Protein AF-A0A9X6TJQ6-F1 (afdb_monomer)

Mean predicted aligned error: 17.73 Å

Nearest PDB structures (foldseek):
  1y88-assembly1_A  TM=3.649E-01  e=2.919E-03  Archaeoglobus fulgidus
  1zp7-assembly1_A  TM=5.376E-01  e=3.892E-01  Bacillus subtilis
  7vsr-assembly1_N  TM=4.814E-01  e=2.082E-01  Escherichia coli K-12
  2aud-assembly1_A-2  TM=4.814E-01  e=6.494E-01  Haemophilus influenzae
  7oro-assembly1_A  TM=3.107E-01  e=1.147E+00  Orthobunyavirus lacrosseense

InterPro domains:
  IPR007569 Domain of unknown function DUF559 [PF04480] (69-144)

Sequence (438 aa):
MQHSNKKHIISFIHNNNNIIKLKNKEYYPMNKKIKNVNSPLEEIMEQALKKAGIKYKSQYTVFDSNKSKWNAKYTLDFLIYGEYCRIAVECDGNTYHSSKEAKQHDTYRDMWINYQGFDDTLRFNTEKIKYNIAGVIKEIEAAITVYDKKREARQKRENFNIQDIPLFVQKTDAENILKELSTEFQSTCQYMHTQIKVLHRKKAFILKSIQKVIFKNGYADISYLSSTFRYNYINLLKKHIPLFFGAYNIPCVLFVVDTLKSIDIPSKLAQDQSVLKFILVYDSLKGHFTSHNIKSYIILNGTNKAAEFIKDSDLIAFSTVDYEQEKLKDLLNKANTLEQNLKKVYKQIYTSKNFKKSLLASPFSLLDDFNRQKICHSINQFLLSKKEYMNKDIEAFDISTEWLIKEGIYFRGLNYSLHDVVLTIQYYRNKHYYNLSR

Radius of gyration: 31.75 Å; Cα contacts (8 Å, |Δi|>4): 493; chains: 1; bounding box: 65×95×78 Å

pLDDT: mean 78.38, std 18.03, range [25.12, 97.69]

Secondary structure (DSSP, 8-state):
-------------------------------------S-HHHHHHHHHHHHHT-EEEEEEEEEPS-TT---EEEEEEEEEE-SS-EEEEEEE-TTS--SHHHHHHHHHHHHHHHHTT-SEEEEEEHHHHHH-HHHHHHHHHHHHHHHHHHHHHHHHHH---GGG--SS--HHHHHHHHHHHHHHHHHHHHHHHHH---HHHHHHHHHHHHHHHHHHTT-B--TTGGGSTTTHHHHHHTTT-SEEEEETTEEEEEEEEEEGGG----HHHHH-TTSEEEEEEEEE--S---GGG--SEEEEE-SS-TT-SEEEESSS------HHHHHHHHHHHHHHHHHHHHHHHHHHHHHSTTTTTS-SS-TTTTS-HHHHHHHHHHHHHHHHH-GGGG-TTS-HHHHHHHHHHHTGGGGTTS---HHHHHHHHHHHHHHHHHHH--

Solvent-accessible surface area (backbone atoms only — not comparable to full-atom values): 25551 Å² total; per-residue (Å²): 143,88,82,84,89,80,88,78,89,91,87,87,92,88,86,86,86,88,85,82,88,78,80,90,72,90,75,78,88,76,86,68,80,81,73,79,87,64,52,79,63,48,51,54,48,51,54,50,35,58,74,70,68,56,50,68,41,70,62,37,69,43,60,49,84,54,91,90,48,92,43,76,72,48,68,35,54,26,36,36,49,46,96,62,30,39,34,40,36,38,72,43,53,86,88,63,62,87,52,72,67,45,48,51,52,49,50,54,49,48,56,50,46,39,71,75,70,35,78,45,74,50,76,42,44,48,64,47,56,75,77,33,44,71,58,52,52,51,53,51,54,52,48,37,57,55,41,20,55,53,36,46,56,29,46,46,21,40,55,63,48,82,88,66,42,50,81,52,64,50,44,70,58,52,51,51,55,46,64,73,44,46,62,61,50,45,50,49,31,45,52,43,65,75,73,49,88,52,71,86,55,46,56,61,52,49,52,55,51,50,52,53,50,46,52,72,64,28,36,18,83,43,73,71,56,24,80,35,88,93,35,44,66,52,50,75,41,48,92,72,50,78,40,58,34,23,48,66,28,32,45,33,38,39,43,78,33,54,27,50,62,75,69,75,69,59,68,73,64,22,60,32,32,34,35,40,35,40,38,36,29,49,65,40,88,66,58,80,66,76,63,90,68,49,36,37,37,39,33,32,44,26,35,90,67,66,91,50,45,69,74,51,45,86,51,56,81,95,64,94,69,52,63,66,55,57,50,47,51,53,51,50,52,52,51,53,53,51,51,54,50,49,52,53,51,50,53,57,47,71,69,38,97,52,43,87,77,70,50,94,63,63,70,44,72,77,42,57,73,68,61,39,50,52,52,55,49,52,52,51,52,58,50,67,72,39,77,66,67,66,40,84,89,53,54,45,59,59,56,34,53,53,40,43,70,76,58,37,64,85,47,70,92,54,73,71,52,72,66,32,45,24,55,50,49,44,51,52,49,53,52,52,52,56,67,72,76,108

Foldseek 3Di:
DDDDDDDDDDDDDDDDDDDDDDDDDDDDDPPDDPDPPDDPLLVLLVVLCVVVVWDKDAQQFDADPPPVDRDGDDTARMWTDAPQAIEGEHEDEPPDQPDPVSVVVVVVVQVVVVVVPHPGYHYDYPCCSPPPVVVVVVVVVVSSVVVVVLRVQLCLQQDADLVPQDQADALVQLVVVCLVLVVQLQVLLQVLVVPPPDDVVSQVSSLVSSQVVCVVSNHYQCVVVCPDPVNVVVVVCVVVFSDWTGGSNQIETEAEACELAPDDDPLVQQPRRSHAYEYEHRHDPDDDDDSVSGHNYWYAYSYNPVQDGTDDGPSDDDDPPPSVVVVVVVVVVVVVVVLVVVLVVLVVLLVDPCNVVPDPDQQQNVDDPVLVVVVLVLLVVLCVVDPCSLDPVDQLLVSLVVCCVPPVVVVVVGPGDSVSSSSSSSVVSVVVVVVVVD

Organism: Bacillus thuringiensis (NCBI:txid1428)

Structure (mmCIF, N/CA/C/O backbone):
data_AF-A0A9X6TJQ6-F1
#
_entry.id   AF-A0A9X6TJQ6-F1
#
loop_
_atom_site.group_PDB
_atom_site.id
_atom_site.type_symbol
_atom_site.label_atom_id
_atom_site.label_alt_id
_atom_site.label_comp_id
_atom_site.label_asym_id
_atom_site.label_entity_id
_atom_site.label_seq_id
_atom_site.pdbx_PDB_ins_code
_atom_site.Cartn_x
_atom_site.Cartn_y
_atom_site.Cartn_z
_atom_site.occupancy
_atom_site.B_iso_or_equiv
_atom_site.auth_seq_id
_atom_site.auth_comp_id
_atom_site.auth_asym_id
_atom_site.auth_atom_id
_atom_site.pdbx_PDB_model_num
ATOM 1 N N . MET A 1 1 ? -21.473 -54.162 16.575 1.00 37.62 1 MET A N 1
ATOM 2 C CA . MET A 1 1 ? -20.231 -54.714 17.159 1.00 37.62 1 MET A CA 1
ATOM 3 C C . MET A 1 1 ? -19.166 -54.749 16.074 1.00 37.62 1 MET A C 1
ATOM 5 O O . MET A 1 1 ? -19.169 -55.651 15.253 1.00 37.62 1 MET A O 1
ATOM 9 N N . GLN A 1 2 ? -18.329 -53.716 15.999 1.00 28.66 2 GLN A N 1
ATOM 10 C CA . GLN A 1 2 ? -17.199 -53.638 15.070 1.00 28.66 2 GLN A CA 1
ATOM 11 C C . GLN A 1 2 ? -15.926 -53.555 15.912 1.00 28.66 2 GLN A C 1
ATOM 13 O O . GLN A 1 2 ? -15.766 -52.632 16.711 1.00 28.66 2 GLN A O 1
ATOM 18 N N . HIS A 1 3 ? -15.045 -54.541 15.763 1.00 28.69 3 HIS A N 1
ATOM 19 C CA . HIS A 1 3 ? -13.708 -54.520 16.341 1.00 28.69 3 HIS A CA 1
ATOM 20 C C . HIS A 1 3 ? -12.669 -54.494 15.230 1.00 28.69 3 HIS A C 1
ATOM 22 O O . HIS A 1 3 ? -12.744 -55.228 14.248 1.00 28.69 3 HIS A O 1
ATOM 28 N N . SER A 1 4 ? -11.749 -53.547 15.391 1.00 27.72 4 SER A N 1
ATOM 29 C CA . SER A 1 4 ? -10.770 -53.123 14.410 1.00 27.72 4 SER A CA 1
ATOM 30 C C . SER A 1 4 ? -9.591 -54.087 14.371 1.00 27.72 4 SER A C 1
ATOM 32 O O . SER A 1 4 ? -9.012 -54.400 15.412 1.00 27.72 4 SER A O 1
ATOM 34 N N . ASN A 1 5 ? -9.177 -54.467 13.167 1.00 30.09 5 ASN A N 1
ATOM 35 C CA . ASN A 1 5 ? -7.939 -55.192 12.919 1.00 30.09 5 ASN A CA 1
ATOM 36 C C . ASN A 1 5 ? -6.726 -54.255 13.065 1.00 30.09 5 ASN A C 1
ATOM 38 O O . ASN A 1 5 ? -6.536 -53.354 12.250 1.00 30.09 5 ASN A O 1
ATOM 42 N N . LYS A 1 6 ? -5.867 -54.510 14.059 1.00 30.75 6 LYS A N 1
ATOM 43 C CA . LYS A 1 6 ? -4.465 -54.062 14.079 1.00 30.75 6 LYS A CA 1
ATOM 44 C C . LYS A 1 6 ? -3.577 -55.282 13.838 1.00 30.75 6 LYS A C 1
ATOM 46 O O . LYS A 1 6 ? -3.525 -56.174 14.678 1.00 30.75 6 LYS A O 1
ATOM 51 N N . LYS A 1 7 ? -2.871 -55.314 12.705 1.00 32.78 7 LYS A N 1
ATOM 52 C CA . LYS A 1 7 ? -1.750 -56.238 12.481 1.00 32.78 7 LYS A CA 1
ATOM 53 C C . LYS A 1 7 ? -0.450 -55.598 12.972 1.00 32.78 7 LYS A C 1
ATOM 55 O O . LYS A 1 7 ? -0.168 -54.440 12.677 1.00 32.78 7 LYS A O 1
ATOM 60 N N . HIS A 1 8 ? 0.305 -56.386 13.729 1.00 28.09 8 HIS A N 1
ATOM 61 C CA . HIS A 1 8 ? 1.623 -56.101 14.285 1.00 28.09 8 HIS A CA 1
ATOM 62 C C . HIS A 1 8 ? 2.751 -56.606 13.356 1.00 28.09 8 HIS A C 1
ATOM 64 O O . HIS A 1 8 ? 2.612 -57.698 12.822 1.00 28.09 8 HIS A O 1
ATOM 70 N N . ILE A 1 9 ? 3.832 -55.804 13.258 1.00 27.02 9 ILE A N 1
ATOM 71 C CA . ILE A 1 9 ? 5.286 -56.112 13.425 1.00 27.02 9 ILE A CA 1
ATOM 72 C C . ILE A 1 9 ? 5.883 -57.182 12.456 1.00 27.02 9 ILE A C 1
ATOM 74 O O . ILE A 1 9 ? 5.280 -58.216 12.225 1.00 27.02 9 ILE A O 1
ATOM 78 N N . ILE A 1 10 ? 7.039 -56.987 11.793 1.00 26.17 10 ILE A N 1
ATOM 79 C CA . ILE A 1 10 ? 8.408 -57.224 12.317 1.00 26.17 10 ILE A CA 1
ATOM 80 C C . ILE A 1 10 ? 9.500 -56.501 11.486 1.00 26.17 10 ILE A C 1
ATOM 82 O O . ILE A 1 10 ? 9.420 -56.351 10.273 1.00 26.17 10 ILE A O 1
ATOM 86 N N . SER A 1 11 ? 10.511 -56.073 12.245 1.00 26.81 11 SER A N 1
ATOM 87 C CA . SER A 1 11 ? 11.755 -55.313 12.044 1.00 26.81 11 SER A CA 1
ATOM 88 C C . SER A 1 11 ? 12.994 -56.099 11.573 1.00 26.81 11 SER A C 1
ATOM 90 O O . SER A 1 11 ? 13.054 -57.289 11.844 1.00 26.81 11 SER A O 1
ATOM 92 N N . PHE A 1 12 ? 14.048 -55.392 11.122 1.00 25.12 12 PHE A N 1
ATOM 93 C CA . PHE A 1 12 ? 15.495 -55.654 11.381 1.00 25.12 12 PHE A CA 1
ATOM 94 C C . PHE A 1 12 ? 16.272 -54.314 11.224 1.00 25.12 12 PHE A C 1
ATOM 96 O O . PHE A 1 12 ? 16.211 -53.727 10.152 1.00 25.12 12 PHE A O 1
ATOM 103 N N . ILE A 1 13 ? 16.692 -53.581 12.273 1.00 27.84 13 ILE A N 1
ATOM 104 C CA . ILE A 1 13 ? 17.882 -53.624 13.178 1.00 27.84 13 ILE A CA 1
ATOM 105 C C . ILE A 1 13 ? 19.257 -53.430 12.495 1.00 27.84 13 ILE A C 1
ATOM 107 O O . ILE A 1 13 ? 19.746 -54.364 11.871 1.00 27.84 13 ILE A O 1
ATOM 111 N N . HIS A 1 14 ? 19.916 -52.283 12.757 1.00 27.80 14 HIS A N 1
ATOM 112 C CA . HIS A 1 14 ? 21.269 -52.108 13.365 1.00 27.80 14 HIS A CA 1
ATOM 113 C C . HIS A 1 14 ? 21.691 -50.617 13.301 1.00 27.80 14 HIS A C 1
ATOM 115 O O . HIS A 1 14 ? 21.404 -49.962 12.310 1.00 27.80 14 HIS A O 1
ATOM 121 N N . ASN A 1 15 ? 22.440 -49.991 14.216 1.00 28.88 15 ASN A N 1
ATOM 122 C CA . ASN A 1 15 ? 22.716 -50.129 15.652 1.00 28.88 15 ASN A CA 1
ATOM 123 C C . ASN A 1 15 ? 23.536 -48.867 16.045 1.00 28.88 15 ASN A C 1
ATOM 125 O O . ASN A 1 15 ? 24.339 -48.431 15.222 1.00 28.88 15 ASN A O 1
ATOM 129 N N . ASN A 1 16 ? 23.330 -48.295 17.244 1.00 28.27 16 ASN A N 1
ATOM 130 C CA . ASN A 1 16 ? 24.346 -47.664 18.129 1.00 28.27 16 ASN A CA 1
ATOM 131 C C . ASN A 1 16 ? 23.751 -46.664 19.145 1.00 28.27 16 ASN A C 1
ATOM 133 O O . ASN A 1 16 ? 23.759 -45.450 18.970 1.00 28.27 16 ASN A O 1
ATOM 137 N N . ASN A 1 17 ? 23.236 -47.246 20.231 1.00 30.48 17 ASN A N 1
ATOM 138 C CA . ASN A 1 17 ? 23.533 -46.972 21.645 1.00 30.48 17 ASN A CA 1
ATOM 139 C C . ASN A 1 17 ? 23.996 -45.567 22.084 1.00 30.48 17 ASN A C 1
ATOM 141 O O . ASN A 1 17 ? 25.151 -45.198 21.901 1.00 30.48 17 ASN A O 1
ATOM 145 N N . ASN A 1 18 ? 23.142 -44.902 22.874 1.00 27.66 18 ASN A N 1
ATOM 146 C CA . ASN A 1 18 ? 23.478 -44.452 24.235 1.00 27.66 18 ASN A CA 1
ATOM 147 C C . ASN A 1 18 ? 22.191 -44.098 25.007 1.00 27.66 18 ASN A C 1
ATOM 149 O O . ASN A 1 18 ? 21.686 -42.980 24.935 1.00 27.66 18 AS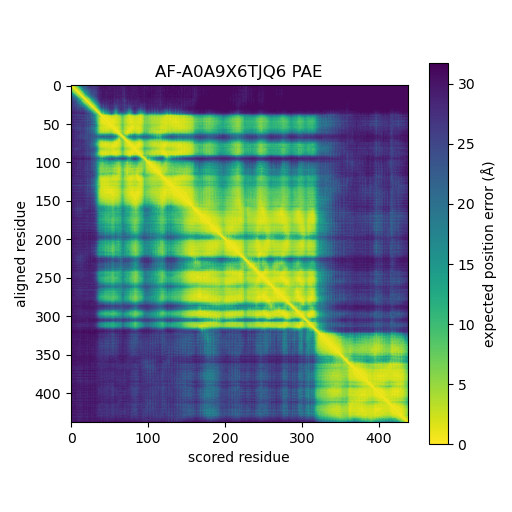N A O 1
ATOM 153 N N . ILE A 1 19 ? 21.649 -45.070 25.749 1.00 29.06 19 ILE A N 1
ATOM 154 C CA . ILE A 1 19 ? 20.553 -44.864 26.706 1.00 29.06 19 ILE A CA 1
ATOM 155 C C . ILE A 1 19 ? 21.167 -44.793 28.104 1.00 29.06 19 ILE A C 1
ATOM 157 O O . ILE A 1 19 ? 21.537 -45.814 28.684 1.00 29.06 19 ILE A O 1
ATOM 161 N N . ILE A 1 20 ? 21.245 -43.587 28.664 1.00 30.86 20 ILE A N 1
ATOM 162 C CA . ILE A 1 20 ? 21.471 -43.401 30.097 1.00 30.86 20 ILE A CA 1
ATOM 163 C C . ILE A 1 20 ? 20.109 -43.496 30.792 1.00 30.86 20 ILE A C 1
ATOM 165 O O . ILE A 1 20 ? 19.230 -42.658 30.602 1.00 30.86 20 ILE A O 1
ATOM 169 N N . LYS A 1 21 ? 19.944 -44.548 31.603 1.00 31.83 21 LYS A N 1
ATOM 170 C CA . LYS A 1 21 ? 18.848 -44.713 32.566 1.00 31.83 21 LYS A CA 1
ATOM 171 C C . LYS A 1 21 ? 18.860 -43.551 33.563 1.00 31.83 21 LYS A C 1
ATOM 173 O O . LYS A 1 21 ? 19.815 -43.421 34.325 1.00 31.83 21 LYS A O 1
ATOM 178 N N . LEU A 1 22 ? 17.767 -42.796 33.651 1.00 28.72 22 LEU A N 1
ATOM 179 C CA . LEU A 1 22 ? 17.468 -41.979 34.827 1.00 28.72 22 LEU A CA 1
ATOM 180 C C . LEU A 1 22 ? 16.199 -42.500 35.501 1.00 28.72 22 LEU A C 1
ATOM 182 O O . LEU A 1 22 ? 15.144 -42.641 34.891 1.00 28.72 22 LEU A O 1
ATOM 186 N N . LYS A 1 23 ? 16.392 -42.868 36.769 1.00 29.95 23 LYS A N 1
ATOM 187 C CA . LYS A 1 23 ? 15.449 -43.499 37.690 1.00 29.95 23 LYS A CA 1
ATOM 188 C C . LYS A 1 23 ? 14.209 -42.629 37.914 1.00 29.95 23 LYS A C 1
ATOM 190 O O . LYS A 1 23 ? 14.329 -41.425 38.131 1.00 29.95 23 LYS A O 1
ATOM 195 N N . ASN A 1 24 ? 13.052 -43.287 37.974 1.00 29.02 24 ASN A N 1
ATOM 196 C CA . ASN A 1 24 ? 11.815 -42.748 38.528 1.00 29.02 24 ASN A CA 1
ATOM 197 C C . ASN A 1 24 ? 12.075 -42.192 39.936 1.00 29.02 24 ASN A C 1
ATOM 199 O O . ASN A 1 24 ? 12.414 -42.946 40.848 1.00 29.02 24 ASN A O 1
ATOM 203 N N . LYS A 1 25 ? 11.912 -40.878 40.106 1.00 30.38 25 LYS A N 1
ATOM 204 C CA . LYS A 1 25 ? 11.648 -40.267 41.408 1.00 30.38 25 LYS A CA 1
ATOM 205 C C . LYS A 1 25 ? 10.146 -40.044 41.498 1.00 30.38 25 LYS A C 1
ATOM 207 O O . LYS A 1 25 ? 9.584 -39.311 40.687 1.00 30.38 25 LYS A O 1
ATOM 212 N N . GLU A 1 26 ? 9.531 -40.707 42.469 1.00 34.62 26 GLU A N 1
ATOM 213 C CA . GLU A 1 26 ? 8.179 -40.438 42.945 1.00 34.62 26 GLU A CA 1
ATOM 214 C C . GLU A 1 26 ? 7.982 -38.930 43.131 1.00 34.62 26 GLU A C 1
ATOM 216 O O . GLU A 1 26 ? 8.785 -38.267 43.794 1.00 34.62 26 GLU A O 1
ATOM 221 N N . TYR A 1 27 ? 6.920 -38.383 42.539 1.00 26.20 27 TYR A N 1
ATOM 222 C CA . TYR A 1 27 ? 6.498 -37.014 42.798 1.00 26.20 27 TYR A CA 1
ATOM 223 C C . TYR A 1 27 ? 5.128 -37.043 43.468 1.00 26.20 27 TYR A C 1
ATOM 225 O O . TYR A 1 27 ? 4.131 -37.458 42.880 1.00 26.20 27 TYR A O 1
ATOM 233 N N . TYR A 1 28 ? 5.133 -36.618 44.729 1.00 29.64 28 TYR A N 1
ATOM 234 C CA . TYR A 1 28 ? 3.973 -36.380 45.577 1.00 29.64 28 TYR A CA 1
ATOM 235 C C . TYR A 1 28 ? 2.913 -35.525 44.857 1.00 29.64 28 TYR A C 1
ATOM 237 O O . TYR A 1 28 ? 3.278 -34.598 44.122 1.00 29.64 28 TYR A O 1
ATOM 245 N N . PRO A 1 29 ? 1.608 -35.757 45.094 1.00 32.62 29 PRO A N 1
ATOM 246 C CA . PRO A 1 29 ? 0.559 -34.942 44.504 1.00 32.62 29 PRO A CA 1
ATOM 247 C C . PRO A 1 29 ? 0.588 -33.552 45.150 1.00 32.62 29 PRO A C 1
ATOM 249 O O . PRO A 1 29 ? 0.083 -33.335 46.251 1.00 32.62 29 PRO A O 1
ATOM 252 N N . MET A 1 30 ? 1.205 -32.583 44.469 1.00 29.67 30 MET A N 1
ATOM 253 C CA . MET A 1 30 ? 1.074 -31.181 44.845 1.00 29.67 30 MET A CA 1
ATOM 254 C C . MET A 1 30 ? -0.343 -30.716 44.521 1.00 29.67 30 MET A C 1
ATOM 256 O O . MET A 1 30 ? -0.699 -30.489 43.366 1.00 29.67 30 MET A O 1
ATOM 260 N N . ASN A 1 31 ? -1.116 -30.515 45.581 1.00 40.97 31 ASN A N 1
ATOM 261 C CA . ASN A 1 31 ? -2.361 -29.768 45.592 1.00 40.97 31 ASN A CA 1
ATOM 262 C C . ASN A 1 31 ? -2.060 -28.293 45.235 1.00 40.97 31 ASN A C 1
ATOM 264 O O . ASN A 1 31 ? -1.902 -27.436 46.105 1.00 40.97 31 ASN A O 1
ATOM 268 N N . LYS A 1 32 ? -1.883 -27.987 43.944 1.00 36.91 32 LYS A N 1
ATOM 269 C CA . LYS A 1 32 ? -1.745 -26.611 43.455 1.00 36.91 32 LYS A CA 1
ATOM 270 C C . LYS A 1 32 ? -3.138 -26.059 43.186 1.00 36.91 32 LYS A C 1
ATOM 272 O O . LYS A 1 32 ? -3.759 -26.393 42.182 1.00 36.91 32 LYS A O 1
ATOM 277 N N . LYS A 1 33 ? -3.600 -25.165 44.067 1.00 33.88 33 LYS A N 1
ATOM 278 C CA . LYS A 1 33 ? -4.642 -24.185 43.733 1.00 33.88 33 LYS A CA 1
ATOM 279 C C . LYS A 1 33 ? -4.291 -23.582 42.368 1.00 33.88 33 LYS A C 1
ATOM 281 O O . LYS A 1 33 ? -3.215 -23.001 42.222 1.00 33.88 33 LYS A O 1
ATOM 286 N N . ILE A 1 34 ? -5.165 -23.756 41.381 1.00 37.91 34 ILE A N 1
ATOM 287 C CA . ILE A 1 34 ? -5.041 -23.130 40.063 1.00 37.91 34 ILE A CA 1
ATOM 288 C C . ILE A 1 34 ? -5.070 -21.616 40.302 1.00 37.91 34 ILE A C 1
ATOM 290 O O . ILE A 1 34 ? -6.112 -21.052 40.623 1.00 37.91 34 ILE A O 1
ATOM 294 N N . LYS A 1 35 ? -3.907 -20.958 40.238 1.00 35.91 35 LYS A N 1
ATOM 295 C CA . LYS A 1 35 ? -3.841 -19.498 40.136 1.00 35.91 35 LYS A CA 1
ATOM 296 C C . LYS A 1 35 ? -4.344 -19.156 38.741 1.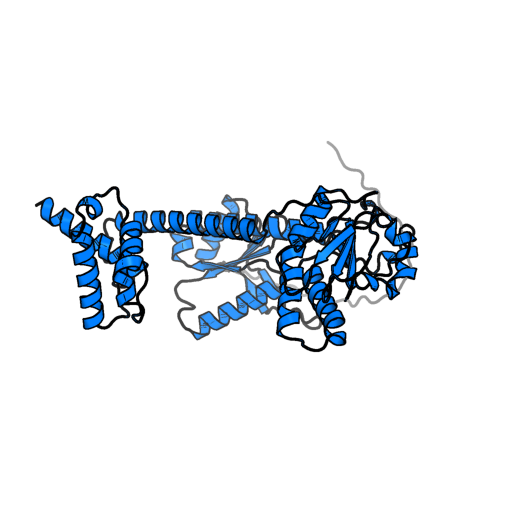00 35.91 35 LYS A C 1
ATOM 298 O O . LYS A 1 35 ? -3.702 -19.552 37.771 1.00 35.91 35 LYS A O 1
ATOM 303 N N . ASN A 1 36 ? -5.470 -18.455 38.646 1.00 42.56 36 ASN A N 1
ATOM 304 C CA . ASN A 1 36 ? -5.852 -17.823 37.392 1.00 42.56 36 ASN A CA 1
ATOM 305 C C . ASN A 1 36 ? -4.757 -16.798 37.063 1.00 42.56 36 ASN A C 1
ATOM 307 O O . ASN A 1 36 ? -4.488 -15.913 37.875 1.00 42.56 36 ASN A O 1
ATOM 311 N N . VAL A 1 37 ? -4.025 -17.014 35.970 1.00 55.09 37 VAL A N 1
ATOM 312 C CA . VAL A 1 37 ? -2.864 -16.186 35.589 1.00 55.09 37 VAL A CA 1
ATOM 313 C C . VAL A 1 37 ? -3.316 -14.922 34.849 1.00 55.09 37 VAL A C 1
ATOM 315 O O . VAL A 1 37 ? -2.563 -13.958 34.787 1.00 55.09 37 VAL A O 1
ATOM 318 N N . ASN A 1 38 ? -4.556 -14.912 34.360 1.00 60.72 38 ASN A N 1
ATOM 319 C CA . ASN A 1 38 ? -5.120 -13.820 33.581 1.00 60.72 38 ASN A CA 1
ATOM 320 C C . ASN A 1 38 ? -5.704 -12.746 34.507 1.00 60.72 38 ASN A C 1
ATOM 322 O O . ASN A 1 38 ? -6.368 -13.058 35.501 1.00 60.72 38 ASN A O 1
ATOM 326 N N . SER A 1 39 ? -5.483 -11.472 34.183 1.00 80.12 39 SER A N 1
ATOM 327 C CA . SER A 1 39 ? -6.185 -10.381 34.859 1.00 80.12 39 SER A CA 1
ATOM 328 C C . SER A 1 39 ? -7.695 -10.413 34.546 1.00 80.12 39 SER A C 1
ATOM 330 O O . SER A 1 39 ? -8.103 -10.919 33.499 1.00 80.12 39 SER A O 1
ATOM 332 N N . PRO A 1 40 ? -8.565 -9.808 35.383 1.00 85.62 40 PRO A N 1
ATOM 333 C CA . PRO A 1 40 ? -9.998 -9.713 35.081 1.00 85.62 40 PRO A CA 1
ATOM 334 C C . PRO A 1 40 ? -10.314 -9.043 33.732 1.00 85.62 40 PRO A C 1
ATOM 336 O O . PRO A 1 40 ? -11.379 -9.263 33.165 1.00 85.62 40 PRO A O 1
ATOM 339 N N . LEU A 1 41 ? -9.409 -8.200 33.218 1.00 88.06 41 LEU A N 1
ATOM 340 C CA . LEU A 1 41 ? -9.546 -7.583 31.897 1.00 88.06 41 LEU A CA 1
ATOM 341 C C . LEU A 1 41 ? -9.268 -8.584 30.778 1.00 88.06 41 LEU A C 1
ATOM 343 O O . LEU A 1 41 ? -10.036 -8.647 29.820 1.00 88.06 41 LEU A O 1
ATOM 347 N N . GLU A 1 42 ? -8.214 -9.383 30.925 1.00 90.12 42 GLU A N 1
ATOM 348 C CA . GLU A 1 42 ? -7.903 -10.464 29.993 1.00 90.12 42 GLU A CA 1
ATOM 349 C C . GLU A 1 42 ? -9.024 -11.503 29.962 1.00 90.12 42 GLU A C 1
ATOM 351 O O . GLU A 1 42 ? -9.383 -11.956 28.886 1.00 90.12 42 GLU A O 1
ATOM 356 N N . GLU A 1 43 ? -9.653 -11.831 31.095 1.00 92.44 43 GLU A N 1
ATOM 357 C CA . GLU A 1 43 ? -10.812 -12.738 31.109 1.00 92.44 43 GLU A CA 1
ATOM 358 C C . GLU A 1 43 ? -11.992 -12.192 30.283 1.00 92.44 43 GLU A C 1
ATOM 360 O O . GLU A 1 43 ? -12.589 -12.927 29.491 1.00 92.44 43 GLU A O 1
ATOM 365 N N . ILE A 1 44 ? -12.313 -10.898 30.426 1.00 93.06 44 ILE A N 1
ATOM 366 C CA . ILE A 1 44 ? -13.370 -10.234 29.641 1.00 93.06 44 ILE A CA 1
ATOM 367 C C . ILE A 1 44 ? -13.014 -10.248 28.150 1.00 93.06 44 ILE A C 1
ATOM 369 O O . ILE A 1 44 ? -13.857 -10.587 27.315 1.00 93.06 44 ILE A O 1
ATOM 373 N N . MET A 1 45 ? -11.769 -9.899 27.816 1.00 95.06 45 MET A N 1
ATOM 374 C CA . MET A 1 45 ? -11.270 -9.923 26.442 1.00 95.06 45 MET A CA 1
ATOM 375 C C . MET A 1 45 ? -11.345 -11.334 25.854 1.00 95.06 45 MET A C 1
ATOM 377 O O . MET A 1 45 ? -11.873 -11.523 24.762 1.00 95.06 45 MET A O 1
ATOM 381 N N . GLU A 1 46 ? -10.876 -12.340 26.590 1.00 95.81 46 GLU A N 1
ATOM 382 C CA . GLU A 1 46 ? -10.848 -13.731 26.154 1.00 95.81 46 GLU A CA 1
ATOM 383 C C . GLU A 1 46 ? -12.262 -14.249 25.854 1.00 95.81 46 GLU A C 1
ATOM 385 O O . GLU A 1 46 ? -12.498 -14.868 24.814 1.00 95.81 46 GLU A O 1
ATOM 390 N N . GLN A 1 47 ? -13.231 -13.962 26.728 1.00 95.81 47 GLN A N 1
ATOM 391 C CA . GLN A 1 47 ? -14.631 -14.318 26.494 1.00 95.81 47 GLN A CA 1
ATOM 392 C C . GLN A 1 47 ? -15.203 -13.623 25.255 1.00 95.81 47 GLN A C 1
ATOM 394 O O . GLN A 1 47 ? -15.928 -14.249 24.477 1.00 95.81 47 GLN A O 1
ATOM 399 N N . ALA A 1 48 ? -14.869 -12.349 25.046 1.00 96.31 48 ALA A N 1
ATOM 400 C CA . ALA A 1 48 ? -15.321 -11.600 23.882 1.00 96.31 48 ALA A CA 1
ATOM 401 C C . ALA A 1 48 ? -14.720 -12.140 22.574 1.00 96.31 48 ALA A C 1
ATOM 403 O O . ALA A 1 48 ? -15.460 -12.339 21.611 1.00 96.31 48 ALA A O 1
ATOM 404 N N . LEU A 1 49 ? -13.422 -12.463 22.560 1.00 97.06 49 LEU A N 1
ATOM 405 C CA . LEU A 1 49 ? -12.741 -13.090 21.422 1.00 97.06 49 LEU A CA 1
ATOM 406 C C . LEU A 1 49 ? -13.353 -14.457 21.088 1.00 97.06 49 LEU A C 1
ATOM 408 O O . LEU A 1 49 ? -13.670 -14.715 19.925 1.00 97.06 49 LEU A O 1
ATOM 412 N N . LYS A 1 50 ? -13.599 -15.304 22.103 1.00 96.81 50 LYS A N 1
ATOM 413 C CA . LYS A 1 50 ? -14.293 -16.596 21.934 1.00 96.81 50 LYS A CA 1
ATOM 414 C C . LYS A 1 50 ? -15.676 -16.412 21.319 1.00 96.81 50 LYS A C 1
ATOM 416 O O . LYS A 1 50 ? -16.017 -17.108 20.368 1.00 96.81 50 LYS A O 1
ATOM 421 N N . LYS A 1 51 ? -16.465 -15.469 21.842 1.00 96.88 51 LYS A N 1
ATOM 422 C CA . LYS A 1 51 ? -17.822 -15.188 21.352 1.00 96.88 51 LYS A CA 1
ATOM 423 C C . LYS A 1 51 ? -17.826 -14.680 19.907 1.00 96.88 51 LYS A C 1
ATOM 425 O O . LYS A 1 51 ? -18.749 -14.999 19.167 1.00 96.88 51 LYS A O 1
ATOM 430 N N . ALA A 1 52 ? -16.811 -13.913 19.518 1.00 95.44 52 ALA A N 1
ATOM 431 C CA . ALA A 1 52 ? -16.637 -13.412 18.158 1.00 95.44 52 ALA A CA 1
ATOM 432 C C . ALA A 1 52 ? -16.063 -14.460 17.183 1.00 95.44 52 ALA A C 1
ATOM 434 O O . ALA A 1 52 ? -16.016 -14.216 15.983 1.00 95.44 52 ALA A O 1
ATOM 435 N N . GLY A 1 53 ? -15.615 -15.625 17.670 1.00 96.25 53 GLY A N 1
ATOM 436 C CA . GLY A 1 53 ? -14.977 -16.644 16.832 1.00 96.25 53 GLY A CA 1
ATOM 437 C C . GLY A 1 53 ? -13.589 -16.243 16.318 1.00 96.25 53 GLY A C 1
ATOM 438 O O . GLY A 1 53 ? -13.106 -16.816 15.341 1.00 96.25 53 GLY A O 1
ATOM 439 N N . ILE A 1 54 ? -12.935 -15.272 16.962 1.00 96.69 54 ILE A N 1
ATOM 440 C CA . ILE A 1 54 ? -11.598 -14.806 16.582 1.00 96.69 54 ILE A CA 1
ATOM 441 C C . ILE A 1 54 ? -10.561 -15.816 17.078 1.00 96.69 54 ILE A C 1
ATOM 443 O O . ILE A 1 54 ? -10.575 -16.222 18.240 1.00 96.69 54 ILE A O 1
ATOM 447 N N . LYS A 1 55 ? -9.635 -16.224 16.204 1.00 97.00 55 LYS A N 1
ATOM 448 C CA . LYS A 1 55 ? -8.542 -17.138 16.560 1.00 97.00 55 LYS A CA 1
ATOM 449 C C . LYS A 1 55 ? -7.468 -16.383 17.339 1.00 97.00 55 LYS A C 1
ATOM 451 O O . LYS A 1 55 ? -6.961 -15.365 16.871 1.00 97.00 55 LYS A O 1
ATOM 456 N N . TYR A 1 56 ? -7.075 -16.906 18.497 1.00 96.94 56 TYR A N 1
ATOM 457 C CA . TYR A 1 56 ? -6.055 -16.276 19.331 1.00 96.94 56 TYR A CA 1
ATOM 458 C C . TYR A 1 56 ? -5.222 -17.288 20.127 1.00 96.94 56 TYR A C 1
ATOM 460 O O . TYR A 1 56 ? -5.586 -18.458 20.267 1.00 96.94 56 TYR A O 1
ATOM 468 N N . LYS A 1 57 ? -4.108 -16.808 20.683 1.00 94.88 57 LYS A N 1
ATOM 469 C CA . LYS A 1 57 ? -3.323 -17.475 21.724 1.00 94.88 57 LYS A CA 1
ATOM 470 C C . LYS A 1 57 ? -3.039 -16.495 22.860 1.00 94.88 57 LYS A C 1
ATOM 472 O O . LYS A 1 57 ? -2.423 -15.461 22.626 1.00 94.88 57 LYS A O 1
ATOM 477 N N . SER A 1 58 ? -3.479 -16.825 24.070 1.00 93.38 58 SER A N 1
ATOM 478 C CA . SER A 1 58 ? -3.206 -16.021 25.268 1.00 93.38 58 SER A CA 1
ATOM 479 C C . SER A 1 58 ? -1.764 -16.173 25.738 1.00 93.38 58 SER A C 1
ATOM 481 O O . SER A 1 58 ? -1.161 -17.233 25.537 1.00 93.38 58 SER A O 1
ATOM 483 N N . GLN A 1 59 ? -1.249 -15.138 26.402 1.00 89.56 59 GLN A N 1
ATOM 484 C CA . GLN A 1 59 ? 0.049 -15.131 27.077 1.00 89.56 59 GLN A CA 1
ATOM 485 C C . GLN A 1 59 ? 1.171 -15.610 26.136 1.00 89.56 59 GLN A C 1
ATOM 487 O O . GLN A 1 59 ? 1.931 -16.541 26.421 1.00 89.56 59 GLN A O 1
ATOM 492 N N . TYR A 1 60 ? 1.235 -15.006 24.945 1.00 88.81 60 TYR A N 1
ATOM 493 C CA . TYR A 1 60 ? 2.177 -15.394 23.902 1.00 88.81 60 TYR A CA 1
ATOM 494 C C . TYR A 1 60 ? 3.568 -14.825 24.182 1.00 88.81 60 TYR A C 1
ATOM 496 O O . TYR A 1 60 ? 3.807 -13.626 24.053 1.00 88.81 60 TYR A O 1
ATOM 504 N N . THR A 1 61 ? 4.519 -15.696 24.507 1.00 87.44 61 THR A N 1
ATOM 505 C CA . THR A 1 61 ? 5.915 -15.296 24.699 1.00 87.44 61 THR A CA 1
ATOM 506 C C . THR A 1 61 ? 6.639 -15.088 23.367 1.00 87.44 61 THR A C 1
ATOM 508 O O . THR A 1 61 ? 6.745 -16.000 22.544 1.00 87.44 61 THR A O 1
ATOM 511 N N . VAL A 1 62 ? 7.193 -13.890 23.181 1.00 83.88 62 VAL A N 1
ATOM 512 C CA . VAL A 1 62 ? 8.080 -13.519 22.076 1.00 83.88 62 VAL A CA 1
ATOM 513 C C . VAL A 1 62 ? 9.532 -13.687 22.520 1.00 83.88 62 VAL A C 1
ATOM 515 O O . VAL A 1 62 ? 9.959 -13.138 23.540 1.00 83.88 62 VAL A O 1
ATOM 518 N N . PHE A 1 63 ? 10.298 -14.448 21.744 1.00 82.88 63 PHE A N 1
ATOM 519 C CA . PHE A 1 63 ? 11.709 -14.732 22.003 1.00 82.88 63 PHE A CA 1
ATOM 520 C C . PHE A 1 63 ? 12.609 -13.768 21.235 1.00 82.88 63 PHE A C 1
ATOM 522 O O . PHE A 1 63 ? 12.245 -13.297 20.157 1.00 82.88 63 PHE A O 1
ATOM 529 N N . ASP A 1 64 ? 13.791 -13.478 21.776 1.00 77.38 64 ASP A N 1
ATOM 530 C CA . ASP A 1 64 ? 14.790 -12.714 21.035 1.00 77.38 64 ASP A CA 1
ATOM 531 C C . ASP A 1 64 ? 15.302 -13.518 19.823 1.00 77.38 64 ASP A C 1
ATOM 533 O O . ASP A 1 64 ? 15.609 -14.704 19.924 1.00 77.38 64 ASP A O 1
ATOM 537 N N . SER A 1 65 ? 15.412 -12.858 18.670 1.00 62.91 65 SER A N 1
ATOM 538 C CA . SER A 1 65 ? 15.898 -13.420 17.400 1.00 62.91 65 SER A CA 1
ATOM 539 C C . SER A 1 65 ? 17.364 -13.885 17.411 1.00 62.91 65 SER A C 1
ATOM 541 O O . SER A 1 65 ? 17.849 -14.426 16.412 1.00 62.91 65 SER A O 1
ATOM 543 N N . ASN A 1 66 ? 18.100 -13.668 18.505 1.00 63.31 66 ASN A N 1
ATOM 544 C CA . ASN A 1 66 ? 19.487 -14.097 18.615 1.00 63.31 66 ASN A CA 1
ATOM 545 C C . ASN A 1 66 ? 19.575 -15.635 18.689 1.00 63.31 66 ASN A C 1
ATOM 547 O O . ASN A 1 66 ? 19.353 -16.242 19.735 1.00 63.31 66 ASN A O 1
ATOM 551 N N . LYS A 1 67 ? 19.915 -16.260 17.550 1.00 52.09 67 LYS A N 1
ATOM 552 C CA . LYS A 1 67 ? 19.860 -17.714 17.278 1.00 52.09 67 LYS A CA 1
ATOM 553 C C . LYS A 1 67 ? 20.575 -18.617 18.297 1.00 52.09 67 LYS A C 1
ATOM 555 O O . LYS A 1 67 ? 20.362 -19.824 18.275 1.00 52.09 67 LYS A O 1
ATOM 560 N N . SER A 1 68 ? 21.425 -18.067 19.161 1.00 54.19 68 SER A N 1
ATOM 561 C CA . SER A 1 68 ? 22.199 -18.812 20.160 1.00 54.19 68 SER A CA 1
ATOM 562 C C . SER A 1 68 ? 21.549 -18.886 21.546 1.00 54.19 68 SER A C 1
ATOM 564 O O . SER A 1 68 ? 21.993 -19.692 22.362 1.00 54.19 68 SER A O 1
ATOM 566 N N . LYS A 1 69 ? 20.510 -18.087 21.843 1.00 55.56 69 LYS A N 1
ATOM 567 C CA . LYS A 1 69 ? 19.828 -18.096 23.149 1.00 55.56 69 LYS A CA 1
ATOM 568 C C . LYS A 1 69 ? 18.325 -17.863 22.980 1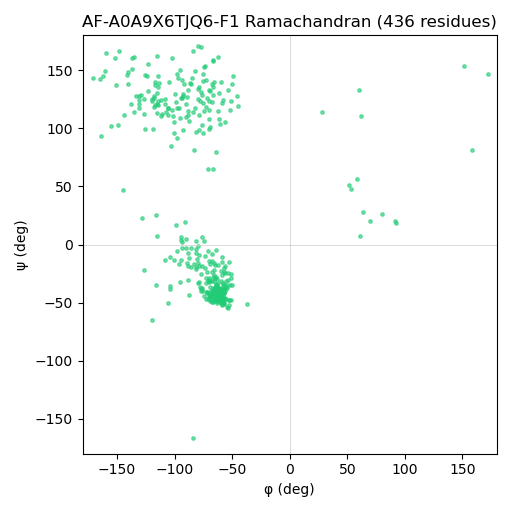.00 55.56 69 LYS A C 1
ATOM 570 O O . LYS A 1 69 ? 17.904 -16.759 22.652 1.00 55.56 69 LYS A O 1
ATOM 575 N N . TRP A 1 70 ? 17.518 -18.889 23.261 1.00 60.53 70 TRP A N 1
ATOM 576 C CA . TRP A 1 70 ? 16.052 -18.809 23.352 1.00 60.53 70 TRP A CA 1
ATOM 577 C C . TRP A 1 70 ? 15.620 -18.039 24.609 1.00 60.53 70 TRP A C 1
ATOM 579 O O . TRP A 1 70 ? 15.031 -18.593 25.535 1.00 60.53 70 TRP A O 1
ATOM 589 N N . ASN A 1 71 ? 15.946 -16.751 24.664 1.00 74.12 71 ASN A N 1
ATOM 590 C CA . ASN A 1 71 ? 15.580 -15.894 25.780 1.00 74.12 71 ASN A CA 1
ATOM 591 C C . ASN A 1 71 ? 14.196 -15.295 25.518 1.00 74.12 71 ASN A C 1
ATOM 593 O O . ASN A 1 71 ? 14.015 -14.524 24.571 1.00 74.12 71 ASN A O 1
ATOM 597 N N . ALA A 1 72 ? 13.224 -15.658 26.357 1.00 74.69 72 ALA A N 1
ATOM 598 C CA . ALA A 1 72 ? 11.926 -14.997 26.412 1.00 74.69 72 ALA A CA 1
ATOM 599 C C . ALA A 1 72 ? 12.136 -13.506 26.710 1.00 74.69 72 ALA A C 1
ATOM 601 O O . ALA A 1 72 ? 12.794 -13.168 27.695 1.00 74.69 72 ALA A O 1
ATOM 602 N N . LYS A 1 73 ? 11.616 -12.625 25.851 1.00 81.38 73 LYS A N 1
ATOM 603 C CA . LYS A 1 73 ? 11.806 -11.175 25.983 1.00 81.38 73 LYS A CA 1
ATOM 604 C C . LYS A 1 73 ? 10.550 -10.478 26.483 1.00 81.38 73 LYS A C 1
ATOM 606 O O . LYS A 1 73 ? 10.617 -9.729 27.450 1.00 81.38 73 LYS A O 1
ATOM 611 N N . TYR A 1 74 ? 9.419 -10.757 25.842 1.00 83.50 74 TYR A N 1
ATOM 612 C CA . TYR A 1 74 ? 8.122 -10.189 26.197 1.00 83.50 74 TYR A CA 1
ATOM 613 C C . TYR A 1 74 ? 7.050 -11.270 26.162 1.00 83.50 74 TYR A C 1
ATOM 615 O O . TYR A 1 74 ? 7.152 -12.212 25.378 1.00 83.50 74 TYR A O 1
ATOM 623 N N . THR A 1 75 ? 6.015 -11.109 26.977 1.00 85.62 75 THR A N 1
ATOM 624 C CA . THR A 1 75 ? 4.783 -11.892 26.884 1.00 85.62 75 THR A CA 1
ATOM 625 C C . THR A 1 75 ? 3.665 -10.935 26.509 1.00 85.62 75 THR A C 1
ATOM 627 O O . THR A 1 75 ? 3.490 -9.917 27.175 1.00 85.62 75 THR A O 1
ATOM 630 N N . LEU A 1 76 ? 2.994 -11.240 25.401 1.00 89.56 76 LEU A N 1
ATOM 631 C CA . LEU A 1 76 ? 1.817 -10.525 24.917 1.00 89.56 76 LEU A CA 1
ATOM 632 C C . LEU A 1 76 ? 0.583 -11.118 25.588 1.00 89.56 76 LEU A C 1
ATOM 634 O O . LEU A 1 76 ? 0.485 -12.349 25.647 1.00 89.56 76 LEU A O 1
ATOM 638 N N . ASP A 1 77 ? -0.374 -10.293 25.998 1.00 92.06 77 ASP A N 1
ATOM 639 C CA . ASP A 1 77 ? -1.614 -10.807 26.593 1.00 92.06 77 ASP A CA 1
ATOM 640 C C . ASP A 1 77 ? -2.370 -11.708 25.611 1.00 92.06 77 ASP A C 1
ATOM 642 O O . ASP A 1 77 ? -2.771 -12.823 25.958 1.00 92.06 77 ASP A O 1
ATOM 646 N N . PHE A 1 78 ? -2.483 -11.278 24.351 1.00 94.38 78 PHE A N 1
ATOM 647 C CA . PHE A 1 78 ? -3.047 -12.079 23.271 1.00 94.38 78 PHE A CA 1
ATOM 648 C C . PHE A 1 78 ? -2.270 -11.900 21.967 1.00 94.38 78 PHE A C 1
ATOM 650 O O . PHE A 1 78 ? -1.935 -10.797 21.543 1.00 94.38 78 PHE A O 1
ATOM 657 N N . LEU A 1 79 ? -2.046 -13.010 21.274 1.00 95.44 79 LEU A N 1
ATOM 658 C CA . LEU A 1 79 ? -1.700 -13.024 19.861 1.00 95.44 79 LEU A CA 1
ATOM 659 C C . LEU A 1 79 ? -2.938 -13.405 19.056 1.00 95.44 79 LEU A C 1
ATOM 661 O O . LEU A 1 79 ? -3.433 -14.524 19.183 1.00 95.44 79 LEU A O 1
ATOM 665 N N . ILE A 1 80 ? -3.418 -12.485 18.229 1.00 96.62 80 ILE A N 1
ATOM 666 C CA . ILE A 1 80 ? -4.552 -12.672 17.329 1.00 96.62 80 ILE A CA 1
ATOM 667 C C . ILE A 1 80 ? -4.061 -13.148 15.963 1.00 96.62 80 ILE A C 1
ATOM 669 O O . ILE A 1 80 ? -3.073 -12.636 15.427 1.00 96.62 80 ILE A O 1
ATOM 673 N N . TYR A 1 81 ? -4.777 -14.113 15.392 1.00 94.81 81 TYR A N 1
ATOM 674 C CA . TYR A 1 81 ? -4.496 -14.668 14.074 1.00 94.81 81 TYR A CA 1
ATOM 675 C C . TYR A 1 81 ? -5.600 -14.295 13.086 1.00 94.81 81 TYR A C 1
ATOM 677 O O . TYR A 1 81 ? -6.770 -14.617 13.307 1.00 94.81 81 TYR A O 1
ATOM 685 N N . GLY A 1 82 ? -5.197 -13.662 11.986 1.00 93.25 82 GLY A N 1
ATOM 686 C CA . GLY A 1 82 ? -5.980 -13.635 10.755 1.00 93.25 82 GLY A CA 1
ATOM 687 C C . GLY A 1 82 ? -5.735 -14.892 9.919 1.00 93.25 82 GLY A C 1
ATOM 688 O O . GLY A 1 82 ? -5.154 -15.874 10.394 1.00 93.25 82 GLY A O 1
ATOM 689 N N . GLU A 1 83 ? -6.160 -14.864 8.661 1.00 92.44 83 GLU A N 1
ATOM 690 C CA . GLU A 1 83 ? -5.792 -15.895 7.684 1.00 92.44 83 GLU A CA 1
ATOM 691 C C . GLU A 1 83 ? -4.299 -15.813 7.321 1.00 92.44 83 GLU A C 1
ATOM 693 O O . GLU A 1 83 ? -3.629 -16.840 7.199 1.00 92.44 83 GLU A O 1
ATOM 698 N N . TYR A 1 84 ? -3.758 -14.594 7.240 1.00 89.12 84 TYR A N 1
ATOM 699 C CA . TYR A 1 84 ? -2.385 -14.303 6.821 1.00 89.12 84 TYR A CA 1
ATOM 700 C C . TYR A 1 84 ? -1.604 -13.437 7.820 1.00 89.12 84 TYR A C 1
ATOM 702 O O . TYR A 1 84 ? -0.368 -13.436 7.788 1.00 89.12 84 TYR A O 1
ATOM 710 N N . CYS A 1 85 ? -2.286 -12.683 8.686 1.00 92.94 85 CYS A N 1
ATOM 711 C CA . CYS A 1 85 ? -1.674 -11.728 9.603 1.00 92.94 85 CYS A CA 1
ATOM 712 C C . CYS A 1 85 ? -1.572 -12.224 11.049 1.00 92.94 85 CYS A C 1
ATOM 714 O O . CYS A 1 85 ? -2.301 -13.113 11.500 1.00 92.94 85 CYS A O 1
ATOM 716 N N . ARG A 1 86 ? -0.676 -11.584 11.806 1.00 93.88 86 ARG A N 1
ATOM 717 C CA . ARG A 1 86 ? -0.484 -11.800 13.247 1.00 93.88 86 ARG A CA 1
ATOM 718 C C . ARG A 1 86 ? -0.467 -10.463 13.973 1.00 93.88 86 ARG A C 1
ATOM 720 O O . ARG A 1 86 ? 0.432 -9.657 13.738 1.00 93.88 86 ARG A O 1
ATOM 727 N N . ILE A 1 87 ? -1.426 -10.254 14.867 1.00 94.62 87 ILE A N 1
ATOM 728 C CA . ILE A 1 87 ? -1.613 -8.985 15.578 1.00 94.62 87 ILE A CA 1
ATOM 729 C C . ILE A 1 87 ? -1.425 -9.222 17.073 1.00 94.62 87 ILE A C 1
ATOM 731 O O . ILE A 1 87 ? -2.048 -10.114 17.647 1.00 94.62 87 ILE A O 1
ATOM 735 N N . ALA A 1 88 ? -0.560 -8.437 17.705 1.00 93.94 88 ALA A N 1
ATOM 736 C CA . ALA A 1 88 ? -0.429 -8.424 19.154 1.00 93.94 88 ALA A CA 1
ATOM 737 C C . ALA A 1 88 ? -1.567 -7.593 19.765 1.00 93.94 88 ALA A C 1
ATOM 739 O O . ALA A 1 88 ? -1.883 -6.515 19.266 1.00 93.94 88 ALA A O 1
ATOM 740 N N . VAL A 1 89 ? -2.188 -8.085 20.834 1.00 93.56 89 VAL A N 1
ATOM 741 C CA . VAL A 1 89 ? -3.203 -7.366 21.609 1.00 93.56 89 VAL A CA 1
ATOM 742 C C . VAL A 1 89 ? -2.791 -7.367 23.077 1.00 93.56 89 VAL A C 1
ATOM 744 O O . VAL A 1 89 ? -2.578 -8.433 23.649 1.00 93.56 89 VAL A O 1
ATOM 747 N N . GLU A 1 90 ? -2.714 -6.180 23.673 1.00 92.00 90 GLU A N 1
ATOM 748 C CA . GLU A 1 90 ? -2.380 -5.971 25.088 1.00 92.00 90 GLU A CA 1
ATOM 749 C C . GLU A 1 90 ? -3.561 -5.309 25.819 1.00 92.00 90 GLU A C 1
ATOM 751 O O . GLU A 1 90 ? -4.234 -4.410 25.293 1.00 92.00 90 GLU A O 1
ATOM 756 N N . CYS A 1 91 ? -3.819 -5.765 27.041 1.00 90.31 91 CYS A N 1
ATOM 757 C CA . CYS A 1 91 ? -4.868 -5.298 27.936 1.00 90.31 91 CYS A CA 1
ATOM 758 C C . CYS A 1 91 ? -4.258 -4.404 29.022 1.00 90.31 91 CYS A C 1
ATOM 760 O O . CYS A 1 91 ? -3.990 -4.831 30.145 1.00 90.31 91 CYS A O 1
ATOM 762 N N . ASP A 1 92 ? -4.082 -3.125 28.705 1.00 83.38 92 ASP A N 1
ATOM 763 C CA . ASP A 1 92 ? -3.444 -2.173 29.607 1.00 83.38 92 ASP A CA 1
ATOM 764 C C . ASP A 1 92 ? -4.376 -1.808 30.785 1.00 83.38 92 ASP A C 1
ATOM 766 O O . ASP A 1 92 ? -5.464 -1.229 30.645 1.00 83.38 92 ASP A O 1
ATOM 770 N N . GLY A 1 93 ? -3.940 -2.122 32.003 1.00 72.38 93 GLY A N 1
ATOM 771 C CA . GLY A 1 93 ? -4.576 -1.626 33.222 1.00 72.38 93 GLY A CA 1
ATOM 772 C C . GLY A 1 93 ? -4.391 -0.109 33.366 1.00 72.38 93 GLY A C 1
ATOM 773 O O . GLY A 1 93 ? -3.293 0.400 33.165 1.00 72.38 93 GLY A O 1
ATOM 774 N N . ASN A 1 94 ? -5.432 0.623 33.785 1.00 61.22 94 ASN A N 1
ATOM 775 C CA . ASN A 1 94 ? -5.393 2.091 33.946 1.00 61.22 94 ASN A CA 1
ATOM 776 C C . ASN A 1 94 ? -4.314 2.610 34.932 1.00 61.22 94 ASN A C 1
ATOM 778 O O . ASN A 1 94 ? -4.090 3.816 35.012 1.00 61.22 94 ASN A O 1
ATOM 782 N N . THR A 1 95 ? -3.678 1.731 35.711 1.00 53.00 95 THR A N 1
ATOM 783 C CA . THR A 1 95 ? -2.739 2.062 36.796 1.00 53.00 95 THR A CA 1
ATOM 784 C C . THR A 1 95 ? -1.258 1.989 36.428 1.00 53.00 95 THR A C 1
ATOM 786 O O . THR A 1 95 ? -0.429 2.388 37.240 1.00 53.00 95 THR A O 1
ATOM 789 N N . TYR A 1 96 ? -0.900 1.539 35.226 1.00 52.12 96 TYR A N 1
ATOM 790 C CA . TYR A 1 96 ? 0.488 1.511 34.763 1.00 52.12 96 TYR A CA 1
ATOM 791 C C . TYR A 1 96 ? 0.589 2.257 33.420 1.00 52.12 96 TYR A C 1
ATOM 793 O O . TYR A 1 96 ? -0.353 2.236 32.640 1.00 52.12 96 TYR A O 1
ATOM 801 N N . HIS A 1 97 ? 1.714 2.940 33.165 1.00 51.53 97 HIS A N 1
ATOM 802 C CA . HIS A 1 97 ? 2.066 3.642 31.904 1.00 51.53 97 HIS A CA 1
ATOM 803 C C . HIS A 1 97 ? 1.713 5.141 31.736 1.00 51.53 97 HIS A C 1
ATOM 805 O O . HIS A 1 97 ? 1.754 5.671 30.623 1.00 51.53 97 HIS A O 1
ATOM 811 N N . SER A 1 98 ? 1.447 5.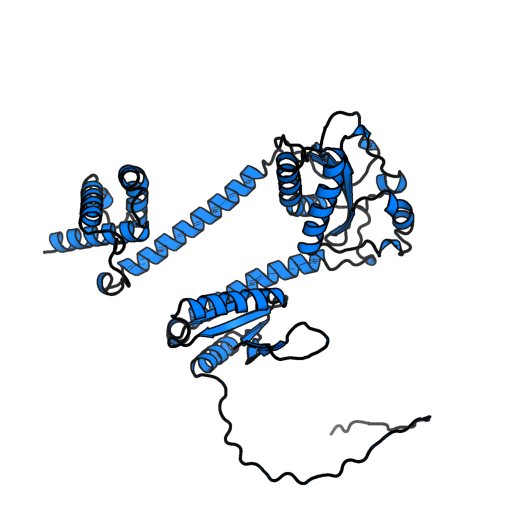894 32.810 1.00 55.28 98 SER A N 1
ATOM 812 C CA . SER A 1 98 ? 1.223 7.351 32.698 1.00 55.28 98 SER A CA 1
ATOM 813 C C . SER A 1 98 ? 2.504 8.201 32.633 1.00 55.28 98 SER A C 1
ATOM 815 O O . SER A 1 98 ? 2.444 9.335 32.148 1.00 55.28 98 SER A O 1
ATOM 817 N N . SER A 1 99 ? 3.663 7.675 33.056 1.00 64.69 99 SER A N 1
ATOM 818 C CA . SER A 1 99 ? 4.943 8.393 32.970 1.00 64.69 99 SER A CA 1
ATOM 819 C C . SER A 1 99 ? 5.478 8.456 31.534 1.00 64.69 99 SER A C 1
ATOM 821 O O . SER A 1 99 ? 5.185 7.608 30.685 1.00 64.69 99 SER A O 1
ATOM 823 N N . LYS A 1 100 ? 6.276 9.488 31.240 1.00 68.62 100 LYS A N 1
ATOM 824 C CA . LYS A 1 100 ? 6.870 9.703 29.911 1.00 68.62 100 LYS A CA 1
ATOM 825 C C . LYS A 1 100 ? 7.824 8.563 29.536 1.00 68.62 100 LYS A C 1
ATOM 827 O O . LYS A 1 100 ? 7.859 8.146 28.380 1.00 68.62 100 LYS A O 1
ATOM 832 N N . GLU A 1 101 ? 8.538 8.033 30.521 1.00 72.00 101 GLU A N 1
ATOM 833 C CA . GLU A 1 101 ? 9.495 6.934 30.399 1.00 72.00 101 GLU A CA 1
ATOM 834 C C . GLU A 1 101 ? 8.788 5.616 30.058 1.00 72.00 101 GLU A C 1
ATOM 836 O O . GLU A 1 101 ? 9.253 4.875 29.194 1.00 72.00 101 GLU A O 1
ATOM 841 N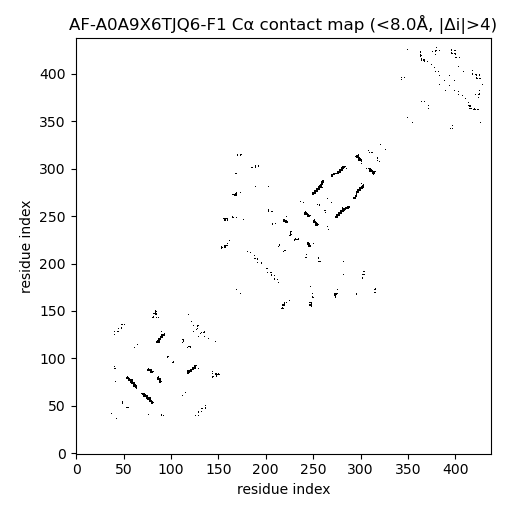 N . ALA A 1 102 ? 7.625 5.351 30.667 1.00 67.56 102 ALA A N 1
ATOM 842 C CA . ALA A 1 102 ? 6.837 4.158 30.371 1.00 67.56 102 ALA A CA 1
ATOM 843 C C . ALA A 1 102 ? 6.303 4.177 28.930 1.00 67.56 102 ALA A C 1
ATOM 845 O O . ALA A 1 102 ? 6.469 3.200 28.206 1.00 67.56 102 ALA A O 1
ATOM 846 N N . LYS A 1 103 ? 5.784 5.323 28.464 1.00 70.00 103 LYS A N 1
ATOM 847 C CA . LYS A 1 103 ? 5.323 5.487 27.071 1.00 70.00 103 LYS A CA 1
ATOM 848 C C . LYS A 1 103 ? 6.442 5.295 26.048 1.00 70.00 103 LYS A C 1
ATOM 850 O O . LYS A 1 103 ? 6.224 4.704 24.990 1.00 70.00 103 LYS A O 1
ATOM 855 N N . GLN A 1 104 ? 7.642 5.796 26.347 1.00 75.38 104 GLN A N 1
ATOM 856 C CA . GLN A 1 104 ? 8.812 5.571 25.496 1.00 75.38 104 GLN A CA 1
ATOM 857 C C . GLN A 1 104 ? 9.177 4.088 25.452 1.00 75.38 104 GLN A C 1
ATOM 859 O O . GLN A 1 104 ? 9.367 3.545 24.366 1.00 75.38 104 GLN A O 1
ATOM 864 N N . HIS A 1 105 ? 9.224 3.423 26.607 1.00 75.62 105 HIS A N 1
ATOM 865 C CA . HIS A 1 105 ? 9.504 1.993 26.686 1.00 75.62 105 HIS A CA 1
ATOM 866 C C . HIS A 1 105 ? 8.471 1.153 25.913 1.00 75.62 105 HIS A C 1
ATOM 868 O O . HIS A 1 105 ? 8.857 0.257 25.165 1.00 75.62 105 HIS A O 1
ATOM 874 N N . ASP A 1 106 ? 7.181 1.479 26.018 1.00 75.19 106 ASP A N 1
ATOM 875 C CA . ASP A 1 106 ? 6.120 0.823 25.247 1.00 75.19 106 ASP A CA 1
ATOM 876 C C . ASP A 1 106 ? 6.265 1.044 23.744 1.00 75.19 106 ASP A C 1
ATOM 878 O O . ASP A 1 106 ? 6.171 0.094 22.977 1.00 75.19 106 ASP A O 1
ATOM 882 N N . THR A 1 107 ? 6.612 2.260 23.317 1.00 76.19 107 THR A N 1
ATOM 883 C CA . THR A 1 107 ? 6.873 2.544 21.897 1.00 76.19 107 THR A CA 1
ATOM 884 C C . THR A 1 107 ? 8.039 1.703 21.368 1.00 76.19 107 THR A C 1
ATOM 886 O O . THR A 1 107 ? 7.951 1.128 20.283 1.00 76.19 107 THR A O 1
ATOM 889 N N . TYR A 1 108 ? 9.130 1.590 22.134 1.00 79.56 108 TYR A N 1
ATOM 890 C CA . TYR A 1 108 ? 10.264 0.739 21.760 1.00 79.56 108 TYR A CA 1
ATOM 891 C C . TYR A 1 108 ? 9.883 -0.742 21.712 1.00 79.56 108 TYR A C 1
ATOM 893 O O . TYR A 1 108 ? 10.310 -1.448 20.796 1.00 79.56 108 TYR A O 1
ATOM 901 N N . ARG A 1 109 ? 9.067 -1.209 22.664 1.00 80.56 109 ARG A N 1
ATOM 902 C CA . ARG A 1 109 ? 8.528 -2.573 22.681 1.00 80.56 109 ARG A CA 1
ATOM 903 C C . ARG A 1 109 ? 7.684 -2.837 21.437 1.00 80.56 109 ARG A C 1
ATOM 905 O O . ARG A 1 109 ? 7.929 -3.831 20.761 1.00 80.56 109 ARG A O 1
ATOM 912 N N . ASP A 1 110 ? 6.764 -1.944 21.098 1.00 79.25 110 ASP A N 1
ATOM 913 C CA . ASP A 1 110 ? 5.854 -2.105 19.961 1.00 79.25 110 ASP A CA 1
ATOM 914 C C . ASP A 1 110 ? 6.630 -2.110 18.636 1.00 79.25 110 ASP A C 1
ATOM 916 O O . ASP A 1 110 ? 6.440 -2.993 17.798 1.00 79.25 110 ASP A O 1
ATOM 920 N N . MET A 1 111 ? 7.600 -1.200 18.476 1.00 76.94 111 MET A N 1
ATOM 921 C CA . MET A 1 111 ? 8.512 -1.211 17.327 1.00 76.94 111 MET A CA 1
ATOM 922 C C . MET A 1 111 ? 9.316 -2.512 17.237 1.00 76.94 111 MET A C 1
ATOM 924 O O . MET A 1 111 ? 9.496 -3.054 16.144 1.00 76.94 111 MET A O 1
ATOM 928 N N . TRP A 1 112 ? 9.799 -3.026 18.371 1.00 82.88 112 TRP A N 1
ATOM 929 C CA . TRP A 1 112 ? 10.553 -4.274 18.408 1.00 82.88 112 TRP A CA 1
ATOM 930 C C . TRP A 1 112 ? 9.677 -5.481 18.058 1.00 82.88 112 TRP A C 1
ATOM 932 O O . TRP A 1 112 ? 10.111 -6.327 17.279 1.00 82.88 112 TRP A O 1
ATOM 942 N N . ILE A 1 113 ? 8.445 -5.547 18.567 1.00 77.25 113 ILE A N 1
ATOM 943 C CA . ILE A 1 113 ? 7.470 -6.595 18.233 1.00 77.25 113 ILE A CA 1
ATOM 944 C C . ILE A 1 113 ? 7.176 -6.567 16.730 1.00 77.25 113 ILE A C 1
ATOM 946 O O . ILE A 1 113 ? 7.326 -7.589 16.064 1.00 77.25 113 ILE A O 1
ATOM 950 N N . ASN A 1 114 ? 6.895 -5.397 16.154 1.00 76.62 114 ASN A N 1
ATOM 951 C CA . ASN A 1 114 ? 6.680 -5.264 14.709 1.00 76.62 114 ASN A CA 1
ATOM 952 C C . ASN A 1 114 ? 7.902 -5.736 13.900 1.00 76.62 114 ASN A C 1
ATOM 954 O O . ASN A 1 114 ? 7.768 -6.416 12.881 1.00 76.62 114 ASN A O 1
ATOM 958 N N . TYR A 1 115 ? 9.117 -5.468 14.390 1.00 74.44 115 TYR A N 1
ATOM 959 C CA . TYR A 1 115 ? 10.349 -5.969 13.776 1.00 74.44 115 TYR A CA 1
ATOM 960 C C . TYR A 1 115 ? 10.484 -7.504 13.828 1.00 74.44 115 TYR A C 1
ATOM 962 O O . TYR A 1 115 ? 11.061 -8.096 12.918 1.00 74.44 115 TYR A O 1
ATOM 970 N N . GLN A 1 116 ? 9.907 -8.174 14.833 1.00 76.25 116 GLN A N 1
ATOM 971 C CA . GLN A 1 116 ? 9.850 -9.644 14.917 1.00 76.25 116 GLN A CA 1
ATOM 972 C C . GLN A 1 116 ? 8.801 -10.279 13.979 1.00 76.25 116 GLN A C 1
ATOM 974 O O . GLN A 1 116 ? 8.584 -11.494 14.003 1.00 76.25 116 GLN A O 1
ATOM 979 N N . GLY A 1 117 ? 8.160 -9.483 13.118 1.00 75.31 117 GLY A N 1
ATOM 980 C CA . GLY A 1 117 ? 7.264 -9.968 12.069 1.00 75.31 117 GLY A CA 1
ATOM 981 C C . GLY A 1 117 ? 5.795 -10.058 12.475 1.00 75.31 117 GLY A C 1
ATOM 982 O O . GLY A 1 117 ? 5.048 -10.808 11.839 1.00 75.31 117 GLY A O 1
ATOM 983 N N . PHE A 1 118 ? 5.395 -9.332 13.516 1.00 86.50 118 PHE A N 1
ATOM 984 C CA . PHE A 1 118 ? 3.996 -9.027 13.814 1.00 86.50 118 PHE A CA 1
ATOM 985 C C . PHE A 1 118 ? 3.554 -7.832 12.962 1.00 86.50 118 PHE A C 1
ATOM 987 O O . PHE A 1 118 ? 4.378 -7.002 12.577 1.00 86.50 118 PHE A O 1
ATOM 994 N N . ASP A 1 119 ? 2.275 -7.791 12.607 1.00 88.94 119 ASP A N 1
ATOM 995 C CA . ASP A 1 119 ? 1.739 -6.800 11.672 1.00 88.94 119 ASP A CA 1
ATOM 996 C C . ASP A 1 119 ? 1.284 -5.517 12.361 1.00 88.94 119 ASP A C 1
ATOM 998 O O . ASP A 1 119 ? 1.374 -4.443 11.766 1.00 88.94 119 ASP A O 1
ATOM 1002 N N . ASP A 1 120 ? 0.827 -5.642 13.608 1.00 90.56 120 ASP A N 1
ATOM 1003 C CA . ASP A 1 120 ? 0.445 -4.523 14.460 1.00 90.56 120 ASP A CA 1
ATOM 1004 C C . ASP A 1 120 ? 0.443 -4.919 15.943 1.00 90.56 120 ASP A C 1
ATOM 1006 O O . ASP A 1 120 ? 0.393 -6.111 16.277 1.00 90.56 120 ASP A O 1
ATOM 1010 N N . THR A 1 121 ? 0.411 -3.905 16.809 1.00 90.56 121 THR A N 1
ATOM 1011 C CA . THR A 1 121 ? 0.198 -4.032 18.254 1.00 90.56 121 THR A CA 1
ATOM 1012 C C . THR A 1 121 ? -0.955 -3.124 18.675 1.00 90.56 121 THR A C 1
ATOM 1014 O O . THR A 1 121 ? -0.840 -1.900 18.646 1.00 90.56 121 THR A O 1
ATOM 1017 N N . LEU A 1 122 ? -2.072 -3.718 19.093 1.00 91.75 122 LEU A N 1
ATOM 1018 C CA . LEU A 1 122 ? -3.243 -3.005 19.596 1.00 91.75 122 LEU A CA 1
ATOM 1019 C C . LEU A 1 122 ? -3.252 -3.025 21.122 1.00 91.75 122 LEU A C 1
ATOM 1021 O O . LEU A 1 122 ? -3.150 -4.080 21.741 1.00 91.75 122 LEU A O 1
ATOM 1025 N N . ARG A 1 123 ? -3.423 -1.856 21.735 1.00 91.19 123 ARG A N 1
ATOM 1026 C CA . ARG A 1 123 ? -3.465 -1.704 23.192 1.00 91.19 123 ARG A CA 1
ATOM 1027 C C . ARG A 1 123 ? -4.823 -1.173 23.623 1.00 91.19 123 ARG A C 1
ATOM 1029 O O . ARG A 1 123 ? -5.274 -0.134 23.131 1.00 91.19 123 ARG A O 1
ATOM 1036 N N . PHE A 1 124 ? -5.479 -1.874 24.543 1.00 91.69 124 PHE A N 1
ATOM 1037 C CA . PHE A 1 124 ? -6.801 -1.503 25.043 1.00 91.69 124 PHE A CA 1
ATOM 1038 C C . PHE A 1 124 ? -6.760 -1.253 26.542 1.00 91.69 124 PHE A C 1
ATOM 1040 O O . PHE A 1 124 ? -6.400 -2.131 27.316 1.00 91.69 124 PHE A O 1
ATOM 1047 N N . ASN A 1 125 ? -7.179 -0.057 26.950 1.00 89.00 125 ASN A N 1
ATOM 1048 C CA . ASN A 1 125 ? -7.245 0.293 28.360 1.00 89.00 125 ASN A CA 1
ATOM 1049 C C . ASN A 1 125 ? -8.466 -0.333 29.062 1.00 89.00 125 ASN A C 1
ATOM 1051 O O . ASN A 1 125 ? -9.403 -0.841 28.433 1.00 89.00 125 ASN A O 1
ATOM 1055 N N . THR A 1 126 ? -8.492 -0.229 30.391 1.00 87.62 126 THR A N 1
ATOM 1056 C CA . THR A 1 126 ? -9.563 -0.785 31.236 1.00 87.62 126 THR A CA 1
ATOM 1057 C C . THR A 1 126 ? -10.948 -0.265 30.838 1.00 87.62 126 THR A C 1
ATOM 1059 O O . THR A 1 126 ? -11.912 -1.030 30.840 1.00 87.62 126 THR A O 1
ATOM 1062 N N . GLU A 1 127 ? -11.072 1.021 30.496 1.00 87.00 127 GLU A N 1
ATOM 1063 C CA . GLU A 1 127 ? -12.361 1.630 30.147 1.00 87.00 127 GLU A CA 1
ATOM 1064 C C . GLU A 1 127 ? -12.934 1.058 28.851 1.00 87.00 127 GLU A C 1
ATOM 1066 O O . GLU A 1 127 ? -14.106 0.676 28.817 1.00 87.00 127 GLU A O 1
ATOM 1071 N N . LYS A 1 128 ? -12.103 0.937 27.808 1.00 88.81 128 LYS A N 1
ATOM 1072 C CA . LYS A 1 128 ? -12.506 0.324 26.540 1.00 88.81 128 LYS A CA 1
ATOM 1073 C C . LYS A 1 128 ? -12.964 -1.117 26.752 1.00 88.81 128 LYS A C 1
ATOM 1075 O O . LYS A 1 128 ? -14.040 -1.478 26.282 1.00 88.81 128 LYS A O 1
ATOM 1080 N N . ILE A 1 129 ? -12.194 -1.913 27.496 1.00 91.00 129 ILE A N 1
ATOM 1081 C CA . ILE A 1 129 ? -12.503 -3.332 27.724 1.00 91.00 129 ILE A CA 1
ATOM 1082 C C . ILE A 1 129 ? -13.788 -3.493 28.545 1.00 91.00 129 ILE A C 1
ATOM 1084 O O . ILE A 1 129 ? -14.654 -4.279 28.174 1.00 91.00 129 ILE A O 1
ATOM 1088 N N . LYS A 1 130 ? -13.958 -2.742 29.640 1.00 89.50 130 LYS A N 1
ATOM 1089 C CA . LYS A 1 130 ? -15.122 -2.912 30.527 1.00 89.50 130 LYS A CA 1
ATOM 1090 C C . LYS A 1 130 ? -16.412 -2.333 29.960 1.00 89.50 130 LYS A C 1
ATOM 1092 O O . LYS A 1 130 ? -17.469 -2.931 30.136 1.00 89.50 130 LYS A O 1
ATOM 1097 N N . TYR A 1 131 ? -16.342 -1.170 29.317 1.00 91.44 131 TYR A N 1
ATOM 1098 C CA . TYR A 1 131 ? -17.539 -0.407 28.953 1.00 91.44 131 TYR A CA 1
ATOM 1099 C C . TYR A 1 131 ? -17.842 -0.417 27.454 1.00 91.44 131 TYR A C 1
ATOM 1101 O O . TYR A 1 131 ? -18.947 -0.053 27.059 1.00 91.44 131 TYR A O 1
ATOM 1109 N N . ASN A 1 132 ? -16.900 -0.846 26.609 1.00 93.38 132 ASN A N 1
ATOM 1110 C CA . ASN A 1 132 ? -17.088 -0.897 25.160 1.00 93.38 132 ASN A CA 1
ATOM 1111 C C . ASN A 1 132 ? -16.384 -2.100 24.509 1.00 93.38 132 ASN A C 1
ATOM 1113 O O . ASN A 1 132 ? -15.727 -1.974 23.473 1.00 93.38 132 ASN A O 1
ATOM 1117 N N . ILE A 1 133 ? -16.549 -3.292 25.089 1.00 95.31 133 I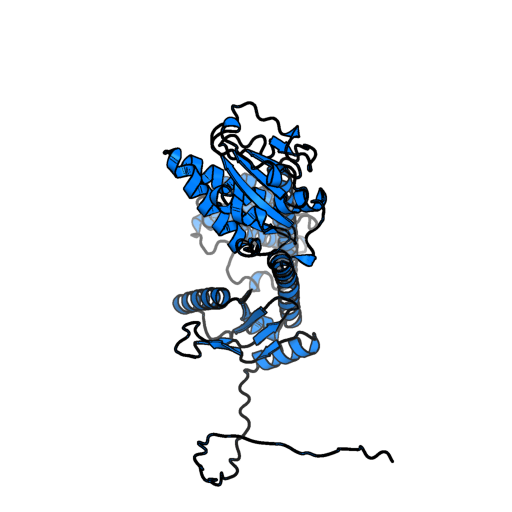LE A N 1
ATOM 1118 C CA . ILE A 1 133 ? -15.935 -4.515 24.552 1.00 95.31 133 ILE A CA 1
ATOM 1119 C C . ILE A 1 133 ? -16.352 -4.797 23.099 1.00 95.31 133 ILE A C 1
ATOM 1121 O O . ILE A 1 133 ? -15.554 -5.269 22.297 1.00 95.31 133 ILE A O 1
ATOM 1125 N N . ALA A 1 134 ? -17.582 -4.440 22.716 1.00 93.94 134 ALA A N 1
ATOM 1126 C CA . ALA A 1 134 ? -18.050 -4.581 21.339 1.00 93.94 134 ALA A CA 1
ATOM 1127 C C . ALA A 1 134 ? -17.280 -3.674 20.362 1.00 93.94 134 ALA A C 1
ATOM 1129 O O . ALA A 1 134 ? -17.002 -4.083 19.237 1.00 93.94 134 ALA A O 1
ATOM 1130 N N . GLY A 1 135 ? -16.925 -2.453 20.777 1.00 93.94 135 GLY A N 1
ATOM 1131 C CA . GLY A 1 135 ? -16.066 -1.563 19.997 1.00 93.94 135 GLY A CA 1
ATOM 1132 C C . GLY A 1 135 ? -14.643 -2.101 19.874 1.00 93.94 135 GLY A C 1
ATOM 1133 O O . GLY A 1 135 ? -14.092 -2.093 18.780 1.00 93.94 135 GLY A O 1
ATOM 1134 N N . VAL A 1 136 ? -14.094 -2.648 20.962 1.00 96.12 136 VAL A N 1
ATOM 1135 C CA . VAL A 1 136 ? -12.774 -3.300 20.978 1.00 96.12 136 VAL A CA 1
ATOM 1136 C C . VAL A 1 136 ? -12.710 -4.456 19.979 1.00 96.12 136 VAL A C 1
ATOM 1138 O O . VAL A 1 136 ? -11.801 -4.502 19.155 1.00 96.12 136 VAL A O 1
ATOM 1141 N N . ILE A 1 137 ? -13.701 -5.351 19.990 1.00 97.69 137 ILE A N 1
ATOM 1142 C CA . ILE A 1 137 ? -13.763 -6.467 19.036 1.00 97.69 137 ILE A CA 1
ATOM 1143 C C . ILE A 1 137 ? -13.838 -5.957 17.593 1.00 97.69 137 ILE A C 1
ATOM 1145 O O . ILE A 1 137 ? -13.091 -6.441 16.748 1.00 97.69 137 ILE A O 1
ATOM 1149 N N . LYS A 1 138 ? -14.643 -4.923 17.316 1.00 96.81 138 LYS A N 1
ATOM 1150 C CA . LYS A 1 138 ? -14.695 -4.305 15.980 1.00 96.81 138 LYS A CA 1
ATOM 1151 C C . LYS A 1 138 ? -13.358 -3.701 15.546 1.00 96.81 138 LYS A C 1
ATOM 1153 O O . LYS A 1 138 ? -13.010 -3.795 14.372 1.00 96.81 138 LYS A O 1
ATOM 1158 N N . GLU A 1 139 ? -12.618 -3.069 16.461 1.00 96.56 139 GLU A N 1
ATOM 1159 C CA . GLU A 1 139 ? -11.270 -2.553 16.181 1.00 96.56 139 GLU A CA 1
ATOM 1160 C C . GLU A 1 139 ? -10.317 -3.704 15.800 1.00 96.56 139 GLU A C 1
ATOM 1162 O O . GLU A 1 139 ? -9.589 -3.591 14.813 1.00 96.56 139 GLU A O 1
ATOM 1167 N N . ILE A 1 140 ? -10.379 -4.837 16.512 1.00 96.94 140 ILE A N 1
ATOM 1168 C CA . ILE A 1 140 ? -9.581 -6.037 16.210 1.00 96.94 140 ILE A CA 1
ATOM 1169 C C . ILE A 1 140 ? -9.969 -6.634 14.846 1.00 96.94 140 ILE A C 1
ATOM 1171 O O . ILE A 1 140 ? -9.092 -6.889 14.026 1.00 96.94 140 ILE A O 1
ATOM 1175 N N . GLU A 1 141 ? -11.260 -6.816 14.557 1.00 97.12 141 GLU A N 1
ATOM 1176 C CA . GLU A 1 141 ? -11.745 -7.348 13.269 1.00 97.12 141 GLU A CA 1
ATOM 1177 C C . GLU A 1 141 ? -11.341 -6.465 12.080 1.00 97.12 141 GLU A C 1
ATOM 1179 O O . GLU A 1 141 ? -10.927 -6.962 11.025 1.00 97.12 141 GLU A O 1
ATOM 1184 N N . ALA A 1 142 ? -11.429 -5.142 12.248 1.00 95.06 142 ALA A N 1
ATOM 1185 C CA . ALA A 1 142 ? -10.993 -4.189 11.237 1.00 95.06 142 ALA A CA 1
ATOM 1186 C C . ALA A 1 142 ? -9.482 -4.292 10.992 1.00 95.06 142 ALA A C 1
ATOM 1188 O O . ALA A 1 142 ? -9.049 -4.304 9.836 1.00 95.06 142 ALA A O 1
ATOM 1189 N N . ALA A 1 143 ? -8.685 -4.419 12.058 1.00 95.06 143 ALA A N 1
ATOM 1190 C CA . ALA A 1 143 ? -7.247 -4.615 11.945 1.00 95.06 143 ALA A CA 1
ATOM 1191 C C . ALA A 1 143 ? -6.917 -5.931 11.223 1.00 95.06 143 ALA A C 1
ATOM 1193 O O . ALA A 1 143 ? -6.162 -5.897 10.250 1.00 95.06 143 ALA A O 1
ATOM 1194 N N . ILE A 1 144 ? -7.543 -7.055 11.604 1.00 96.25 144 ILE A N 1
ATOM 1195 C CA . ILE A 1 144 ? -7.394 -8.346 10.908 1.00 96.25 144 ILE A CA 1
ATOM 1196 C C . ILE A 1 144 ? -7.674 -8.166 9.415 1.00 96.25 144 ILE A C 1
ATOM 1198 O O . ILE A 1 144 ? -6.824 -8.475 8.590 1.00 96.25 144 ILE A O 1
ATOM 1202 N N . THR A 1 145 ? -8.813 -7.568 9.056 1.00 95.00 145 THR A N 1
ATOM 1203 C CA . THR A 1 145 ? -9.210 -7.372 7.652 1.00 95.00 145 THR A CA 1
ATOM 1204 C C . THR A 1 145 ? -8.178 -6.567 6.856 1.00 95.00 145 THR A C 1
ATOM 1206 O O . THR A 1 145 ? -7.876 -6.887 5.704 1.00 95.00 145 THR A O 1
ATOM 1209 N N . VAL A 1 146 ? -7.641 -5.494 7.443 1.00 92.88 146 VAL A N 1
ATOM 1210 C CA . VAL A 1 146 ? -6.647 -4.636 6.784 1.00 92.88 146 VAL A CA 1
ATOM 1211 C C . VAL A 1 146 ? -5.317 -5.366 6.613 1.00 92.88 146 VAL A C 1
ATOM 1213 O O . VAL A 1 146 ? -4.722 -5.304 5.532 1.00 92.88 146 VAL A O 1
ATOM 1216 N N . TYR A 1 147 ? -4.831 -6.034 7.658 1.00 92.50 147 TYR A N 1
ATOM 1217 C CA . TYR A 1 147 ? -3.519 -6.674 7.631 1.00 92.50 147 TYR A CA 1
ATOM 1218 C C . TYR A 1 147 ? -3.518 -8.006 6.890 1.00 92.50 147 TYR A C 1
ATOM 1220 O O . TYR A 1 147 ? -2.536 -8.274 6.200 1.00 92.50 147 TYR A O 1
ATOM 1228 N N . ASP A 1 148 ? -4.609 -8.774 6.919 1.00 92.44 148 ASP A N 1
ATOM 1229 C CA . ASP A 1 148 ? -4.772 -9.963 6.080 1.00 92.44 148 ASP A CA 1
ATOM 1230 C C . ASP A 1 148 ? -4.686 -9.589 4.608 1.00 92.44 148 ASP A C 1
ATOM 1232 O O . ASP A 1 148 ? -3.848 -10.136 3.904 1.00 92.44 148 ASP A O 1
ATOM 1236 N N . LYS A 1 149 ? -5.430 -8.574 4.149 1.00 89.44 149 LYS A N 1
ATOM 1237 C CA . LYS A 1 149 ? -5.340 -8.111 2.752 1.00 89.44 149 LYS A CA 1
ATOM 1238 C C . LYS A 1 149 ? -3.925 -7.679 2.369 1.00 89.44 149 LYS A C 1
ATOM 1240 O O . LYS A 1 149 ? -3.447 -7.993 1.279 1.00 89.44 149 LYS A O 1
ATOM 1245 N N . LYS A 1 150 ? -3.229 -6.960 3.258 1.00 87.00 150 LYS A N 1
ATOM 1246 C CA . LYS A 1 150 ? -1.834 -6.545 3.025 1.00 87.00 150 LYS A CA 1
ATOM 1247 C C . LYS A 1 150 ? -0.891 -7.746 2.940 1.00 87.00 150 LYS A C 1
ATOM 1249 O O . LYS A 1 150 ? -0.017 -7.767 2.070 1.00 87.00 150 LYS A O 1
ATOM 1254 N N . ARG A 1 151 ? -1.040 -8.722 3.840 1.00 86.88 151 ARG A N 1
ATOM 1255 C CA . ARG A 1 151 ? -0.207 -9.927 3.895 1.00 86.88 151 ARG A CA 1
ATOM 1256 C C . ARG A 1 151 ? -0.500 -10.883 2.756 1.00 86.88 151 ARG A C 1
ATOM 1258 O O . ARG A 1 151 ? 0.452 -11.371 2.167 1.00 86.88 151 ARG A O 1
ATOM 1265 N N . GLU A 1 152 ? -1.759 -11.080 2.402 1.00 88.56 152 GLU A N 1
ATOM 1266 C CA . GLU A 1 152 ? -2.190 -11.859 1.246 1.00 88.56 152 GLU A CA 1
ATOM 1267 C C . GLU A 1 152 ? -1.598 -11.274 -0.042 1.00 88.56 152 GLU A C 1
ATOM 1269 O O . GLU A 1 152 ? -0.939 -11.984 -0.798 1.00 88.56 152 GLU A O 1
ATOM 1274 N N . ALA A 1 153 ? -1.742 -9.962 -0.270 1.00 83.00 153 ALA A N 1
ATOM 1275 C CA . ALA A 1 153 ? -1.149 -9.299 -1.433 1.00 83.00 153 ALA A CA 1
ATOM 1276 C C . ALA A 1 153 ? 0.377 -9.464 -1.463 1.00 83.00 153 ALA A C 1
ATOM 1278 O O . ALA A 1 153 ? 0.963 -9.736 -2.508 1.00 83.00 153 ALA A O 1
ATOM 1279 N N . ARG A 1 154 ? 1.032 -9.353 -0.301 1.00 83.62 154 ARG A N 1
ATOM 1280 C CA . ARG A 1 154 ? 2.471 -9.595 -0.177 1.00 83.62 154 ARG A CA 1
ATOM 1281 C C . ARG A 1 154 ? 2.838 -11.049 -0.477 1.00 83.62 154 ARG A C 1
ATOM 1283 O O . ARG A 1 154 ? 3.762 -11.269 -1.246 1.00 83.62 154 ARG A O 1
ATOM 1290 N N . GLN A 1 155 ? 2.118 -12.023 0.069 1.00 83.00 155 GLN A N 1
ATOM 1291 C CA . GLN A 1 155 ? 2.350 -13.438 -0.212 1.00 83.00 155 GLN A CA 1
ATOM 1292 C C . GLN A 1 155 ? 2.135 -13.759 -1.690 1.00 83.00 155 GLN A C 1
ATOM 1294 O O . GLN A 1 155 ? 2.916 -14.515 -2.243 1.00 83.00 155 GLN A O 1
ATOM 1299 N N . LYS A 1 156 ? 1.151 -13.152 -2.362 1.00 84.06 156 LYS A N 1
ATOM 1300 C CA . LYS A 1 156 ? 0.957 -13.301 -3.815 1.00 84.06 156 LYS A CA 1
ATOM 1301 C C . LYS A 1 156 ? 2.132 -12.755 -4.636 1.00 84.06 156 LYS A C 1
ATOM 1303 O O . LYS A 1 156 ? 2.404 -13.271 -5.715 1.00 84.06 156 LYS A O 1
ATOM 1308 N N . ARG A 1 157 ? 2.839 -11.734 -4.136 1.00 83.50 157 ARG A N 1
ATOM 1309 C CA . ARG A 1 157 ? 4.079 -11.231 -4.752 1.00 83.50 157 ARG A CA 1
ATOM 1310 C C . ARG A 1 157 ? 5.288 -12.128 -4.463 1.00 83.50 157 ARG A C 1
ATOM 1312 O O . ARG A 1 157 ? 6.107 -12.330 -5.357 1.00 83.50 157 ARG A O 1
ATOM 1319 N N . GLU A 1 158 ? 5.390 -12.649 -3.238 1.00 81.38 158 GLU A N 1
ATOM 1320 C CA . GLU A 1 158 ? 6.520 -13.473 -2.778 1.00 81.38 158 GLU A CA 1
ATOM 1321 C C . GLU A 1 158 ? 6.436 -14.912 -3.305 1.00 81.38 158 GLU A C 1
ATOM 1323 O O . GLU A 1 158 ? 7.461 -15.523 -3.609 1.00 81.38 158 GLU A O 1
ATOM 1328 N N . ASN A 1 159 ? 5.223 -15.461 -3.401 1.00 82.19 159 ASN A N 1
ATOM 1329 C CA . ASN A 1 159 ? 4.971 -16.823 -3.838 1.00 82.19 159 ASN A CA 1
ATOM 1330 C C . ASN A 1 159 ? 5.142 -16.906 -5.352 1.00 82.19 159 ASN A C 1
ATOM 1332 O O . ASN A 1 159 ? 4.233 -16.589 -6.117 1.00 82.19 159 ASN A O 1
ATOM 1336 N N . PHE A 1 160 ? 6.338 -17.314 -5.757 1.00 84.00 160 PHE A N 1
ATOM 1337 C CA . PHE A 1 160 ? 6.696 -17.475 -7.150 1.00 84.00 160 PHE A CA 1
ATOM 1338 C C . PHE A 1 160 ? 6.867 -18.956 -7.485 1.00 84.00 160 PHE A C 1
ATOM 1340 O O . PHE A 1 160 ? 7.819 -19.602 -7.042 1.00 84.00 160 PHE A O 1
ATOM 1347 N N . ASN A 1 161 ? 5.973 -19.482 -8.313 1.00 84.81 161 ASN A N 1
ATOM 1348 C CA . ASN A 1 161 ? 6.023 -20.838 -8.828 1.00 84.81 161 ASN A CA 1
ATOM 1349 C C . ASN A 1 161 ? 6.397 -20.826 -10.313 1.00 84.81 161 ASN A C 1
ATOM 1351 O O . ASN A 1 161 ? 5.695 -20.272 -11.155 1.00 84.81 161 ASN A O 1
ATOM 1355 N N . ILE A 1 162 ? 7.498 -21.501 -10.644 1.00 80.06 162 ILE A N 1
ATOM 1356 C CA . ILE A 1 162 ? 8.031 -21.585 -12.012 1.00 80.06 162 ILE A CA 1
ATOM 1357 C C . ILE A 1 162 ? 7.018 -22.212 -12.982 1.00 80.06 162 ILE A C 1
ATOM 1359 O O . ILE A 1 162 ? 7.011 -21.880 -14.168 1.00 80.06 162 ILE A O 1
ATOM 1363 N N . GLN A 1 163 ? 6.182 -23.132 -12.493 1.00 83.38 163 GLN A N 1
ATOM 1364 C CA . GLN A 1 163 ? 5.183 -23.811 -13.321 1.00 83.38 163 GLN A CA 1
ATOM 1365 C C . GLN A 1 163 ? 4.025 -22.887 -13.712 1.00 83.38 163 GLN A C 1
ATOM 1367 O O . GLN A 1 163 ? 3.417 -23.088 -14.759 1.00 83.38 163 GLN A O 1
ATOM 1372 N N . ASP A 1 164 ? 3.794 -21.834 -12.928 1.00 87.75 164 ASP A N 1
ATOM 1373 C CA . ASP A 1 164 ? 2.680 -20.903 -13.108 1.00 87.75 164 ASP A CA 1
ATOM 1374 C C . ASP A 1 164 ? 3.086 -19.666 -13.928 1.00 87.75 164 ASP A C 1
ATOM 1376 O O . ASP A 1 164 ? 2.305 -18.726 -14.071 1.00 87.75 164 ASP A O 1
ATOM 1380 N N . ILE A 1 165 ? 4.308 -19.646 -14.480 1.00 88.19 165 ILE A N 1
ATOM 1381 C CA . ILE A 1 165 ? 4.768 -18.547 -15.331 1.00 88.19 165 ILE A CA 1
ATOM 1382 C C . ILE A 1 165 ? 3.961 -18.541 -16.639 1.00 88.19 165 ILE A C 1
ATOM 1384 O O . ILE A 1 165 ? 4.014 -19.532 -17.394 1.00 88.19 165 ILE A O 1
ATOM 1388 N N . PRO A 1 166 ? 3.275 -17.427 -16.965 1.00 89.81 166 PRO A N 1
ATOM 1389 C CA . PRO A 1 166 ? 2.448 -17.351 -18.157 1.00 89.81 166 PRO A CA 1
ATOM 1390 C C . PRO A 1 166 ? 3.291 -17.417 -19.435 1.00 89.81 166 PRO A C 1
ATOM 1392 O O . PRO A 1 166 ? 4.491 -17.145 -19.444 1.00 89.81 166 PRO A O 1
ATOM 1395 N N . LEU A 1 167 ? 2.664 -17.798 -20.549 1.00 88.75 167 LEU A N 1
ATOM 1396 C CA . LEU A 1 167 ? 3.322 -17.796 -21.862 1.00 88.75 167 LEU A CA 1
ATOM 1397 C C . LEU A 1 167 ? 3.563 -16.370 -22.380 1.00 88.75 167 LEU A C 1
ATOM 1399 O O . LEU A 1 167 ? 4.554 -16.130 -23.064 1.00 88.75 167 LEU A O 1
ATOM 1403 N N . PHE A 1 168 ? 2.682 -15.436 -22.022 1.00 92.44 168 PHE A N 1
ATOM 1404 C CA . PHE A 1 168 ? 2.790 -14.014 -22.327 1.00 92.44 168 PHE A CA 1
ATOM 1405 C C . PHE A 1 168 ? 2.318 -13.178 -21.134 1.00 92.44 168 PHE A C 1
ATOM 1407 O O . PHE A 1 168 ? 1.395 -13.570 -20.420 1.00 92.44 168 PHE A O 1
ATOM 1414 N N . VAL A 1 169 ? 2.936 -12.019 -20.921 1.00 93.50 169 VAL A N 1
ATOM 1415 C CA . VAL A 1 169 ? 2.492 -11.053 -19.909 1.00 93.50 169 VAL A CA 1
ATOM 1416 C C . VAL A 1 169 ? 1.174 -10.421 -20.354 1.00 93.50 169 VAL A C 1
ATOM 1418 O O . VAL A 1 169 ? 1.104 -9.834 -21.435 1.00 93.50 169 VAL A O 1
ATOM 1421 N N . GLN A 1 170 ? 0.129 -10.515 -19.528 1.00 91.38 170 GLN A N 1
ATOM 1422 C CA . GLN A 1 170 ? -1.134 -9.837 -19.815 1.00 91.38 170 GLN A CA 1
ATOM 1423 C C . GLN A 1 170 ? -1.018 -8.338 -19.532 1.00 91.38 170 GLN A C 1
ATOM 1425 O O . GLN A 1 170 ? -0.341 -7.912 -18.594 1.00 91.38 170 GLN A O 1
ATOM 1430 N N . LYS A 1 171 ? -1.738 -7.531 -20.318 1.00 89.31 171 LYS A N 1
ATOM 1431 C CA . LYS A 1 171 ? -1.808 -6.074 -20.140 1.00 89.31 171 LYS A CA 1
ATOM 1432 C C . LYS A 1 171 ? -2.195 -5.685 -18.710 1.00 89.31 171 LYS A C 1
ATOM 1434 O O . LYS A 1 171 ? -1.524 -4.857 -18.105 1.00 89.31 171 LYS A O 1
ATOM 1439 N N . THR A 1 172 ? -3.237 -6.307 -18.165 1.00 88.25 172 THR A N 1
ATOM 1440 C CA . THR A 1 172 ? -3.748 -6.023 -16.816 1.00 88.25 172 THR A CA 1
ATOM 1441 C C . THR A 1 172 ? -2.709 -6.295 -15.733 1.00 88.25 172 THR A C 1
ATOM 1443 O O . THR A 1 172 ? -2.576 -5.517 -14.792 1.00 88.25 172 THR A O 1
ATOM 1446 N N . ASP A 1 173 ? -1.932 -7.369 -15.875 1.00 90.50 173 ASP A N 1
ATOM 1447 C CA . ASP A 1 173 ? -0.886 -7.705 -14.911 1.00 90.50 173 ASP A CA 1
ATOM 1448 C C . ASP A 1 173 ? 0.261 -6.693 -14.975 1.00 90.50 173 ASP A C 1
ATOM 1450 O O . ASP A 1 173 ? 0.735 -6.218 -13.944 1.00 90.50 173 ASP A O 1
ATOM 1454 N N . ALA A 1 174 ? 0.661 -6.302 -16.188 1.00 91.19 174 ALA A N 1
ATOM 1455 C CA . ALA A 1 174 ? 1.675 -5.276 -16.397 1.00 91.19 174 ALA A CA 1
ATOM 1456 C C . ALA A 1 174 ? 1.249 -3.913 -15.824 1.00 91.19 174 ALA A C 1
ATOM 1458 O O . ALA A 1 174 ? 2.058 -3.251 -15.174 1.00 91.19 174 ALA A O 1
ATOM 1459 N N . GLU A 1 175 ? -0.013 -3.515 -16.011 1.00 89.12 175 GLU A N 1
ATOM 1460 C CA . GLU A 1 175 ? -0.585 -2.290 -15.435 1.00 89.12 175 GLU A CA 1
ATOM 1461 C C . GLU A 1 175 ? -0.574 -2.322 -13.903 1.00 89.12 175 GLU A C 1
ATOM 1463 O O . GLU A 1 175 ? -0.157 -1.349 -13.274 1.00 89.12 175 GLU A O 1
ATOM 1468 N N . ASN A 1 176 ? -0.962 -3.447 -13.296 1.00 87.94 176 ASN A N 1
ATOM 1469 C CA . ASN A 1 176 ? -0.964 -3.607 -11.842 1.00 87.94 176 ASN A CA 1
ATOM 1470 C C . ASN A 1 176 ? 0.453 -3.535 -11.256 1.00 87.94 176 ASN A C 1
ATOM 1472 O O . ASN A 1 176 ? 0.698 -2.761 -10.327 1.00 87.94 176 ASN A O 1
ATOM 1476 N N . ILE A 1 177 ? 1.405 -4.279 -11.832 1.00 90.81 177 ILE A N 1
ATOM 1477 C CA . ILE A 1 177 ? 2.812 -4.259 -11.401 1.00 90.81 177 ILE A CA 1
ATOM 1478 C C . ILE A 1 177 ? 3.393 -2.849 -11.565 1.00 90.81 177 ILE A C 1
ATOM 1480 O O . ILE A 1 177 ? 4.062 -2.338 -10.665 1.00 90.81 177 ILE A O 1
ATOM 1484 N N . LEU A 1 178 ? 3.123 -2.190 -12.696 1.00 89.62 178 LEU A N 1
ATOM 1485 C CA . LEU A 1 178 ? 3.592 -0.832 -12.935 1.00 89.62 178 LEU A CA 1
ATOM 1486 C C . LEU A 1 178 ? 3.005 0.151 -11.921 1.00 89.62 178 LEU A C 1
ATOM 1488 O O . LEU A 1 178 ? 3.753 0.957 -11.367 1.00 89.62 178 LEU A O 1
ATOM 1492 N N . LYS A 1 179 ? 1.695 0.096 -11.659 1.00 86.69 179 LYS A N 1
ATOM 1493 C CA . LYS A 1 179 ? 1.025 0.972 -10.689 1.00 86.69 179 LYS A CA 1
ATOM 1494 C C . LYS A 1 179 ? 1.649 0.843 -9.300 1.00 86.69 179 LYS A C 1
ATOM 1496 O O . LYS A 1 179 ? 1.893 1.858 -8.652 1.00 86.69 179 LYS A O 1
ATOM 1501 N N . GLU A 1 180 ? 1.966 -0.380 -8.880 1.00 85.38 180 GLU A N 1
ATOM 1502 C CA . GLU A 1 180 ? 2.608 -0.649 -7.590 1.00 85.38 180 GLU A CA 1
ATOM 1503 C C . GLU A 1 180 ? 4.061 -0.168 -7.496 1.00 85.38 180 GLU A C 1
ATOM 1505 O O . GLU A 1 180 ? 4.501 0.178 -6.407 1.00 85.38 180 GLU A O 1
ATOM 1510 N N . LEU A 1 181 ? 4.818 -0.162 -8.598 1.00 87.88 181 LEU A N 1
ATOM 1511 C CA . LEU A 1 181 ? 6.241 0.211 -8.593 1.00 87.88 181 LEU A CA 1
ATOM 1512 C C . LEU A 1 181 ? 6.499 1.676 -8.976 1.00 87.88 181 LEU A C 1
ATOM 1514 O O . LEU A 1 181 ? 7.589 2.199 -8.733 1.00 87.88 181 LEU A O 1
ATOM 1518 N N . SER A 1 182 ? 5.522 2.350 -9.590 1.00 85.19 182 SER A N 1
ATOM 1519 C CA . SER A 1 182 ? 5.716 3.674 -10.193 1.00 85.19 182 SER A CA 1
ATOM 1520 C C . SER A 1 182 ? 6.126 4.741 -9.183 1.00 85.19 182 SER A C 1
ATOM 1522 O O . SER A 1 182 ? 7.065 5.491 -9.448 1.00 85.19 182 SER A O 1
ATOM 1524 N N . THR A 1 183 ? 5.483 4.797 -8.011 1.00 81.50 183 THR A N 1
ATOM 1525 C CA . THR A 1 183 ? 5.800 5.818 -6.989 1.00 81.50 183 THR A CA 1
ATOM 1526 C C . THR A 1 183 ? 7.224 5.663 -6.486 1.00 81.50 183 THR A C 1
ATOM 1528 O O . THR A 1 183 ? 7.976 6.629 -6.354 1.00 81.50 183 THR A O 1
ATOM 1531 N N . GLU A 1 184 ? 7.611 4.429 -6.207 1.00 83.06 184 GLU A N 1
ATOM 1532 C CA . GLU A 1 184 ? 8.907 4.042 -5.685 1.00 83.06 184 GLU A CA 1
ATOM 1533 C C . GLU A 1 184 ? 10.011 4.348 -6.697 1.00 83.06 184 GLU A C 1
ATOM 1535 O O . GLU A 1 184 ? 11.057 4.893 -6.334 1.00 83.06 184 GLU A O 1
ATOM 1540 N N . PHE A 1 185 ? 9.776 4.052 -7.976 1.00 87.50 185 PHE A N 1
ATOM 1541 C CA . PHE A 1 185 ? 10.731 4.339 -9.042 1.00 87.50 185 PHE A CA 1
ATOM 1542 C C . PHE A 1 185 ? 10.877 5.851 -9.252 1.00 87.50 185 PHE A C 1
ATOM 1544 O O . PHE A 1 185 ? 11.999 6.360 -9.248 1.00 87.50 185 PHE A O 1
ATOM 1551 N N . GLN A 1 186 ? 9.761 6.584 -9.352 1.00 82.44 186 GLN A N 1
ATOM 1552 C CA . GLN A 1 186 ? 9.753 8.043 -9.506 1.00 82.44 186 GLN A CA 1
ATOM 1553 C C . GLN A 1 186 ? 10.455 8.746 -8.345 1.00 82.44 186 GLN A C 1
ATOM 1555 O O . GLN A 1 186 ? 11.366 9.544 -8.566 1.00 82.44 186 GLN A O 1
ATOM 1560 N N . SER A 1 187 ? 10.067 8.431 -7.108 1.00 81.44 187 SER A N 1
ATOM 1561 C CA . SER A 1 187 ? 10.636 9.049 -5.905 1.00 81.44 187 SER A CA 1
ATOM 1562 C C . SER A 1 187 ? 12.129 8.757 -5.768 1.00 81.44 187 SER A C 1
ATOM 1564 O O . SER A 1 187 ? 12.904 9.667 -5.466 1.00 81.44 187 SER A O 1
ATOM 1566 N N . THR A 1 188 ? 12.560 7.527 -6.071 1.00 84.94 188 THR A N 1
ATOM 1567 C CA . THR A 1 188 ? 13.984 7.166 -6.087 1.00 84.94 188 THR A CA 1
ATOM 1568 C C . THR A 1 188 ? 14.746 8.003 -7.111 1.00 84.94 188 THR A C 1
ATOM 1570 O O . THR A 1 188 ? 15.782 8.583 -6.785 1.00 84.94 188 THR A O 1
ATOM 1573 N N . CYS A 1 189 ? 14.232 8.115 -8.335 1.00 83.25 189 CYS A N 1
ATOM 1574 C CA . CYS A 1 189 ? 14.844 8.917 -9.389 1.00 83.25 189 CYS A CA 1
ATOM 1575 C C . CYS A 1 189 ? 14.928 10.406 -9.024 1.00 83.25 189 CYS A C 1
ATOM 1577 O O . CYS A 1 189 ? 16.002 11.001 -9.123 1.00 83.25 189 CYS A O 1
ATOM 1579 N N . GLN A 1 190 ? 13.831 11.003 -8.553 1.00 81.12 190 GLN A N 1
ATOM 1580 C CA . GLN A 1 190 ? 13.777 12.411 -8.148 1.00 81.12 190 GLN A CA 1
ATOM 1581 C C . GLN A 1 190 ? 14.756 12.709 -7.010 1.00 81.12 190 GLN A C 1
ATOM 1583 O O . GLN A 1 190 ? 15.568 13.632 -7.113 1.00 81.12 190 GLN A O 1
ATOM 1588 N N . TYR A 1 191 ? 14.743 11.892 -5.953 1.00 80.81 191 TYR A N 1
ATOM 1589 C CA . TYR A 1 191 ? 15.665 12.037 -4.830 1.00 80.81 191 TYR A CA 1
ATOM 1590 C C . TYR A 1 191 ? 17.124 11.969 -5.304 1.00 80.81 191 TYR A C 1
ATOM 1592 O O . TYR A 1 191 ? 17.927 12.847 -4.982 1.00 80.81 191 TYR A O 1
ATOM 1600 N N . MET A 1 192 ? 17.465 11.002 -6.157 1.00 80.75 192 MET A N 1
ATOM 1601 C CA . MET A 1 192 ? 18.825 10.849 -6.681 1.00 80.75 192 MET A CA 1
ATOM 1602 C C . MET A 1 192 ? 19.276 12.026 -7.552 1.00 80.75 192 MET A C 1
ATOM 1604 O O . MET A 1 192 ? 20.440 12.422 -7.470 1.00 80.75 192 MET A O 1
ATOM 1608 N N . HIS A 1 193 ? 18.380 12.631 -8.337 1.00 77.56 193 HIS A N 1
ATOM 1609 C CA . HIS A 1 193 ? 18.700 13.833 -9.117 1.00 77.56 193 HIS A CA 1
ATOM 1610 C C . HIS A 1 193 ? 18.998 15.054 -8.253 1.00 77.56 193 HIS A C 1
ATOM 1612 O O . HIS A 1 193 ? 19.832 15.871 -8.640 1.00 77.56 193 HIS A O 1
ATOM 1618 N N . THR A 1 194 ? 18.367 15.164 -7.083 1.00 78.31 194 THR A N 1
ATOM 1619 C CA . THR A 1 194 ? 18.648 16.261 -6.144 1.00 78.31 194 THR A CA 1
ATOM 1620 C C . THR A 1 194 ? 19.949 16.054 -5.367 1.00 78.31 194 THR A C 1
ATOM 1622 O O . THR A 1 194 ? 20.686 17.012 -5.147 1.00 78.31 194 THR A O 1
ATOM 1625 N N . GLN A 1 195 ? 20.258 14.814 -4.970 1.00 78.25 195 GLN A N 1
ATOM 1626 C CA . GLN A 1 195 ? 21.355 14.531 -4.037 1.00 78.25 195 GLN A CA 1
ATOM 1627 C C . GLN A 1 195 ? 22.681 14.164 -4.711 1.00 78.25 195 GLN A C 1
ATOM 1629 O O . GLN A 1 195 ? 23.750 14.456 -4.177 1.00 78.25 195 GLN A O 1
ATOM 1634 N N . ILE A 1 196 ? 22.654 13.516 -5.879 1.00 76.00 196 ILE A N 1
ATOM 1635 C CA . ILE A 1 196 ? 23.863 12.991 -6.524 1.00 76.00 196 ILE A CA 1
ATOM 1636 C C . ILE A 1 196 ? 24.140 13.774 -7.804 1.00 76.00 196 ILE A C 1
ATOM 1638 O O . ILE A 1 196 ? 23.452 13.614 -8.803 1.00 76.00 196 ILE A O 1
ATOM 1642 N N . LYS A 1 197 ? 25.206 14.580 -7.819 1.00 71.25 197 LYS A N 1
ATOM 1643 C CA . LYS A 1 197 ? 25.615 15.341 -9.018 1.00 71.25 197 LYS A CA 1
ATOM 1644 C C . LYS A 1 197 ? 26.426 14.512 -10.025 1.00 71.25 197 LYS A C 1
ATOM 1646 O O . LYS A 1 197 ? 26.486 14.851 -11.200 1.00 71.25 197 LYS A O 1
ATOM 1651 N N . VAL A 1 198 ? 27.036 13.410 -9.582 1.00 72.75 198 VAL A N 1
ATOM 1652 C CA . VAL A 1 198 ? 27.983 12.613 -10.379 1.00 72.75 198 VAL A CA 1
ATOM 1653 C C . VAL A 1 198 ? 27.271 11.508 -11.165 1.00 72.75 198 VAL A C 1
ATOM 1655 O O . VAL A 1 198 ? 26.834 10.511 -10.588 1.00 72.75 198 VAL A O 1
ATOM 1658 N N . LEU A 1 199 ? 27.212 11.657 -12.492 1.00 68.50 199 LEU A N 1
ATOM 1659 C CA . LEU A 1 199 ? 26.423 10.811 -13.397 1.00 68.50 199 LEU A CA 1
ATOM 1660 C C . LEU A 1 199 ? 26.738 9.305 -13.305 1.00 68.50 199 LEU A C 1
ATOM 1662 O O . LEU A 1 199 ? 25.818 8.499 -13.188 1.00 68.50 199 LEU A O 1
ATOM 1666 N N . HIS A 1 200 ? 28.018 8.914 -13.291 1.00 72.50 200 HIS A N 1
ATOM 1667 C CA . HIS A 1 200 ? 28.415 7.496 -13.270 1.00 72.50 200 HIS A CA 1
ATOM 1668 C C . HIS A 1 200 ? 28.056 6.781 -11.957 1.00 72.50 200 HIS A C 1
ATOM 1670 O O . HIS A 1 200 ? 27.879 5.566 -11.936 1.00 72.50 200 HIS A O 1
ATOM 1676 N N . ARG A 1 201 ? 27.911 7.527 -10.852 1.00 77.94 201 ARG A N 1
ATOM 1677 C CA . ARG A 1 201 ? 27.472 6.965 -9.567 1.00 77.94 201 ARG A CA 1
ATOM 1678 C C . ARG A 1 201 ? 25.954 6.782 -9.537 1.00 77.94 201 ARG A C 1
ATOM 1680 O O . ARG A 1 201 ? 25.487 5.804 -8.959 1.00 77.94 201 ARG A O 1
ATOM 1687 N N . LYS A 1 202 ? 25.186 7.658 -10.203 1.00 82.31 202 LYS A N 1
ATOM 1688 C CA . LYS A 1 202 ? 23.710 7.641 -10.180 1.00 82.31 202 LYS A CA 1
ATOM 1689 C C . LYS A 1 202 ? 23.124 6.265 -10.508 1.00 82.31 202 LYS A C 1
ATOM 1691 O O . LYS A 1 202 ? 22.299 5.786 -9.739 1.00 82.31 202 LYS A O 1
ATOM 1696 N N . LYS A 1 203 ? 23.589 5.597 -11.574 1.00 86.38 203 LYS A N 1
ATOM 1697 C CA . LYS A 1 203 ? 23.083 4.271 -11.986 1.00 86.38 203 LYS A CA 1
ATOM 1698 C C . LYS A 1 203 ? 23.140 3.239 -10.859 1.00 86.38 203 LYS A C 1
ATOM 1700 O O . LYS A 1 203 ? 22.128 2.622 -10.540 1.00 86.38 203 LYS A O 1
ATOM 1705 N N . ALA A 1 204 ? 24.312 3.062 -10.248 1.00 86.69 204 ALA A N 1
ATOM 1706 C CA . ALA A 1 204 ? 24.514 2.066 -9.196 1.00 86.69 204 ALA A CA 1
ATOM 1707 C C . ALA A 1 204 ? 23.667 2.369 -7.947 1.00 86.69 204 ALA A C 1
ATOM 1709 O O . ALA A 1 204 ? 23.107 1.457 -7.338 1.00 86.69 204 ALA A O 1
ATOM 1710 N N . PHE A 1 205 ? 23.533 3.649 -7.586 1.00 86.75 205 PHE A N 1
ATOM 1711 C CA . PHE A 1 205 ? 22.706 4.070 -6.454 1.00 86.75 205 PHE A CA 1
ATOM 1712 C C . PHE A 1 205 ? 21.206 3.887 -6.710 1.00 86.75 205 PHE A C 1
ATOM 1714 O O . PHE A 1 205 ? 20.514 3.362 -5.835 1.00 86.75 205 PHE A O 1
ATOM 1721 N N . ILE A 1 206 ? 20.712 4.270 -7.893 1.00 88.25 206 ILE A N 1
ATOM 1722 C CA . ILE A 1 206 ? 19.320 4.039 -8.310 1.00 88.25 206 ILE A CA 1
ATOM 1723 C C . ILE A 1 206 ? 19.011 2.545 -8.254 1.00 88.25 206 ILE A C 1
ATOM 1725 O O . ILE A 1 206 ? 18.057 2.149 -7.590 1.00 88.25 206 ILE A O 1
ATOM 1729 N N . LEU A 1 207 ? 19.858 1.713 -8.867 1.00 90.00 207 LEU A N 1
ATOM 1730 C CA . LEU A 1 207 ? 19.674 0.265 -8.895 1.00 90.00 207 LEU A CA 1
ATOM 1731 C C . LEU A 1 207 ? 19.594 -0.327 -7.484 1.00 90.00 207 LEU A C 1
ATOM 1733 O O . LEU A 1 207 ? 18.640 -1.030 -7.168 1.00 90.00 207 LEU A O 1
ATOM 1737 N N . LYS A 1 208 ? 20.548 0.011 -6.607 1.00 90.31 208 LYS A N 1
ATOM 1738 C CA . LYS A 1 208 ? 20.577 -0.474 -5.218 1.00 90.31 208 LYS A CA 1
ATOM 1739 C C . LYS A 1 208 ? 19.350 -0.026 -4.419 1.00 90.31 208 LYS A C 1
ATOM 1741 O O . LYS A 1 208 ? 18.853 -0.771 -3.574 1.00 90.31 208 LYS A O 1
ATOM 1746 N N . SER A 1 209 ? 18.872 1.191 -4.667 1.00 89.19 209 SER A N 1
ATOM 1747 C CA . SER A 1 209 ? 17.718 1.760 -3.964 1.00 89.19 209 SER A CA 1
ATOM 1748 C C . SER A 1 209 ? 16.422 1.093 -4.418 1.00 89.19 209 SER A C 1
ATOM 1750 O O . SER A 1 209 ? 15.655 0.631 -3.576 1.00 89.19 209 SER A O 1
ATOM 1752 N N . ILE A 1 210 ? 16.232 0.940 -5.732 1.00 91.44 210 ILE A N 1
ATOM 1753 C CA . ILE A 1 210 ? 15.094 0.221 -6.313 1.00 91.44 210 ILE A CA 1
ATOM 1754 C C . ILE A 1 210 ? 15.093 -1.245 -5.870 1.00 91.44 210 ILE A C 1
ATOM 1756 O O . ILE A 1 210 ? 14.068 -1.740 -5.410 1.00 91.44 210 ILE A O 1
ATOM 1760 N N . GLN A 1 211 ? 16.242 -1.922 -5.918 1.00 91.88 211 GLN A N 1
ATOM 1761 C CA . GLN A 1 211 ? 16.385 -3.308 -5.469 1.00 91.88 211 GLN A CA 1
ATOM 1762 C C . GLN A 1 211 ? 15.929 -3.482 -4.015 1.00 91.88 211 GLN A C 1
ATOM 1764 O O . GLN A 1 211 ? 15.155 -4.385 -3.700 1.00 91.88 211 GLN A O 1
ATOM 1769 N N . LYS A 1 212 ? 16.372 -2.588 -3.121 1.00 90.00 212 LYS A N 1
ATOM 1770 C CA . LYS A 1 212 ? 15.961 -2.604 -1.712 1.00 90.00 212 LYS A CA 1
ATOM 1771 C C . LYS A 1 212 ? 14.448 -2.453 -1.566 1.00 90.00 212 LYS A C 1
ATOM 1773 O O . LYS A 1 212 ? 13.857 -3.104 -0.711 1.00 90.00 212 LYS A O 1
ATOM 1778 N N . VAL A 1 213 ? 13.836 -1.587 -2.366 1.00 87.75 213 VAL A N 1
ATOM 1779 C CA . VAL A 1 213 ? 12.401 -1.301 -2.306 1.00 87.75 213 VAL A CA 1
ATOM 1780 C C . VAL A 1 213 ? 11.571 -2.474 -2.830 1.00 87.75 213 VAL A C 1
ATOM 1782 O O . VAL A 1 213 ? 10.658 -2.915 -2.135 1.00 87.75 213 VAL A O 1
ATOM 1785 N N . ILE A 1 214 ? 11.941 -3.038 -3.982 1.00 90.25 214 ILE A N 1
ATOM 1786 C CA . ILE A 1 214 ? 11.303 -4.222 -4.576 1.00 90.25 214 ILE A CA 1
ATOM 1787 C C . ILE A 1 214 ? 11.276 -5.373 -3.566 1.00 90.25 214 ILE A C 1
ATOM 1789 O O . ILE A 1 214 ? 10.208 -5.858 -3.198 1.00 90.25 214 ILE A O 1
ATOM 1793 N N . PHE A 1 215 ? 12.426 -5.758 -3.011 1.00 89.56 215 PHE A N 1
ATOM 1794 C CA . PHE A 1 215 ? 12.462 -6.896 -2.089 1.00 89.56 215 PHE A CA 1
ATOM 1795 C C . PHE A 1 215 ? 11.840 -6.590 -0.721 1.00 89.56 215 PHE A C 1
ATOM 1797 O O . PHE A 1 215 ? 11.249 -7.472 -0.101 1.00 89.56 215 PHE A O 1
ATOM 1804 N N . LYS A 1 216 ? 11.873 -5.332 -0.258 1.00 84.62 216 LYS A N 1
ATOM 1805 C CA . LYS A 1 216 ? 11.143 -4.927 0.956 1.00 84.62 216 LYS A CA 1
ATOM 1806 C C . LYS A 1 216 ? 9.624 -5.062 0.788 1.00 84.62 216 LYS A C 1
ATOM 1808 O O . LYS A 1 216 ? 8.945 -5.403 1.757 1.00 84.62 216 LYS A O 1
ATOM 1813 N N . ASN A 1 217 ? 9.106 -4.827 -0.417 1.00 83.19 217 ASN A N 1
ATOM 1814 C CA . ASN A 1 217 ? 7.680 -4.937 -0.739 1.00 83.19 217 ASN A CA 1
ATOM 1815 C C . ASN A 1 217 ? 7.214 -6.383 -1.007 1.00 83.19 217 ASN A C 1
ATOM 1817 O O . ASN A 1 217 ? 6.030 -6.611 -1.279 1.00 83.19 217 ASN A O 1
ATOM 1821 N N . GLY A 1 218 ? 8.114 -7.362 -0.862 1.00 84.88 218 GLY A N 1
ATOM 1822 C CA . GLY A 1 218 ? 7.804 -8.784 -0.998 1.00 84.88 218 GLY A CA 1
ATOM 1823 C C . GLY A 1 218 ? 7.730 -9.254 -2.447 1.00 84.88 218 GLY A C 1
ATOM 1824 O O . GLY A 1 218 ? 7.019 -10.195 -2.750 1.00 84.88 218 GLY A O 1
ATOM 1825 N N . TYR A 1 219 ? 8.419 -8.604 -3.376 1.00 90.44 219 TYR A N 1
ATOM 1826 C CA . TYR A 1 219 ? 8.612 -9.202 -4.696 1.00 90.44 219 TYR A CA 1
ATOM 1827 C C . TYR A 1 219 ? 9.617 -10.355 -4.593 1.00 90.44 219 TYR A C 1
ATOM 1829 O O . TYR A 1 219 ? 10.585 -10.267 -3.834 1.00 90.44 219 TYR A O 1
ATOM 1837 N N . ALA A 1 220 ? 9.390 -11.440 -5.330 1.00 86.56 220 ALA A N 1
ATOM 1838 C CA . ALA A 1 220 ? 10.209 -12.640 -5.223 1.00 86.56 220 ALA A CA 1
ATOM 1839 C C . ALA A 1 220 ? 11.628 -12.414 -5.773 1.00 86.56 220 ALA A C 1
ATOM 1841 O O . ALA A 1 220 ? 11.804 -11.930 -6.894 1.00 86.56 220 ALA A O 1
ATOM 1842 N N . ASP A 1 221 ? 12.653 -12.813 -5.017 1.00 87.12 221 ASP A N 1
ATOM 1843 C CA . ASP A 1 221 ? 14.013 -12.905 -5.552 1.00 87.12 221 ASP A CA 1
ATOM 1844 C C . ASP A 1 221 ? 14.158 -14.193 -6.363 1.00 87.12 221 ASP A C 1
ATOM 1846 O O . ASP A 1 221 ? 14.376 -15.285 -5.836 1.00 87.12 221 ASP A O 1
ATOM 1850 N N . ILE A 1 222 ? 14.027 -14.049 -7.677 1.00 81.81 222 ILE A N 1
ATOM 1851 C CA . ILE A 1 222 ? 14.113 -15.155 -8.629 1.00 81.81 222 ILE A CA 1
ATOM 1852 C C . ILE A 1 222 ? 15.486 -15.251 -9.298 1.00 81.81 222 ILE A C 1
ATOM 1854 O O . ILE A 1 222 ? 15.652 -15.961 -10.293 1.00 81.81 222 ILE A O 1
ATOM 1858 N N . SER A 1 223 ? 16.508 -14.598 -8.734 1.00 72.38 223 SER A N 1
ATOM 1859 C CA . SER A 1 223 ? 17.883 -14.649 -9.244 1.00 72.38 223 SER A CA 1
ATOM 1860 C C . SER A 1 223 ? 18.394 -16.086 -9.393 1.00 72.38 223 SER A C 1
ATOM 1862 O O . SER A 1 223 ? 19.172 -16.385 -10.304 1.00 72.38 223 SER A O 1
ATOM 1864 N N . TYR A 1 224 ? 17.924 -17.007 -8.549 1.00 64.25 224 TYR A N 1
ATOM 1865 C CA . TYR A 1 224 ? 18.299 -18.423 -8.572 1.00 64.25 224 TYR A CA 1
ATOM 1866 C C . TYR A 1 224 ? 17.417 -19.300 -9.477 1.00 64.25 224 TYR A C 1
ATOM 1868 O O . TYR A 1 224 ? 17.870 -20.368 -9.869 1.00 64.25 224 TYR A O 1
ATOM 1876 N N . LEU A 1 225 ? 16.228 -18.843 -9.904 1.00 62.16 225 LEU A N 1
ATOM 1877 C CA . LEU A 1 225 ? 15.349 -19.593 -10.829 1.00 62.16 225 LEU A CA 1
ATOM 1878 C C . LEU A 1 225 ? 15.935 -19.771 -12.229 1.00 62.16 225 LEU A C 1
ATOM 1880 O O . LEU A 1 225 ? 15.500 -20.607 -13.014 1.00 62.16 225 LEU A O 1
ATOM 1884 N N . SER A 1 226 ? 16.956 -18.994 -12.539 1.00 54.34 226 SER A N 1
ATOM 1885 C CA . SER A 1 226 ? 17.749 -19.088 -13.757 1.00 54.34 226 SER A CA 1
ATOM 1886 C C . SER A 1 226 ? 18.441 -20.448 -13.964 1.00 54.34 226 SER A C 1
ATOM 1888 O O . SER A 1 226 ? 18.871 -20.718 -15.080 1.00 54.34 226 SER A O 1
ATOM 1890 N N . SER A 1 227 ? 18.538 -21.315 -12.945 1.00 53.25 227 SER A N 1
ATOM 1891 C CA . SER A 1 227 ? 18.998 -22.712 -13.083 1.00 53.25 227 SER A CA 1
ATOM 1892 C C . SER A 1 227 ? 17.928 -23.680 -13.614 1.00 53.25 227 SER A C 1
ATOM 1894 O O . SER A 1 227 ? 18.194 -24.872 -13.764 1.00 53.25 227 SER A O 1
ATOM 1896 N N . THR A 1 228 ? 16.712 -23.196 -13.876 1.00 59.72 228 THR A N 1
ATOM 1897 C CA . THR A 1 228 ? 15.610 -24.010 -14.401 1.00 59.72 228 THR A CA 1
ATOM 1898 C C . THR A 1 228 ? 15.672 -24.108 -15.926 1.00 59.72 228 THR A C 1
ATOM 1900 O O . THR A 1 228 ? 15.969 -23.132 -16.618 1.00 59.72 228 THR A O 1
ATOM 1903 N N . PHE A 1 229 ? 15.318 -25.278 -16.474 1.00 51.31 229 PHE A N 1
ATOM 1904 C CA . PHE A 1 229 ? 15.374 -25.566 -17.916 1.00 51.31 229 PHE A CA 1
ATOM 1905 C C . PHE A 1 229 ? 14.702 -24.499 -18.800 1.00 51.31 229 PHE A C 1
ATOM 1907 O O . PHE A 1 229 ? 15.209 -24.203 -19.882 1.00 51.31 229 PHE A O 1
ATOM 1914 N N . ARG A 1 230 ? 13.611 -23.876 -18.330 1.00 64.75 230 ARG A N 1
ATOM 1915 C CA . ARG A 1 230 ? 12.848 -22.859 -19.076 1.00 64.75 230 ARG A CA 1
ATOM 1916 C C . ARG A 1 230 ? 13.606 -21.531 -19.241 1.00 64.75 230 ARG A C 1
ATOM 1918 O O . ARG A 1 230 ? 13.458 -20.878 -20.268 1.00 64.75 230 ARG A O 1
ATOM 1925 N N . TYR A 1 231 ? 14.475 -21.168 -18.292 1.00 67.81 231 TYR A N 1
ATOM 1926 C CA . TYR A 1 231 ? 15.196 -19.885 -18.280 1.00 67.81 231 TYR A CA 1
ATOM 1927 C C . TYR A 1 231 ? 16.711 -20.017 -18.105 1.00 67.81 231 TYR A C 1
ATOM 1929 O O . TYR A 1 231 ? 17.381 -19.043 -17.760 1.00 67.81 231 TYR A O 1
ATOM 1937 N N . ASN A 1 232 ? 17.289 -21.174 -18.436 1.00 67.06 232 ASN A N 1
ATOM 1938 C CA . ASN A 1 232 ? 18.744 -21.375 -18.445 1.00 67.06 232 ASN A CA 1
ATOM 1939 C C . ASN A 1 232 ? 19.498 -20.293 -19.239 1.00 67.06 232 ASN A C 1
ATOM 1941 O O . ASN A 1 232 ? 20.632 -19.947 -18.915 1.00 67.06 232 ASN A O 1
ATOM 1945 N N . TYR A 1 233 ? 18.857 -19.706 -20.253 1.00 72.94 233 TYR A N 1
ATOM 1946 C CA . TYR A 1 233 ? 19.444 -18.611 -21.016 1.00 72.94 233 TYR A CA 1
ATOM 1947 C C . TYR A 1 233 ? 19.540 -17.304 -20.210 1.00 72.94 233 TYR A C 1
ATOM 1949 O O . TYR A 1 233 ? 20.509 -16.576 -20.380 1.00 72.94 233 TYR A O 1
ATOM 1957 N N . ILE A 1 234 ? 18.610 -17.020 -19.290 1.00 68.81 234 ILE A N 1
ATOM 1958 C CA . ILE A 1 234 ? 18.685 -15.847 -18.402 1.00 68.81 234 ILE A CA 1
ATOM 1959 C C . ILE A 1 234 ? 19.927 -15.944 -17.514 1.00 68.81 234 ILE A C 1
ATOM 1961 O O . ILE A 1 234 ? 20.575 -14.937 -17.244 1.00 68.81 234 ILE A O 1
ATOM 1965 N N . ASN A 1 235 ? 20.320 -17.160 -17.128 1.00 66.56 235 ASN A N 1
ATOM 1966 C CA . ASN A 1 235 ? 21.553 -17.410 -16.384 1.00 66.56 235 ASN A CA 1
ATOM 1967 C C . ASN A 1 235 ? 22.800 -16.933 -17.148 1.00 66.56 235 ASN A C 1
ATOM 1969 O O . ASN A 1 235 ? 23.669 -16.283 -16.567 1.00 66.56 235 ASN A O 1
ATOM 1973 N N . LEU A 1 236 ? 22.846 -17.182 -18.460 1.00 69.81 236 LEU A N 1
ATOM 1974 C CA . LEU A 1 236 ? 23.908 -16.691 -19.348 1.00 69.81 236 LEU A CA 1
ATOM 1975 C C . LEU A 1 236 ? 23.876 -15.161 -19.492 1.00 69.81 236 LEU A C 1
ATOM 1977 O O . LEU A 1 236 ? 24.914 -14.534 -19.687 1.00 69.81 236 LEU A O 1
ATOM 1981 N N . LEU A 1 237 ? 22.695 -14.555 -19.343 1.00 71.19 237 LEU A N 1
ATOM 1982 C CA . LEU A 1 237 ? 22.470 -13.117 -19.479 1.00 71.19 237 LEU A CA 1
ATOM 1983 C C . LEU A 1 237 ? 22.554 -12.340 -18.157 1.00 71.19 237 LEU A C 1
ATOM 1985 O O . LEU A 1 237 ? 22.482 -11.115 -18.181 1.00 71.19 237 LEU A O 1
ATOM 1989 N N . LYS A 1 238 ? 22.762 -13.001 -17.008 1.00 69.56 238 LYS A N 1
ATOM 1990 C CA . LYS A 1 238 ? 22.830 -12.355 -15.680 1.00 69.56 238 LYS A CA 1
ATOM 1991 C C . LYS A 1 238 ? 23.807 -11.185 -15.609 1.00 69.56 238 LYS A C 1
ATOM 1993 O O . LYS A 1 238 ? 23.534 -10.209 -14.925 1.00 69.56 238 LYS A O 1
ATOM 1998 N N . LYS A 1 239 ? 24.932 -11.265 -16.326 1.00 71.12 239 LYS A N 1
ATOM 1999 C CA . LYS A 1 239 ? 25.929 -10.180 -16.383 1.00 71.12 239 LYS A CA 1
ATOM 2000 C C . LYS A 1 239 ? 25.394 -8.908 -17.057 1.00 71.12 239 LYS A C 1
ATOM 2002 O O . LYS A 1 239 ? 25.927 -7.831 -16.818 1.00 71.12 239 LYS A O 1
ATOM 2007 N N . HIS A 1 240 ? 24.353 -9.042 -17.875 1.00 72.25 240 HIS A N 1
ATOM 2008 C CA . HIS A 1 240 ? 23.737 -7.973 -18.657 1.00 72.25 240 HIS A CA 1
ATOM 2009 C C . HIS A 1 240 ? 22.402 -7.491 -18.068 1.00 72.25 240 HIS A C 1
ATOM 2011 O O . HIS A 1 240 ? 21.895 -6.464 -18.505 1.00 72.25 240 HIS A O 1
ATOM 2017 N N . ILE A 1 241 ? 21.835 -8.196 -17.080 1.00 78.19 241 ILE A N 1
ATOM 2018 C CA . ILE A 1 241 ? 20.549 -7.861 -16.453 1.00 78.19 241 ILE A CA 1
ATOM 2019 C C . ILE A 1 241 ? 20.814 -7.169 -15.108 1.00 78.19 241 ILE A C 1
ATOM 2021 O O . ILE A 1 241 ? 21.271 -7.828 -14.174 1.00 78.19 241 ILE A O 1
ATOM 2025 N N . PRO A 1 242 ? 20.523 -5.861 -14.968 1.00 84.00 242 PRO A N 1
ATOM 2026 C CA . PRO A 1 242 ? 20.816 -5.134 -13.733 1.00 84.00 242 PRO A CA 1
ATOM 2027 C C . PRO A 1 242 ? 20.022 -5.629 -12.520 1.00 84.00 242 PRO A C 1
ATOM 2029 O O . PRO A 1 242 ? 20.553 -5.650 -11.412 1.00 84.00 242 PRO A O 1
ATOM 2032 N N . LEU A 1 243 ? 18.758 -6.009 -12.713 1.00 89.44 243 LEU A N 1
ATOM 2033 C CA . LEU A 1 243 ? 17.911 -6.558 -11.658 1.00 89.44 243 LEU A CA 1
ATOM 2034 C C . LEU A 1 243 ? 16.867 -7.511 -12.246 1.00 89.44 243 LEU A C 1
ATOM 2036 O O . LEU A 1 243 ? 16.252 -7.206 -13.268 1.00 89.44 243 LEU A O 1
ATOM 2040 N N . PHE A 1 244 ? 16.667 -8.644 -11.572 1.00 89.38 244 PHE A N 1
ATOM 2041 C CA . PHE A 1 244 ? 15.700 -9.679 -11.926 1.00 89.38 244 PHE A CA 1
ATOM 2042 C C . PHE A 1 244 ? 14.874 -10.050 -10.692 1.00 89.38 244 PHE A C 1
ATOM 2044 O O . PHE A 1 244 ? 15.439 -10.317 -9.632 1.00 89.38 244 PHE A O 1
ATOM 2051 N N . PHE A 1 245 ? 13.549 -10.026 -10.811 1.00 91.62 245 PHE A N 1
ATOM 2052 C CA . PHE A 1 245 ? 12.622 -10.291 -9.709 1.00 91.62 245 PHE A CA 1
ATOM 2053 C C . PHE A 1 245 ? 11.305 -10.869 -10.238 1.00 91.62 245 PHE A C 1
ATOM 2055 O O . PHE A 1 245 ? 11.006 -10.762 -11.423 1.00 91.62 245 PHE A O 1
ATOM 2062 N N . GLY A 1 246 ? 10.533 -11.516 -9.373 1.00 91.19 246 GLY A N 1
ATOM 2063 C CA . GL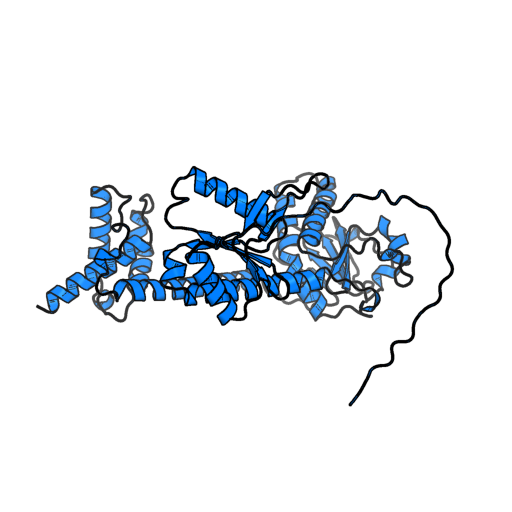Y A 1 246 ? 9.222 -12.064 -9.694 1.00 91.19 246 GLY A CA 1
ATOM 2064 C C . GLY A 1 246 ? 8.104 -11.206 -9.117 1.00 91.19 246 GLY A C 1
ATOM 2065 O O . GLY A 1 246 ? 8.206 -10.731 -7.985 1.00 91.19 246 GLY A O 1
ATOM 2066 N N . ALA A 1 247 ? 7.035 -11.024 -9.886 1.00 91.69 247 ALA A N 1
ATOM 2067 C CA . ALA A 1 247 ? 5.827 -10.325 -9.469 1.00 91.69 247 ALA A CA 1
ATOM 2068 C C . ALA A 1 247 ? 4.609 -11.129 -9.923 1.00 91.69 247 ALA A C 1
ATOM 2070 O O . ALA A 1 247 ? 4.404 -11.259 -11.122 1.00 91.69 247 ALA A O 1
ATOM 2071 N N . TYR A 1 248 ? 3.815 -11.684 -9.003 1.00 89.75 248 TYR A N 1
ATOM 2072 C CA . TYR A 1 248 ? 2.604 -12.441 -9.362 1.00 89.75 248 TYR A CA 1
ATOM 2073 C C . TYR A 1 248 ? 2.876 -13.561 -10.392 1.00 89.75 248 TYR A C 1
ATOM 2075 O O . TYR A 1 248 ? 2.206 -13.651 -11.415 1.00 89.75 248 TYR A O 1
ATOM 2083 N N . ASN A 1 249 ? 3.913 -14.379 -10.162 1.00 89.06 249 ASN A N 1
ATOM 2084 C CA . ASN A 1 249 ? 4.428 -15.393 -11.104 1.00 89.06 249 ASN A CA 1
ATOM 2085 C C . ASN A 1 249 ? 4.945 -14.869 -12.459 1.00 89.06 249 ASN A C 1
ATOM 2087 O O . ASN A 1 249 ? 5.327 -15.664 -13.315 1.00 89.06 249 ASN A O 1
ATOM 2091 N N . ILE A 1 250 ? 5.043 -13.553 -12.654 1.00 91.62 250 ILE A N 1
ATOM 2092 C CA . ILE A 1 250 ? 5.624 -12.948 -13.855 1.00 91.62 250 ILE A CA 1
ATOM 2093 C C . ILE A 1 250 ? 7.095 -12.599 -13.591 1.00 91.62 250 ILE A C 1
ATOM 2095 O O . ILE A 1 250 ? 7.391 -11.777 -12.713 1.00 91.62 250 ILE A O 1
ATOM 2099 N N . PRO A 1 251 ? 8.047 -13.200 -14.328 1.00 92.12 251 PRO A N 1
ATOM 2100 C CA . PRO A 1 251 ? 9.433 -12.764 -14.309 1.00 92.12 251 PRO A CA 1
ATOM 2101 C C . PRO A 1 251 ? 9.550 -11.323 -14.812 1.00 92.12 251 PRO A C 1
ATOM 2103 O O . PRO A 1 251 ? 9.058 -10.988 -15.886 1.00 92.12 251 PRO A O 1
ATOM 2106 N N . CYS A 1 252 ? 10.247 -10.480 -14.061 1.00 93.19 252 CYS A N 1
ATOM 2107 C CA . CYS A 1 252 ? 10.463 -9.075 -14.373 1.00 93.19 252 CYS A CA 1
ATOM 2108 C C . CYS A 1 252 ? 11.960 -8.767 -14.425 1.00 93.19 252 CYS A C 1
ATOM 2110 O O . CYS A 1 252 ? 12.707 -9.099 -13.503 1.00 93.19 252 CYS A O 1
ATOM 2112 N N . VAL A 1 253 ? 12.403 -8.084 -15.479 1.00 92.44 253 VAL A N 1
ATOM 2113 C CA . VAL A 1 253 ? 13.765 -7.544 -15.603 1.00 92.44 253 VAL A CA 1
ATOM 2114 C C . VAL A 1 253 ? 13.718 -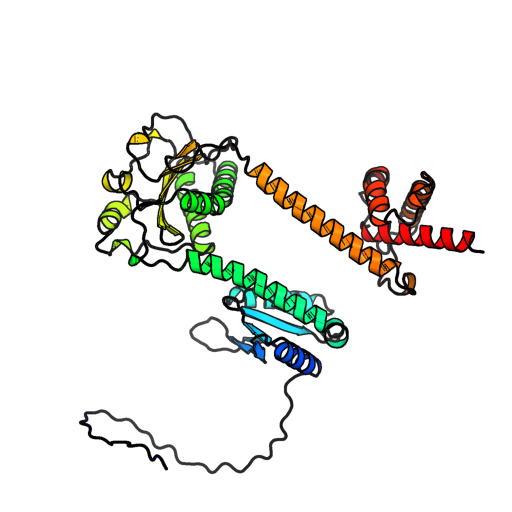6.023 -15.598 1.00 92.44 253 VAL A C 1
ATOM 2116 O O . VAL A 1 253 ? 12.854 -5.423 -16.235 1.00 92.44 253 VAL A O 1
ATOM 2119 N N . LEU A 1 254 ? 14.656 -5.387 -14.899 1.00 93.12 254 LEU A N 1
ATOM 2120 C CA . LEU A 1 254 ? 14.799 -3.933 -14.885 1.00 93.12 254 LEU A CA 1
ATOM 2121 C C . LEU A 1 254 ? 16.151 -3.526 -15.466 1.00 93.12 254 LEU A C 1
ATOM 2123 O O . LEU A 1 254 ? 17.205 -3.845 -14.913 1.00 93.12 254 LEU A O 1
ATOM 2127 N N . PHE A 1 255 ? 16.102 -2.745 -16.540 1.00 91.50 255 PHE A N 1
ATOM 2128 C CA . PHE A 1 255 ? 17.243 -2.064 -17.131 1.00 91.50 255 PHE A CA 1
ATOM 2129 C C . PHE A 1 255 ? 17.276 -0.613 -16.663 1.00 91.50 255 PHE A C 1
ATOM 2131 O O . PHE A 1 255 ? 16.329 0.134 -16.881 1.00 91.50 255 PHE A O 1
ATOM 2138 N N . VAL A 1 256 ? 18.379 -0.202 -16.034 1.00 90.19 256 VAL A N 1
ATOM 2139 C CA . VAL A 1 256 ? 18.629 1.200 -15.668 1.00 90.19 256 VAL A CA 1
ATOM 2140 C C . VAL A 1 256 ? 19.677 1.760 -16.623 1.00 90.19 256 VAL A C 1
ATOM 2142 O O . VAL A 1 256 ? 20.843 1.347 -16.583 1.00 90.19 256 VAL A O 1
ATOM 2145 N N . VAL A 1 257 ? 19.257 2.683 -17.486 1.00 88.50 257 VAL A N 1
ATOM 2146 C CA . VAL A 1 257 ? 20.076 3.252 -18.565 1.00 88.50 257 VAL A CA 1
ATOM 2147 C C . VAL A 1 257 ? 20.146 4.771 -18.456 1.00 88.50 257 VAL A C 1
ATOM 2149 O O . VAL A 1 257 ? 19.199 5.430 -18.032 1.00 88.50 257 VAL A O 1
ATOM 2152 N N . ASP A 1 258 ? 21.293 5.333 -18.813 1.00 85.44 258 ASP A N 1
ATOM 2153 C CA . ASP A 1 258 ? 21.495 6.779 -18.901 1.00 85.44 258 ASP A CA 1
ATOM 2154 C C . ASP A 1 258 ? 20.718 7.365 -20.086 1.00 85.44 258 ASP A C 1
ATOM 2156 O O . ASP A 1 258 ? 20.022 8.369 -19.934 1.00 85.44 258 ASP A O 1
ATOM 2160 N N . THR A 1 259 ? 20.779 6.698 -21.241 1.00 85.06 259 THR A N 1
ATOM 2161 C CA . THR A 1 259 ? 20.095 7.100 -22.471 1.00 85.06 259 THR A CA 1
ATOM 2162 C C . THR A 1 259 ? 19.452 5.913 -23.175 1.00 85.06 259 THR A C 1
ATOM 2164 O O . THR A 1 259 ? 19.844 4.767 -22.981 1.00 85.06 259 THR A O 1
ATOM 2167 N N . LEU A 1 260 ? 18.493 6.178 -24.062 1.00 83.94 260 LEU A N 1
ATOM 2168 C CA . LEU A 1 260 ? 17.904 5.129 -24.901 1.00 83.94 260 LEU A CA 1
ATOM 2169 C C . LEU A 1 260 ? 18.884 4.555 -25.939 1.00 83.94 260 LEU A C 1
ATOM 2171 O O . LEU A 1 260 ? 18.616 3.497 -26.491 1.00 83.94 260 LEU A O 1
ATOM 2175 N N . LYS A 1 261 ? 20.026 5.211 -26.201 1.00 82.25 261 LYS A N 1
ATOM 2176 C CA . LYS A 1 261 ? 21.060 4.685 -27.111 1.00 82.25 261 LYS A CA 1
ATOM 2177 C C . LYS A 1 261 ? 21.916 3.587 -26.481 1.00 82.25 261 LYS A C 1
ATOM 2179 O O . LYS A 1 261 ? 22.506 2.802 -27.210 1.00 82.25 261 LYS A O 1
ATOM 2184 N N . SER A 1 262 ? 22.041 3.573 -25.155 1.00 78.31 262 SER A N 1
ATOM 2185 C CA . SER A 1 262 ? 22.932 2.653 -24.434 1.00 78.31 262 SER A CA 1
ATOM 2186 C C . SER A 1 262 ? 22.259 1.336 -24.055 1.00 78.31 262 SER A C 1
ATOM 2188 O O . SER A 1 262 ? 22.847 0.515 -23.349 1.00 78.31 262 SER A O 1
ATOM 2190 N N . ILE A 1 263 ? 21.015 1.141 -24.489 1.00 82.81 263 ILE A N 1
ATOM 2191 C CA . ILE A 1 263 ? 20.272 -0.071 -24.208 1.00 82.81 263 ILE A CA 1
ATOM 2192 C C . ILE A 1 263 ? 20.775 -1.218 -25.082 1.00 82.81 263 ILE A C 1
ATOM 2194 O O . ILE A 1 263 ? 20.738 -1.160 -26.308 1.00 82.81 263 ILE A O 1
ATOM 2198 N N . ASP A 1 264 ? 21.220 -2.278 -24.422 1.00 83.62 264 ASP A N 1
ATOM 2199 C CA . ASP A 1 264 ? 21.596 -3.535 -25.053 1.00 83.62 264 ASP A CA 1
ATOM 2200 C C . ASP A 1 264 ? 20.799 -4.654 -24.380 1.00 83.62 264 ASP A C 1
ATOM 2202 O O . ASP A 1 264 ? 21.096 -5.068 -23.255 1.00 83.62 264 ASP A O 1
ATOM 2206 N N . ILE A 1 265 ? 19.709 -5.069 -25.033 1.00 86.38 265 ILE A N 1
ATOM 2207 C CA . ILE A 1 265 ? 18.873 -6.181 -24.577 1.00 86.38 265 ILE A CA 1
ATOM 2208 C C . ILE A 1 265 ? 19.153 -7.372 -25.494 1.00 86.38 265 ILE A C 1
ATOM 2210 O O . ILE A 1 265 ? 18.836 -7.311 -26.685 1.00 86.38 265 ILE A O 1
ATOM 2214 N N . PRO A 1 266 ? 19.674 -8.485 -24.951 1.00 87.62 266 PRO A N 1
ATOM 2215 C CA . PRO A 1 266 ? 19.932 -9.691 -25.725 1.00 87.62 266 PRO A CA 1
ATOM 2216 C C . PRO A 1 266 ? 18.683 -10.152 -26.480 1.00 87.62 266 PRO A C 1
ATOM 2218 O O . PRO A 1 266 ? 17.611 -10.270 -25.885 1.00 87.62 266 PRO A O 1
ATOM 2221 N N . SER A 1 267 ? 18.817 -10.481 -27.768 1.00 85.94 267 SER A N 1
ATOM 2222 C CA . SER A 1 267 ? 17.678 -10.746 -28.664 1.00 85.94 267 SER A CA 1
ATOM 2223 C C . SER A 1 267 ? 16.718 -11.815 -28.135 1.00 85.94 267 SER A C 1
ATOM 2225 O O . SER A 1 267 ? 15.504 -11.674 -28.254 1.00 85.94 267 SER A O 1
ATOM 2227 N N . LYS A 1 268 ? 17.250 -12.858 -27.486 1.00 87.06 268 LYS A N 1
ATOM 2228 C CA . LYS A 1 268 ? 16.436 -13.916 -26.874 1.00 87.06 268 LYS A CA 1
ATOM 2229 C C . LYS A 1 268 ? 15.547 -13.392 -25.744 1.00 87.06 268 LYS A C 1
ATOM 2231 O O . LYS A 1 268 ? 14.390 -13.777 -25.668 1.00 87.06 268 LYS A O 1
ATOM 2236 N N . LEU A 1 269 ? 16.073 -12.499 -24.903 1.00 88.50 269 LEU A N 1
ATOM 2237 C CA . LEU A 1 269 ? 15.292 -11.846 -23.854 1.00 88.50 269 LEU A CA 1
ATOM 2238 C C . LEU A 1 269 ? 14.320 -10.832 -24.462 1.00 88.50 269 LEU A C 1
ATOM 2240 O O . LEU A 1 269 ? 13.173 -10.781 -24.038 1.00 88.50 269 LEU A O 1
ATOM 2244 N N . ALA A 1 270 ? 14.753 -10.059 -25.464 1.00 88.62 270 ALA A N 1
ATOM 2245 C CA . ALA A 1 270 ? 13.921 -9.056 -26.127 1.00 88.62 270 ALA A CA 1
ATOM 2246 C C . ALA A 1 270 ? 12.626 -9.652 -26.702 1.00 88.62 270 ALA A C 1
ATOM 2248 O O . ALA A 1 270 ? 11.575 -9.032 -26.587 1.00 88.62 270 ALA A O 1
ATOM 2249 N N . GLN A 1 271 ? 12.690 -10.863 -27.260 1.00 90.38 271 GLN A N 1
ATOM 2250 C CA . GLN A 1 271 ? 11.549 -11.549 -27.874 1.00 90.38 271 GLN A CA 1
ATOM 2251 C C . GLN A 1 271 ? 10.709 -12.382 -26.891 1.00 90.38 271 GLN A C 1
ATOM 2253 O O . GLN A 1 271 ? 9.619 -12.822 -27.251 1.00 90.38 271 GLN A O 1
ATOM 2258 N N . ASP A 1 272 ? 11.179 -12.614 -25.663 1.00 89.94 272 ASP A N 1
ATOM 2259 C CA . ASP A 1 272 ? 10.483 -13.481 -24.710 1.00 89.94 272 ASP A CA 1
ATOM 2260 C C . ASP A 1 272 ? 9.262 -12.777 -24.100 1.00 89.94 272 ASP A C 1
ATOM 2262 O O . ASP A 1 272 ? 9.396 -11.957 -23.197 1.00 89.94 272 ASP A O 1
ATOM 2266 N N . GLN A 1 273 ? 8.062 -13.114 -24.561 1.00 92.75 273 GLN A N 1
ATOM 2267 C CA . GLN A 1 273 ? 6.811 -12.498 -24.110 1.00 92.75 273 GLN A CA 1
ATOM 2268 C C . GLN A 1 273 ? 6.413 -12.859 -22.675 1.00 92.75 273 GLN A C 1
ATOM 2270 O O . GLN A 1 273 ? 5.541 -12.207 -22.109 1.00 92.75 273 GLN A O 1
ATOM 2275 N N . SER A 1 274 ? 7.026 -13.879 -22.070 1.00 91.56 274 SER A N 1
ATOM 2276 C CA . SER A 1 274 ? 6.720 -14.291 -20.694 1.00 91.56 274 SER A CA 1
ATOM 2277 C C . SER A 1 274 ? 7.404 -13.423 -19.638 1.00 91.56 274 SER A C 1
ATOM 2279 O O . SER A 1 274 ? 7.068 -13.508 -18.460 1.00 91.56 274 SER A O 1
ATOM 2281 N N . VAL A 1 275 ? 8.365 -12.587 -20.045 1.00 91.69 275 VAL A N 1
ATOM 2282 C CA . VAL A 1 275 ? 9.157 -11.740 -19.146 1.00 91.69 275 VAL A CA 1
ATOM 2283 C C . VAL A 1 275 ? 8.752 -10.280 -19.317 1.00 91.69 275 VAL A C 1
ATOM 2285 O O . VAL A 1 275 ? 8.864 -9.738 -20.413 1.00 91.69 275 VAL A O 1
ATOM 2288 N N . LEU A 1 276 ? 8.367 -9.594 -18.247 1.00 94.81 276 LEU A N 1
ATOM 2289 C CA . LEU A 1 276 ? 8.110 -8.155 -18.285 1.00 94.81 276 LEU A CA 1
ATOM 2290 C C . LEU A 1 276 ? 9.431 -7.376 -18.215 1.00 94.81 276 LEU A C 1
ATOM 2292 O O . LEU A 1 276 ? 10.223 -7.568 -17.290 1.00 94.81 276 LEU A O 1
ATOM 2296 N N . LYS A 1 277 ? 9.691 -6.488 -19.179 1.00 94.25 277 LYS A N 1
ATOM 2297 C CA . LYS A 1 277 ? 10.900 -5.647 -19.186 1.00 94.25 277 LYS A CA 1
ATOM 2298 C C . LYS A 1 277 ? 10.574 -4.209 -18.823 1.00 94.25 277 LYS A C 1
ATOM 2300 O O . LYS A 1 277 ? 9.904 -3.508 -19.574 1.00 94.25 277 LYS A O 1
ATOM 2305 N N . PHE A 1 278 ? 11.137 -3.742 -17.720 1.00 94.31 278 PHE A N 1
ATOM 2306 C CA . PHE A 1 278 ? 11.166 -2.329 -17.375 1.00 94.31 278 PHE A CA 1
ATOM 2307 C C . PHE A 1 278 ? 12.459 -1.696 -17.884 1.00 94.31 278 PHE A C 1
ATOM 2309 O O . PHE A 1 278 ? 13.552 -2.197 -17.615 1.00 94.31 278 PHE A O 1
ATOM 2316 N N . ILE A 1 279 ? 12.347 -0.575 -18.592 1.00 92.69 279 ILE A N 1
ATOM 2317 C CA . ILE A 1 279 ? 13.484 0.204 -19.091 1.00 92.69 279 ILE A CA 1
ATOM 2318 C C . ILE A 1 279 ? 13.405 1.592 -18.464 1.00 92.69 279 ILE A C 1
ATOM 2320 O O . ILE A 1 279 ? 12.643 2.439 -18.913 1.00 92.69 279 ILE A O 1
ATOM 2324 N N . LEU A 1 280 ? 14.183 1.829 -17.413 1.00 91.81 280 LEU A N 1
ATOM 2325 C CA . LEU A 1 280 ? 14.221 3.096 -16.693 1.00 91.81 280 LEU A CA 1
ATOM 2326 C C . LEU A 1 280 ? 15.353 3.980 -17.220 1.00 91.81 280 LEU A C 1
ATOM 2328 O O . LEU A 1 280 ? 16.532 3.725 -16.957 1.00 91.81 280 LEU A O 1
ATOM 2332 N N . VAL A 1 281 ? 14.981 5.046 -17.928 1.00 89.31 281 VAL A N 1
ATOM 2333 C CA . VAL A 1 281 ? 15.909 6.066 -18.427 1.00 89.31 281 VAL A CA 1
ATOM 2334 C C . VAL A 1 281 ? 16.083 7.136 -17.361 1.00 89.31 281 VAL A C 1
ATOM 2336 O O . VAL A 1 281 ? 15.140 7.870 -17.070 1.00 89.31 281 VAL A O 1
ATOM 2339 N N . TYR A 1 282 ? 17.268 7.239 -16.760 1.00 85.31 282 TYR A N 1
ATOM 2340 C CA . TYR A 1 282 ? 17.468 8.132 -15.615 1.00 85.31 282 TYR A CA 1
ATOM 2341 C C . TYR A 1 282 ? 18.151 9.461 -15.946 1.00 85.31 282 TYR A C 1
ATOM 2343 O O . TYR A 1 282 ? 18.117 10.332 -15.088 1.00 85.31 282 TYR A O 1
ATOM 2351 N N . ASP A 1 283 ? 18.766 9.655 -17.119 1.00 79.25 283 ASP A N 1
ATOM 2352 C CA . ASP A 1 283 ? 19.504 10.895 -17.428 1.00 79.25 283 ASP A CA 1
ATOM 2353 C C . ASP A 1 283 ? 18.947 11.658 -18.637 1.00 79.25 283 ASP A C 1
ATOM 2355 O O . ASP A 1 283 ? 18.416 12.759 -18.480 1.00 79.25 283 ASP A O 1
ATOM 2359 N N . SER A 1 284 ? 19.010 11.081 -19.843 1.00 76.12 284 SER A N 1
ATOM 2360 C CA . SER A 1 284 ? 18.552 11.747 -21.066 1.00 76.12 284 SER A CA 1
ATOM 2361 C C . SER A 1 284 ? 17.686 10.853 -21.942 1.00 76.12 284 SER A C 1
ATOM 2363 O O . SER A 1 284 ? 18.099 9.783 -22.375 1.00 76.12 284 SER A O 1
ATOM 2365 N N . LEU A 1 285 ? 16.510 11.358 -22.320 1.00 70.81 285 LEU A N 1
ATOM 2366 C CA . LEU A 1 285 ? 15.632 10.718 -23.308 1.00 70.81 285 LEU A CA 1
ATOM 2367 C C . LEU A 1 285 ? 16.140 10.858 -24.757 1.00 70.81 285 LEU A C 1
ATOM 2369 O O . LEU A 1 285 ? 15.459 10.444 -25.689 1.00 70.81 285 LEU A O 1
ATOM 2373 N N . LYS A 1 286 ? 17.316 11.458 -24.983 1.00 70.75 286 LYS A N 1
ATOM 2374 C CA . LYS A 1 286 ? 17.879 11.626 -26.328 1.00 70.75 286 LYS A CA 1
ATOM 2375 C C . LYS A 1 286 ? 18.364 10.283 -26.883 1.00 70.75 286 LYS A C 1
ATOM 2377 O O . LYS A 1 286 ? 19.215 9.630 -26.285 1.00 70.75 286 LYS A O 1
ATOM 2382 N N . GLY A 1 287 ? 17.896 9.919 -28.074 1.00 63.25 287 GLY A N 1
ATOM 2383 C CA . GLY A 1 287 ? 18.343 8.723 -28.786 1.00 63.25 287 GLY A CA 1
ATOM 2384 C C . GLY A 1 287 ? 17.279 8.141 -29.701 1.00 63.25 287 GLY A C 1
ATOM 2385 O O . GLY A 1 287 ? 16.095 8.325 -29.452 1.00 63.25 287 GLY A O 1
ATOM 2386 N N . HIS A 1 288 ? 17.709 7.432 -30.746 1.00 60.72 288 HIS A N 1
ATOM 2387 C CA . HIS A 1 288 ? 16.820 6.552 -31.497 1.00 60.72 288 HIS A CA 1
ATOM 2388 C C . HIS A 1 288 ? 16.866 5.172 -30.854 1.00 60.72 288 HIS A C 1
ATOM 2390 O O . HIS A 1 288 ? 17.933 4.569 -30.760 1.00 60.72 288 HIS A O 1
ATOM 2396 N N . PHE A 1 289 ? 15.707 4.698 -30.420 1.00 68.31 289 PHE A N 1
ATOM 2397 C CA . PHE A 1 289 ? 15.485 3.333 -29.979 1.00 68.31 289 PHE A CA 1
ATOM 2398 C C . PHE A 1 289 ? 14.265 2.802 -30.727 1.00 68.31 289 PHE A C 1
ATOM 2400 O O . PHE A 1 289 ? 13.231 3.465 -30.774 1.00 68.31 289 PHE A O 1
ATOM 2407 N N . THR A 1 290 ? 14.398 1.638 -31.354 1.00 67.38 290 THR A N 1
ATOM 2408 C CA . THR A 1 290 ? 13.316 0.982 -32.090 1.00 67.38 290 THR A CA 1
ATOM 2409 C C . THR A 1 290 ? 12.721 -0.124 -31.233 1.00 67.38 290 THR A C 1
ATOM 2411 O O . THR A 1 290 ? 13.201 -1.256 -31.200 1.00 67.38 290 THR A O 1
ATOM 2414 N N . SER A 1 291 ? 11.635 0.209 -30.544 1.00 70.00 291 SER A N 1
ATOM 2415 C CA . SER A 1 291 ? 10.951 -0.693 -29.619 1.00 70.00 291 SER A CA 1
ATOM 2416 C C . SER A 1 291 ? 10.237 -1.874 -30.285 1.00 70.00 291 SER A C 1
ATOM 2418 O O . SER A 1 291 ? 9.996 -2.882 -29.631 1.00 70.00 291 SER A O 1
ATOM 2420 N N . HIS A 1 292 ? 10.001 -1.819 -31.601 1.00 69.31 292 HIS A N 1
ATOM 2421 C CA . HIS A 1 292 ? 9.349 -2.867 -32.405 1.00 69.31 292 HIS A CA 1
ATOM 2422 C C . HIS A 1 292 ? 9.948 -4.278 -32.239 1.00 69.31 292 HIS A C 1
ATOM 2424 O O . HIS A 1 292 ? 9.249 -5.275 -32.440 1.00 69.31 292 HIS A O 1
ATOM 2430 N N . ASN A 1 293 ? 11.224 -4.366 -31.853 1.00 80.00 293 ASN A N 1
ATOM 2431 C CA . ASN A 1 293 ? 11.952 -5.623 -31.669 1.00 80.00 293 ASN A CA 1
ATOM 2432 C C . ASN A 1 293 ? 11.951 -6.137 -30.222 1.00 80.00 293 ASN A C 1
ATOM 2434 O O . ASN A 1 293 ? 12.612 -7.135 -29.933 1.00 80.00 293 ASN A O 1
ATOM 2438 N N . ILE A 1 294 ? 11.251 -5.465 -29.309 1.00 86.94 294 ILE A N 1
ATOM 2439 C CA . ILE A 1 294 ? 11.119 -5.884 -27.916 1.00 86.94 294 ILE A CA 1
ATOM 2440 C C . ILE A 1 294 ? 9.653 -6.185 -27.640 1.00 86.94 294 ILE A C 1
ATOM 2442 O O . ILE A 1 294 ? 8.768 -5.462 -28.090 1.00 86.94 294 ILE A O 1
ATOM 2446 N N . LYS A 1 295 ? 9.401 -7.276 -26.920 1.00 90.94 295 LYS A N 1
ATOM 2447 C CA . LYS A 1 295 ? 8.068 -7.694 -26.499 1.00 90.94 295 LYS A CA 1
ATOM 2448 C C . LYS A 1 295 ? 7.918 -7.641 -24.988 1.00 90.94 295 LYS A C 1
ATOM 2450 O O . LYS A 1 295 ? 8.858 -7.970 -24.258 1.00 90.94 295 LYS A O 1
ATOM 2455 N N . SER A 1 296 ? 6.721 -7.285 -24.541 1.00 92.50 296 SER A N 1
ATOM 2456 C CA . SER A 1 296 ? 6.335 -7.188 -23.137 1.00 92.50 296 SER A CA 1
ATOM 2457 C C . SER A 1 296 ? 7.214 -6.197 -22.373 1.00 92.50 296 SER A C 1
ATOM 2459 O O . SER A 1 296 ? 7.887 -6.561 -21.406 1.00 92.50 296 SER A O 1
ATOM 2461 N N . TYR A 1 297 ? 7.263 -4.949 -22.843 1.00 93.31 297 TYR A N 1
ATOM 2462 C CA . TYR A 1 297 ? 8.123 -3.901 -22.300 1.00 93.31 297 TYR A CA 1
ATOM 2463 C C . TYR A 1 297 ? 7.353 -2.656 -21.852 1.00 93.31 297 TYR A C 1
ATOM 2465 O O . TYR A 1 297 ? 6.269 -2.329 -22.337 1.00 93.31 297 TYR A O 1
ATOM 2473 N N . ILE A 1 298 ? 7.967 -1.924 -20.923 1.00 92.88 298 ILE A N 1
ATOM 2474 C CA . ILE A 1 298 ? 7.529 -0.607 -20.467 1.00 92.88 298 ILE A CA 1
ATOM 2475 C C . ILE A 1 298 ? 8.768 0.285 -20.331 1.00 92.88 298 ILE A C 1
ATOM 2477 O O . ILE A 1 298 ? 9.686 -0.021 -19.563 1.00 92.88 298 ILE A O 1
ATOM 2481 N N . ILE A 1 299 ? 8.795 1.401 -21.061 1.00 90.50 299 ILE A N 1
ATOM 2482 C CA . ILE A 1 299 ? 9.838 2.427 -20.959 1.00 90.50 299 ILE A CA 1
ATOM 2483 C C . ILE A 1 299 ? 9.386 3.512 -19.988 1.00 90.50 299 ILE A C 1
ATOM 2485 O O . ILE A 1 299 ? 8.329 4.121 -20.158 1.00 90.50 299 ILE A O 1
ATOM 2489 N N . LEU A 1 300 ? 10.225 3.775 -18.990 1.00 90.44 300 LEU A N 1
ATOM 2490 C CA . LEU A 1 300 ? 9.986 4.708 -17.903 1.00 90.44 300 LEU A CA 1
ATOM 2491 C C . LEU A 1 300 ? 10.963 5.886 -17.956 1.00 90.44 300 LEU A C 1
ATOM 2493 O O . LEU A 1 300 ? 12.173 5.722 -18.123 1.00 90.44 300 LEU A O 1
ATOM 2497 N N . ASN A 1 301 ? 10.434 7.085 -17.756 1.00 87.38 301 ASN A N 1
ATOM 2498 C CA . ASN A 1 301 ? 11.174 8.332 -17.654 1.00 87.38 301 ASN A CA 1
ATOM 2499 C C . ASN A 1 301 ? 11.498 8.637 -16.188 1.00 87.38 301 ASN A C 1
ATOM 2501 O O . ASN A 1 301 ? 10.687 9.191 -15.451 1.00 87.38 301 ASN A O 1
ATOM 2505 N N . GLY A 1 302 ? 12.719 8.308 -15.782 1.00 84.62 302 GLY A N 1
ATOM 2506 C CA . GLY A 1 302 ? 13.284 8.631 -14.475 1.00 84.62 302 GLY A CA 1
ATOM 2507 C C . GLY A 1 302 ? 14.038 9.965 -14.433 1.00 84.62 302 GLY A C 1
ATOM 2508 O O . GLY A 1 302 ? 14.891 10.148 -13.563 1.00 84.62 302 GLY A O 1
ATOM 2509 N N . THR A 1 303 ? 13.813 10.880 -15.381 1.00 79.44 303 THR A N 1
ATOM 2510 C CA . THR A 1 303 ? 14.448 12.209 -15.359 1.00 79.44 303 THR A CA 1
ATOM 2511 C C . THR A 1 303 ? 13.729 13.159 -14.393 1.00 79.44 303 THR A C 1
ATOM 2513 O O . THR A 1 303 ? 12.649 12.871 -13.884 1.00 79.44 303 THR A O 1
ATOM 2516 N N . ASN A 1 304 ? 14.314 14.331 -14.134 1.00 67.50 304 ASN A N 1
ATOM 2517 C CA . ASN A 1 304 ? 13.704 15.359 -13.283 1.00 67.50 304 ASN A CA 1
ATOM 2518 C C . ASN A 1 304 ? 12.438 16.010 -13.884 1.00 67.50 304 ASN A C 1
ATOM 2520 O O . ASN A 1 304 ? 11.768 16.777 -13.196 1.00 67.50 304 ASN A O 1
ATOM 2524 N N . LYS A 1 305 ? 12.102 15.727 -15.150 1.00 65.62 305 LYS A N 1
ATOM 2525 C CA . LYS A 1 305 ? 10.901 16.232 -15.826 1.00 65.62 305 LYS A CA 1
ATOM 2526 C C . LYS A 1 305 ? 9.809 15.163 -15.780 1.00 65.62 305 LYS A C 1
ATOM 2528 O O . LYS A 1 305 ? 9.721 14.314 -16.666 1.00 65.62 305 LYS A O 1
ATOM 2533 N N . ALA A 1 306 ? 8.987 15.228 -14.735 1.00 58.00 306 ALA A N 1
ATOM 2534 C CA . ALA A 1 306 ? 7.971 14.228 -14.395 1.00 58.00 306 ALA A CA 1
ATOM 2535 C C . ALA A 1 306 ? 6.750 14.179 -15.333 1.00 58.00 306 ALA A C 1
ATOM 2537 O O . ALA A 1 306 ? 5.917 13.297 -15.165 1.00 58.00 306 ALA A O 1
ATOM 2538 N N . ALA A 1 307 ? 6.640 15.093 -16.307 1.00 59.94 307 ALA A N 1
ATOM 2539 C CA . ALA A 1 307 ? 5.414 15.309 -17.084 1.00 59.94 307 ALA A CA 1
ATOM 2540 C C . ALA A 1 307 ? 4.881 14.056 -17.810 1.00 59.94 307 ALA A C 1
ATOM 2542 O O . ALA A 1 307 ? 3.699 13.999 -18.118 1.00 59.94 307 ALA A O 1
ATOM 2543 N N . GLU A 1 308 ? 5.715 13.038 -18.038 1.00 71.94 308 GLU A N 1
ATOM 2544 C CA . GLU A 1 308 ? 5.305 11.748 -18.599 1.00 71.94 308 GLU A CA 1
ATOM 2545 C C . GLU A 1 308 ? 6.220 10.655 -18.039 1.00 71.94 308 GLU A C 1
ATOM 2547 O O . GLU A 1 308 ? 7.378 10.557 -18.458 1.00 71.94 308 GLU A O 1
ATOM 2552 N N . PHE A 1 309 ? 5.742 9.871 -17.067 1.00 81.00 309 PHE A N 1
ATOM 2553 C CA . PHE A 1 309 ? 6.535 8.785 -16.479 1.00 81.00 309 PHE A CA 1
ATOM 2554 C C . PHE A 1 309 ? 6.623 7.560 -17.391 1.00 81.00 309 PHE A C 1
ATOM 2556 O O . PHE A 1 309 ? 7.684 6.957 -17.474 1.00 81.00 309 PHE A O 1
ATOM 2563 N N . ILE A 1 310 ? 5.551 7.216 -18.104 1.00 85.12 310 ILE A N 1
ATOM 2564 C CA . ILE A 1 310 ? 5.559 6.161 -19.125 1.00 85.12 310 ILE A CA 1
ATOM 2565 C C . ILE A 1 310 ? 5.855 6.823 -20.468 1.00 85.12 310 ILE A C 1
ATOM 2567 O O . ILE A 1 310 ? 5.195 7.795 -20.830 1.00 85.12 310 ILE A O 1
ATOM 2571 N N . LYS A 1 311 ? 6.854 6.316 -21.193 1.00 83.12 311 LYS A N 1
ATOM 2572 C CA . LYS A 1 311 ? 7.264 6.860 -22.497 1.00 83.12 311 LYS A CA 1
ATOM 2573 C C . LYS A 1 311 ? 6.815 6.023 -23.677 1.00 83.12 311 LYS A C 1
ATOM 2575 O O . LYS A 1 311 ? 6.471 6.586 -24.706 1.00 83.12 311 LYS A O 1
ATOM 2580 N N . ASP A 1 312 ? 6.855 4.708 -23.527 1.00 86.50 312 ASP A N 1
ATOM 2581 C CA . ASP A 1 312 ? 6.476 3.758 -24.567 1.00 86.50 312 ASP A CA 1
ATOM 2582 C C . ASP A 1 312 ? 6.182 2.397 -23.919 1.00 86.50 312 ASP A C 1
ATOM 2584 O O . ASP A 1 312 ? 6.771 2.061 -22.886 1.00 86.50 312 ASP A O 1
ATOM 2588 N N . SER A 1 313 ? 5.277 1.623 -24.505 1.00 89.31 313 SER A N 1
ATOM 2589 C CA . SER A 1 313 ? 4.955 0.254 -24.099 1.00 89.31 313 SER A CA 1
ATOM 2590 C C . SER A 1 313 ? 4.173 -0.450 -25.206 1.00 89.31 313 SER A C 1
ATOM 2592 O O . SER A 1 313 ? 3.292 0.148 -25.817 1.00 89.31 313 SER A O 1
ATOM 2594 N N . ASP A 1 314 ? 4.437 -1.741 -25.410 1.00 89.00 314 ASP A N 1
ATOM 2595 C CA . ASP A 1 314 ? 3.610 -2.607 -26.261 1.00 89.00 314 ASP A CA 1
ATOM 2596 C C . ASP A 1 314 ? 2.442 -3.268 -25.511 1.00 89.00 314 ASP A C 1
ATOM 2598 O O . ASP A 1 314 ? 1.592 -3.906 -26.131 1.00 89.00 314 ASP A O 1
ATOM 2602 N N . LEU A 1 315 ? 2.388 -3.123 -24.184 1.00 85.19 315 LEU A N 1
ATOM 2603 C CA . LEU A 1 315 ? 1.349 -3.703 -23.332 1.00 85.19 315 LEU A CA 1
ATOM 2604 C C . LEU A 1 315 ? 0.326 -2.663 -22.877 1.00 85.19 315 LEU A C 1
ATOM 2606 O O . LEU A 1 315 ? -0.854 -2.979 -22.740 1.00 85.19 315 LEU A O 1
ATOM 2610 N N . ILE A 1 316 ? 0.767 -1.432 -22.626 1.00 76.81 316 ILE A N 1
ATOM 2611 C CA . ILE A 1 316 ? -0.040 -0.398 -21.978 1.00 76.81 316 ILE A CA 1
ATOM 2612 C C . ILE A 1 316 ? -0.295 0.727 -22.975 1.00 76.81 316 ILE A C 1
ATOM 2614 O O . ILE A 1 316 ? 0.633 1.368 -23.462 1.00 76.81 316 ILE A O 1
ATOM 2618 N N . ALA A 1 317 ? -1.572 0.983 -23.265 1.00 64.56 317 ALA A N 1
ATOM 2619 C CA . ALA A 1 317 ? -1.958 2.119 -24.090 1.00 64.56 317 ALA A CA 1
ATOM 2620 C C . ALA A 1 317 ? -1.710 3.418 -23.312 1.00 64.56 317 ALA A C 1
ATOM 2622 O O . ALA A 1 317 ? -2.092 3.528 -22.147 1.00 64.56 317 ALA A O 1
ATOM 2623 N N . PHE A 1 318 ? -1.083 4.401 -23.958 1.00 52.91 318 PHE A N 1
ATOM 2624 C CA . PHE A 1 318 ? -0.839 5.714 -23.371 1.00 52.91 318 PHE A CA 1
ATOM 2625 C C . PHE A 1 318 ? -2.170 6.390 -23.024 1.00 52.91 318 PHE A C 1
ATOM 2627 O O . PHE A 1 318 ? -2.907 6.837 -23.900 1.00 52.91 318 PHE A O 1
ATOM 2634 N N . SER A 1 319 ? -2.474 6.486 -21.735 1.00 50.88 319 SER A N 1
ATOM 2635 C CA . SER A 1 319 ? -3.436 7.451 -21.222 1.00 50.88 319 SER A CA 1
ATOM 2636 C C . SER A 1 319 ? -2.698 8.340 -20.240 1.00 50.88 319 SER A C 1
ATOM 2638 O O . SER A 1 319 ? -2.100 7.830 -19.291 1.00 50.88 319 SER A O 1
ATOM 2640 N N . THR A 1 320 ? -2.753 9.656 -20.438 1.00 45.91 320 THR A N 1
ATOM 2641 C CA . THR A 1 320 ? -2.386 10.651 -19.425 1.00 45.91 320 THR A CA 1
ATOM 2642 C C . THR A 1 320 ? -3.389 10.582 -18.272 1.00 45.91 320 THR A C 1
ATOM 2644 O O . THR A 1 320 ? -4.176 11.500 -18.057 1.00 45.91 320 THR A O 1
ATOM 2647 N N . VAL A 1 321 ? -3.426 9.465 -17.551 1.00 50.97 321 VAL A N 1
ATOM 2648 C CA . VAL A 1 321 ? -3.993 9.448 -16.210 1.00 50.97 321 VAL A CA 1
ATOM 2649 C C . VAL A 1 321 ? -2.870 9.974 -15.344 1.00 50.97 321 VAL A C 1
ATOM 2651 O O . VAL A 1 321 ? -1.904 9.278 -15.037 1.00 50.97 321 VAL A O 1
ATOM 2654 N N . ASP A 1 322 ? -2.951 11.269 -15.082 1.00 55.12 322 ASP A N 1
ATOM 2655 C CA . ASP A 1 322 ? -2.032 11.988 -14.226 1.00 55.12 322 ASP A CA 1
ATOM 2656 C C . ASP A 1 322 ? -2.040 11.282 -12.864 1.00 55.12 322 ASP A C 1
ATOM 2658 O O . ASP A 1 322 ? -3.023 11.308 -12.122 1.00 55.12 322 ASP A O 1
ATOM 2662 N N . TYR A 1 323 ? -0.977 10.534 -12.582 1.00 53.59 323 TYR A N 1
ATOM 2663 C CA . TYR A 1 323 ? -0.847 9.735 -11.366 1.00 53.59 323 TYR A CA 1
ATOM 2664 C C . TYR A 1 323 ? -1.035 10.605 -10.112 1.00 53.59 323 TYR A C 1
ATOM 2666 O O . TYR A 1 323 ? -1.603 10.169 -9.109 1.00 53.59 323 TYR A O 1
ATOM 2674 N N . GLU A 1 324 ? -0.637 11.876 -10.205 1.00 54.03 324 GLU A N 1
ATOM 2675 C CA . GLU A 1 324 ? -0.886 12.881 -9.178 1.00 54.03 324 GLU A CA 1
ATOM 2676 C C . GLU A 1 324 ? -2.378 13.222 -9.039 1.00 54.03 324 GLU A C 1
ATOM 2678 O O . GLU A 1 324 ? -2.826 13.465 -7.923 1.00 54.03 324 GLU A O 1
ATOM 2683 N N . GLN A 1 325 ? -3.189 13.155 -10.100 1.00 58.81 325 GLN A N 1
ATOM 2684 C CA . GLN A 1 325 ? -4.648 13.319 -10.012 1.00 58.81 325 GLN A CA 1
ATOM 2685 C C . GLN A 1 325 ? -5.334 12.119 -9.355 1.00 58.81 325 GLN A C 1
ATOM 2687 O O . GLN A 1 325 ? -6.227 12.321 -8.532 1.00 58.81 325 GLN A O 1
ATOM 2692 N N . GLU A 1 326 ? -4.927 10.878 -9.651 1.00 62.78 326 GLU A N 1
ATOM 2693 C CA . GLU A 1 326 ? -5.458 9.702 -8.934 1.00 62.78 326 GLU A CA 1
ATOM 2694 C C . GLU A 1 326 ? -5.092 9.747 -7.449 1.00 62.78 326 GLU A C 1
ATOM 2696 O O . GLU A 1 326 ? -5.940 9.519 -6.582 1.00 62.78 326 GLU A O 1
ATOM 2701 N N . LYS A 1 327 ? -3.841 10.097 -7.146 1.00 69.12 327 LYS A N 1
ATOM 2702 C CA . LYS A 1 327 ? -3.354 10.247 -5.776 1.00 69.12 327 LYS A CA 1
ATOM 2703 C C . LYS A 1 327 ? -4.046 11.400 -5.050 1.00 69.12 327 LYS A C 1
ATOM 2705 O O . LYS A 1 327 ? -4.451 11.232 -3.901 1.00 69.12 327 LYS A O 1
ATOM 2710 N N . LEU A 1 328 ? -4.237 12.543 -5.709 1.00 69.69 328 LEU A N 1
ATOM 2711 C CA . LEU A 1 328 ? -4.997 13.673 -5.174 1.00 69.69 328 LEU A CA 1
ATOM 2712 C C . LEU A 1 328 ? -6.445 13.266 -4.894 1.00 69.69 328 LEU A C 1
ATOM 2714 O O . LEU A 1 328 ? -6.962 13.571 -3.825 1.00 69.69 328 LEU A O 1
ATOM 2718 N N . LYS A 1 329 ? -7.083 12.527 -5.804 1.00 74.75 329 LYS A N 1
ATOM 2719 C CA . LYS A 1 329 ? -8.445 12.015 -5.621 1.00 74.75 329 LYS A CA 1
ATOM 2720 C C . LYS A 1 329 ? -8.545 11.068 -4.422 1.00 74.75 329 LYS A C 1
ATOM 2722 O O . LYS A 1 329 ? -9.474 11.196 -3.628 1.00 74.75 329 LYS A O 1
ATOM 2727 N N . ASP A 1 330 ? -7.588 10.157 -4.247 1.00 74.25 330 ASP A N 1
ATOM 2728 C CA . ASP A 1 330 ? -7.531 9.268 -3.078 1.00 74.25 330 ASP A CA 1
ATOM 2729 C C . ASP A 1 330 ? -7.321 10.047 -1.767 1.00 74.25 330 ASP A C 1
ATOM 2731 O O . ASP A 1 330 ? -8.016 9.812 -0.775 1.00 74.25 330 ASP A O 1
ATOM 2735 N N . LEU A 1 331 ? -6.420 11.034 -1.768 1.00 77.38 331 LEU A N 1
ATOM 2736 C CA . LEU A 1 331 ? -6.193 11.912 -0.618 1.00 77.38 331 LEU A CA 1
ATOM 2737 C C . LEU A 1 331 ? -7.434 12.744 -0.272 1.00 77.38 331 LEU A C 1
ATOM 2739 O O . LEU A 1 331 ? -7.783 12.839 0.904 1.00 77.38 331 LEU A O 1
ATOM 2743 N N . LEU A 1 332 ? -8.134 13.288 -1.271 1.00 82.31 332 LEU A N 1
ATOM 2744 C CA . LEU A 1 332 ? -9.394 14.012 -1.084 1.00 82.31 332 LEU A CA 1
ATOM 2745 C C . LEU A 1 332 ? -10.481 13.100 -0.502 1.00 82.31 332 LEU A C 1
ATOM 2747 O O . LEU A 1 332 ? -11.163 13.484 0.444 1.00 82.31 332 LEU A O 1
ATOM 2751 N N . ASN A 1 333 ? -10.601 11.862 -0.986 1.00 83.50 333 ASN A N 1
ATOM 2752 C CA . ASN A 1 333 ? -11.554 10.892 -0.441 1.00 83.50 333 ASN A CA 1
ATOM 2753 C C . ASN A 1 333 ? -11.256 10.544 1.027 1.00 83.50 333 ASN A C 1
ATOM 2755 O O . ASN A 1 333 ? -12.173 10.465 1.852 1.00 83.50 333 ASN A O 1
ATOM 2759 N N . LYS A 1 334 ? -9.975 10.369 1.375 1.00 82.56 334 LYS A N 1
ATOM 2760 C CA . LYS A 1 334 ? -9.535 10.142 2.760 1.00 82.56 334 LYS A CA 1
ATOM 2761 C C . LYS A 1 334 ? -9.831 11.346 3.650 1.00 82.56 334 LYS A C 1
ATOM 2763 O O . LYS A 1 334 ? -10.353 11.159 4.748 1.00 82.56 334 LYS A O 1
ATOM 2768 N N . ALA A 1 335 ? -9.548 12.559 3.172 1.00 76.94 335 ALA A N 1
ATOM 2769 C CA . ALA A 1 335 ? -9.844 13.798 3.887 1.00 76.94 335 ALA A CA 1
ATOM 2770 C C . ALA A 1 335 ? -11.351 13.943 4.154 1.00 76.94 335 ALA A C 1
ATOM 2772 O O . ALA A 1 335 ? -11.748 14.131 5.302 1.00 76.94 335 ALA A O 1
ATOM 2773 N N . ASN A 1 336 ? -12.186 13.727 3.133 1.00 81.31 336 ASN A N 1
ATOM 2774 C CA . ASN A 1 336 ? -13.645 13.765 3.258 1.00 81.31 336 ASN A CA 1
ATOM 2775 C C . ASN A 1 336 ? -14.159 12.727 4.267 1.00 81.31 336 ASN A C 1
ATOM 2777 O O . ASN A 1 336 ? -15.005 13.027 5.104 1.00 81.31 336 ASN A O 1
ATOM 2781 N N . THR A 1 337 ? -13.622 11.504 4.234 1.00 86.62 337 THR A N 1
ATOM 2782 C CA . THR A 1 337 ? -14.005 10.444 5.184 1.00 86.62 337 THR A CA 1
ATOM 2783 C C . THR A 1 337 ? -13.645 10.825 6.623 1.00 86.62 337 THR A C 1
ATOM 2785 O O . THR A 1 337 ? -14.440 10.622 7.543 1.00 86.62 337 THR A O 1
ATOM 2788 N N . LEU A 1 338 ? -12.455 11.396 6.829 1.00 82.56 338 LEU A N 1
ATOM 2789 C CA . LEU A 1 338 ? -12.007 11.863 8.139 1.00 82.56 338 LEU A CA 1
ATOM 2790 C C . LEU A 1 338 ? -12.901 12.991 8.668 1.00 82.56 338 LEU A C 1
ATOM 2792 O O . LEU A 1 338 ? -13.292 12.961 9.834 1.00 82.56 338 LEU A O 1
ATOM 2796 N N . GLU A 1 339 ? -13.260 13.946 7.809 1.00 81.31 339 GLU A N 1
ATOM 2797 C CA . GLU A 1 339 ? -14.165 15.046 8.145 1.00 81.31 339 GLU A CA 1
ATOM 2798 C C . GLU A 1 339 ? -15.527 14.524 8.625 1.00 81.31 339 GLU A C 1
ATOM 2800 O O . GLU A 1 339 ? -15.983 14.886 9.710 1.00 81.31 339 GLU A O 1
ATOM 2805 N N . GLN A 1 340 ? -16.141 13.602 7.879 1.00 84.56 340 GLN A N 1
ATOM 2806 C CA . GLN A 1 340 ? -17.432 13.008 8.247 1.00 84.56 340 GLN A CA 1
ATOM 2807 C C . GLN A 1 340 ? -17.368 12.247 9.579 1.00 84.56 340 GLN A C 1
ATOM 2809 O O . GLN A 1 340 ? -18.279 12.335 10.409 1.00 84.56 340 GLN A O 1
ATOM 2814 N N . ASN A 1 341 ? -16.268 11.534 9.831 1.00 84.19 341 ASN A N 1
ATOM 2815 C CA . ASN A 1 341 ? -16.058 10.850 11.104 1.00 84.19 341 ASN A CA 1
ATOM 2816 C C . ASN A 1 341 ? -15.928 11.841 12.270 1.00 84.19 341 ASN A C 1
ATOM 2818 O O . ASN A 1 341 ? -16.529 11.623 13.324 1.00 84.19 341 ASN A O 1
ATOM 2822 N N . LEU A 1 342 ? -15.200 12.946 12.085 1.00 80.50 342 LEU A N 1
ATOM 2823 C CA . LEU A 1 342 ? -15.068 13.996 13.098 1.00 80.50 342 LEU A CA 1
ATOM 2824 C C . LEU A 1 342 ? -16.413 14.656 13.405 1.00 80.50 342 LEU A C 1
ATOM 2826 O O . LEU A 1 342 ? -16.770 14.782 14.577 1.00 80.50 342 LEU A O 1
ATOM 2830 N N . LYS A 1 343 ? -17.189 15.009 12.375 1.00 83.88 343 LYS A N 1
ATOM 2831 C CA . LYS A 1 343 ? -18.553 15.544 12.508 1.00 83.88 343 LYS A CA 1
ATOM 2832 C C . LYS A 1 343 ? -19.439 14.645 13.369 1.00 83.88 343 LYS A C 1
ATOM 2834 O O . LYS A 1 343 ? -20.038 15.093 14.351 1.00 83.88 343 LYS A O 1
ATOM 2839 N N . LYS A 1 344 ? -19.421 13.338 13.089 1.00 85.50 344 LYS A N 1
ATOM 2840 C CA . LYS A 1 344 ? -20.154 12.329 13.865 1.00 85.50 344 LYS A CA 1
ATOM 2841 C C . LYS A 1 344 ? -19.720 12.280 15.334 1.00 85.50 344 LYS A C 1
ATOM 2843 O O . LYS A 1 344 ? -20.581 12.214 16.212 1.00 85.50 344 LYS A O 1
ATOM 2848 N N . VAL A 1 345 ? -18.416 12.334 15.610 1.00 82.50 345 VAL A N 1
ATOM 2849 C CA . VAL A 1 345 ? -17.881 12.349 16.983 1.00 82.50 345 VAL A CA 1
ATOM 2850 C C . VAL A 1 345 ? -18.320 13.612 17.721 1.00 82.50 345 VAL A C 1
ATOM 2852 O O . VAL A 1 345 ? -18.864 13.516 18.820 1.00 82.50 345 VAL A O 1
ATOM 2855 N N . TYR A 1 346 ? -18.172 14.792 17.113 1.00 82.50 346 TYR A N 1
ATOM 2856 C CA . TYR A 1 346 ? -18.627 16.037 17.733 1.00 82.50 346 TYR A CA 1
ATOM 2857 C C . TYR A 1 346 ? -20.124 16.002 18.028 1.00 82.50 346 TYR A C 1
ATOM 2859 O O . TYR A 1 346 ? -20.524 16.381 19.128 1.00 82.50 346 TYR A O 1
ATOM 2867 N N . LYS A 1 347 ? -20.933 15.449 17.115 1.00 82.19 347 LYS A N 1
ATOM 2868 C CA . LYS A 1 347 ? -22.374 15.253 17.315 1.00 82.19 347 LYS A CA 1
ATOM 2869 C C . LYS A 1 347 ? -22.729 14.433 18.532 1.00 82.19 347 LYS A C 1
ATOM 2871 O O . LYS A 1 347 ? -23.631 14.805 19.284 1.00 82.19 347 LYS A O 1
ATOM 2876 N N . GLN A 1 348 ? -21.988 13.367 18.779 1.00 81.88 348 GLN A N 1
ATOM 2877 C CA . GLN A 1 348 ? -22.152 12.576 19.993 1.00 81.88 348 GLN A CA 1
ATOM 2878 C C . GLN A 1 348 ? -21.750 13.367 21.244 1.00 81.88 348 GLN A C 1
ATOM 2880 O O . GLN A 1 348 ? -22.453 13.318 22.252 1.00 81.88 348 GLN A O 1
ATOM 2885 N N . ILE A 1 349 ? -20.666 14.146 21.174 1.00 77.38 349 ILE A N 1
ATOM 2886 C CA . ILE A 1 349 ? -20.186 14.953 22.301 1.00 77.38 349 ILE A CA 1
ATOM 2887 C C . ILE A 1 349 ? -21.221 16.021 22.689 1.00 77.38 349 ILE A C 1
ATOM 2889 O O . ILE A 1 349 ? -21.592 16.113 23.859 1.00 77.38 349 ILE A O 1
ATOM 2893 N N . TYR A 1 350 ? -21.728 16.815 21.740 1.00 77.38 350 TYR A N 1
ATOM 2894 C CA . TYR A 1 350 ? -22.615 17.939 22.068 1.00 77.38 350 TYR A CA 1
ATOM 2895 C C . TYR A 1 350 ? -24.065 17.557 22.371 1.00 77.38 350 TYR A C 1
ATOM 2897 O O . TYR A 1 350 ? -24.775 18.338 23.002 1.00 77.38 350 TYR A O 1
ATOM 2905 N N . THR A 1 351 ? -24.511 16.368 21.960 1.00 73.88 351 THR A N 1
ATOM 2906 C CA . THR A 1 351 ? -25.823 15.828 22.358 1.00 73.88 351 THR A CA 1
ATOM 2907 C C . THR A 1 351 ? -25.800 15.174 23.744 1.00 73.88 351 THR A C 1
ATOM 2909 O O . THR A 1 351 ? -26.855 14.857 24.296 1.00 73.88 351 THR A O 1
ATOM 2912 N N . SER A 1 352 ? -24.620 15.019 24.357 1.00 76.88 352 SER A N 1
ATOM 2913 C CA . SER A 1 352 ? -24.493 14.526 25.727 1.00 76.88 352 SER A CA 1
ATOM 2914 C C . SER A 1 352 ? -25.076 15.517 26.739 1.00 76.88 352 SER A C 1
ATOM 2916 O O . SER A 1 352 ? -24.673 16.681 26.803 1.00 76.88 352 SER A O 1
ATOM 2918 N N . LYS A 1 353 ? -25.963 15.029 27.621 1.00 66.88 353 LYS A N 1
ATOM 2919 C CA . LYS A 1 353 ? -26.579 15.810 28.718 1.00 66.88 353 LYS A CA 1
ATOM 2920 C C . LYS A 1 353 ? -25.555 16.466 29.659 1.00 66.88 353 LYS A C 1
ATOM 2922 O O . LYS A 1 353 ? -25.895 17.409 30.364 1.00 66.88 353 LYS A O 1
ATOM 2927 N N . ASN A 1 354 ? -24.309 15.988 29.659 1.00 66.69 354 ASN A N 1
ATOM 2928 C CA . ASN A 1 354 ? -23.220 16.460 30.511 1.00 66.69 354 ASN A CA 1
ATOM 2929 C C . ASN A 1 354 ? -22.056 17.084 29.721 1.00 66.69 354 ASN A C 1
ATOM 2931 O O . ASN A 1 354 ? -20.950 17.117 30.247 1.00 66.69 354 ASN A O 1
ATOM 2935 N N . PHE A 1 355 ? -22.292 17.614 28.511 1.00 68.50 355 PHE A N 1
ATOM 2936 C CA . PHE A 1 355 ? -21.267 18.194 27.622 1.00 68.50 355 PHE A CA 1
ATOM 2937 C C . PHE A 1 355 ? -20.149 18.966 28.349 1.00 68.50 355 PHE A C 1
ATOM 2939 O O . PHE A 1 355 ? -18.972 18.675 28.166 1.00 68.50 355 PHE A O 1
ATOM 2946 N N . LYS A 1 356 ? -20.502 19.906 29.239 1.00 63.19 356 LYS A N 1
ATOM 2947 C CA . LYS A 1 356 ? -19.524 20.734 29.970 1.00 63.19 356 LYS A CA 1
ATOM 2948 C C . LYS A 1 356 ? -18.709 19.952 31.014 1.00 63.19 356 LYS A C 1
ATOM 2950 O O . LYS A 1 356 ? -17.579 20.326 31.292 1.00 63.19 356 LYS A O 1
ATOM 2955 N N . LYS A 1 357 ? -19.275 18.885 31.591 1.00 61.97 357 LYS A N 1
ATOM 2956 C CA . LYS A 1 357 ? -18.607 17.987 32.554 1.00 61.97 357 LYS A CA 1
ATOM 2957 C C . LYS A 1 357 ? -17.807 16.872 31.867 1.00 61.97 357 LYS A C 1
ATOM 2959 O O . LYS A 1 357 ? -16.954 16.278 32.509 1.00 61.97 357 LYS A O 1
ATOM 2964 N N . SER A 1 358 ? -18.087 16.575 30.596 1.00 56.22 358 SER A N 1
ATOM 2965 C CA . SER A 1 358 ? -17.393 15.537 29.818 1.00 56.22 358 SER A CA 1
ATOM 2966 C C . SER A 1 358 ? -16.107 16.013 29.136 1.00 56.22 358 SER A C 1
ATOM 2968 O O . SER A 1 358 ? -15.439 15.217 28.484 1.00 56.22 358 SER A O 1
ATOM 2970 N N . LEU A 1 359 ? -15.758 17.297 29.252 1.00 63.31 359 LEU A N 1
ATOM 2971 C CA . LEU A 1 359 ? -14.512 17.826 28.704 1.00 63.31 359 LEU A CA 1
ATOM 2972 C C . LEU A 1 359 ? -13.360 17.549 29.676 1.00 63.31 359 LEU A C 1
ATOM 2974 O O . LEU A 1 359 ? -13.364 18.053 30.795 1.00 63.31 359 LEU A O 1
ATOM 2978 N N . LEU A 1 360 ? -12.370 16.764 29.233 1.00 59.38 360 LEU A N 1
ATOM 2979 C CA . LEU A 1 360 ? -11.150 16.465 30.001 1.00 59.38 360 LEU A CA 1
ATOM 2980 C C . LEU A 1 360 ? -10.296 17.717 30.257 1.00 59.38 360 LEU A C 1
ATOM 2982 O O . LEU A 1 360 ? -9.588 17.787 31.257 1.00 59.38 360 LEU A O 1
ATOM 2986 N N . ALA A 1 361 ? -10.379 18.704 29.364 1.00 68.56 361 ALA A N 1
ATOM 2987 C CA . ALA A 1 361 ? -9.754 20.009 29.507 1.00 68.56 361 ALA A CA 1
ATOM 2988 C C . ALA A 1 361 ? -10.701 21.100 28.996 1.00 68.56 361 ALA A C 1
ATOM 2990 O O . ALA A 1 361 ? -11.492 20.878 28.076 1.00 68.56 361 ALA A O 1
ATOM 2991 N N . SER A 1 362 ? -10.626 22.288 29.594 1.00 77.56 362 SER A N 1
ATOM 2992 C CA . SER A 1 362 ? -11.342 23.456 29.084 1.00 77.56 362 SER A CA 1
ATOM 2993 C C . SER A 1 362 ? -10.789 23.856 27.712 1.00 77.56 362 SER A C 1
ATOM 2995 O O . SER A 1 362 ? -9.564 23.876 27.568 1.00 77.56 362 SER A O 1
ATOM 2997 N N . PRO A 1 3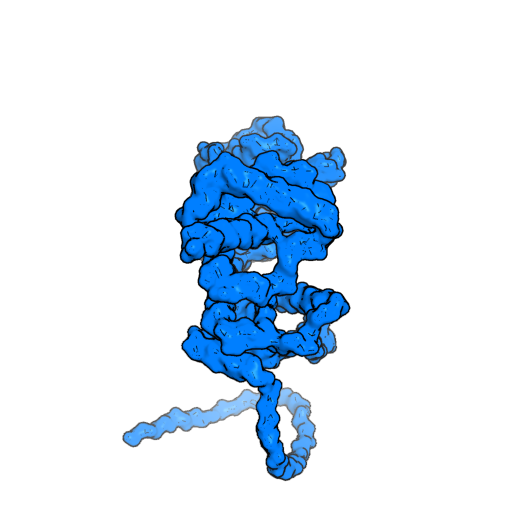63 ? -11.635 24.253 26.743 1.00 83.81 363 PRO A N 1
ATOM 2998 C CA . PRO A 1 363 ? -11.150 24.804 25.484 1.00 83.81 363 PRO A CA 1
ATOM 2999 C C . PRO A 1 363 ? -10.126 25.915 25.726 1.00 83.81 363 PRO A C 1
ATOM 3001 O O . PRO A 1 363 ? -10.317 26.745 26.621 1.00 83.81 363 PRO A O 1
ATOM 3004 N N . PHE A 1 364 ? -9.055 25.923 24.932 1.00 88.19 364 PHE A N 1
ATOM 3005 C CA . PHE A 1 364 ? -7.960 26.896 25.022 1.00 88.19 364 PHE A CA 1
ATOM 3006 C C . PHE A 1 364 ? -7.157 26.848 26.335 1.00 88.19 364 PHE A C 1
ATOM 3008 O O . PHE A 1 364 ? -6.586 27.858 26.743 1.00 88.19 364 PHE A O 1
ATOM 3015 N N . SER A 1 365 ? -7.073 25.692 27.005 1.00 85.56 365 SER A N 1
ATOM 3016 C CA . SER A 1 365 ? -6.330 25.542 28.272 1.00 85.56 365 SER A CA 1
ATOM 3017 C C . SER A 1 365 ? -4.824 25.808 28.169 1.00 85.56 365 SER A C 1
ATOM 3019 O O . SER A 1 365 ? -4.170 25.984 29.190 1.00 85.56 365 SER A O 1
ATOM 3021 N N . LEU A 1 366 ? -4.262 25.796 26.957 1.00 86.94 366 LEU A N 1
ATOM 3022 C CA . LEU A 1 366 ? -2.845 26.072 26.695 1.00 86.94 366 LEU A CA 1
ATOM 3023 C C . LEU A 1 366 ? -2.556 27.557 26.429 1.00 86.94 366 LEU A C 1
ATOM 3025 O O . LEU A 1 366 ? -1.398 27.920 26.234 1.00 86.94 366 LEU A O 1
ATOM 3029 N N . LEU A 1 367 ? -3.589 28.404 26.393 1.00 88.56 367 LEU A N 1
ATOM 3030 C CA . LEU A 1 367 ? -3.450 29.843 26.196 1.00 88.56 367 LEU A CA 1
ATOM 3031 C C . LEU A 1 367 ? -3.488 30.579 27.533 1.00 88.56 367 LEU A C 1
ATOM 3033 O O . LEU A 1 367 ? -4.244 30.216 28.436 1.00 88.56 367 LEU A O 1
ATOM 3037 N N . ASP A 1 368 ? -2.733 31.672 27.620 1.00 91.38 368 ASP A N 1
ATOM 3038 C CA . ASP A 1 368 ? -2.924 32.648 28.687 1.00 91.38 368 ASP A CA 1
ATOM 3039 C C . ASP A 1 368 ? -4.324 33.290 28.624 1.00 91.38 368 ASP A C 1
ATOM 3041 O O . ASP A 1 368 ? -5.030 33.250 27.607 1.00 91.38 368 ASP A O 1
ATOM 3045 N N . ASP A 1 369 ? -4.735 33.891 29.740 1.00 89.69 369 ASP A N 1
ATOM 3046 C CA . ASP A 1 369 ? -6.064 34.482 29.902 1.00 89.69 369 ASP A CA 1
ATOM 3047 C C . ASP A 1 369 ? -6.384 35.547 28.848 1.00 89.69 369 ASP A C 1
ATOM 3049 O O . ASP A 1 369 ? -7.516 35.613 28.360 1.00 89.69 369 ASP A O 1
ATOM 3053 N N . PHE A 1 370 ? -5.395 36.356 28.471 1.00 91.94 370 PHE A N 1
ATOM 3054 C CA . PHE A 1 370 ? -5.567 37.456 27.530 1.00 91.94 370 PHE A CA 1
ATOM 3055 C C . PHE A 1 370 ? -5.834 36.942 26.111 1.00 91.94 370 PHE A C 1
ATOM 3057 O O . PHE A 1 370 ? -6.807 37.341 25.464 1.00 91.94 370 PHE A O 1
ATOM 3064 N N . ASN A 1 371 ? -5.017 36.003 25.640 1.00 90.19 371 ASN A N 1
ATOM 3065 C CA . ASN A 1 371 ? -5.168 35.381 24.330 1.00 90.19 371 ASN A CA 1
ATOM 3066 C C . ASN A 1 371 ? -6.435 34.522 24.247 1.00 90.19 371 ASN A C 1
ATOM 3068 O O . ASN A 1 371 ? -7.148 34.573 23.239 1.00 90.19 371 ASN A O 1
ATOM 3072 N N . ARG A 1 372 ? -6.785 33.813 25.329 1.00 91.56 372 ARG A N 1
ATOM 3073 C CA . ARG A 1 372 ? -8.060 33.092 25.425 1.00 91.56 372 ARG A CA 1
ATOM 3074 C C . ARG A 1 372 ? -9.248 34.036 25.258 1.00 91.56 372 ARG A C 1
ATOM 3076 O O . ARG A 1 372 ? -10.150 33.747 24.476 1.00 91.56 372 ARG A O 1
ATOM 3083 N N . GLN A 1 373 ? -9.266 35.164 25.969 1.00 91.75 373 GLN A N 1
ATOM 3084 C CA . GLN A 1 373 ? -10.361 36.133 25.876 1.00 91.75 373 GLN A CA 1
ATOM 3085 C C . GLN A 1 373 ? -10.495 36.722 24.468 1.00 91.75 373 GLN A C 1
ATOM 3087 O O . GLN A 1 373 ? -11.612 36.816 23.959 1.00 91.75 373 GLN A O 1
ATOM 3092 N N . LYS A 1 374 ? -9.376 37.056 23.812 1.00 93.19 374 LYS A N 1
ATOM 3093 C CA . LYS A 1 374 ? -9.375 37.570 22.434 1.00 93.19 374 LYS A CA 1
ATOM 3094 C C . LYS A 1 374 ? -9.996 36.594 21.439 1.00 93.19 374 LYS A C 1
ATOM 3096 O O . LYS A 1 374 ? -10.876 36.989 20.674 1.00 93.19 374 LYS A O 1
ATOM 3101 N N . ILE A 1 375 ? -9.579 35.328 21.470 1.00 93.12 375 ILE A N 1
ATOM 3102 C CA . ILE A 1 375 ? -10.135 34.302 20.579 1.00 93.12 375 ILE A CA 1
ATOM 3103 C C . ILE A 1 375 ? -11.616 34.079 20.886 1.00 93.12 375 ILE A C 1
ATOM 3105 O O . ILE A 1 375 ? -12.445 34.111 19.981 1.00 93.12 375 ILE A O 1
ATOM 3109 N N . CYS A 1 376 ? -11.977 33.935 22.162 1.00 92.94 376 CYS A N 1
ATOM 3110 C CA . CYS A 1 376 ? -13.366 33.781 22.589 1.00 92.94 376 CYS A CA 1
ATOM 3111 C C . CYS A 1 376 ? -14.260 34.943 22.131 1.00 92.94 376 CYS A C 1
ATOM 3113 O O . CYS A 1 376 ? -15.410 34.708 21.756 1.00 92.94 376 CYS A O 1
ATOM 3115 N N . HIS A 1 377 ? -13.747 36.175 22.149 1.00 93.25 377 HIS A N 1
ATOM 3116 C CA . HIS A 1 377 ? -14.451 37.348 21.644 1.00 93.25 377 HIS A CA 1
ATOM 3117 C C . HIS A 1 377 ? -14.628 37.287 20.122 1.00 93.25 377 HIS A C 1
ATOM 3119 O O . HIS A 1 377 ? -15.751 37.438 19.646 1.00 93.25 377 HIS A O 1
ATOM 3125 N N . SER A 1 378 ? -13.559 37.002 19.369 1.00 95.25 378 SER A N 1
ATOM 3126 C CA . SER A 1 378 ? -13.617 36.854 17.905 1.00 95.25 378 SER A CA 1
ATOM 3127 C C . SER A 1 378 ? -14.608 35.766 17.481 1.00 95.25 378 SER A C 1
ATOM 3129 O O . SER A 1 378 ? -15.460 36.009 16.629 1.00 95.25 378 SER A O 1
ATOM 3131 N N . ILE A 1 379 ? -14.571 34.598 18.130 1.00 95.00 379 ILE A N 1
ATOM 3132 C CA . ILE A 1 379 ? -15.514 33.500 17.876 1.00 95.00 379 ILE A CA 1
ATOM 3133 C C . ILE A 1 379 ? -16.955 33.954 18.115 1.00 95.00 379 ILE A C 1
ATOM 3135 O O . ILE A 1 379 ? -17.831 33.674 17.301 1.00 95.00 379 ILE A O 1
ATOM 3139 N N . ASN A 1 380 ? -17.217 34.661 19.217 1.00 92.81 380 ASN A N 1
ATOM 3140 C CA . ASN A 1 380 ? -18.564 35.126 19.532 1.00 92.81 380 ASN A CA 1
ATOM 3141 C C . ASN A 1 380 ? -19.071 36.159 18.511 1.00 92.81 380 ASN A C 1
ATOM 3143 O O . ASN A 1 380 ? -20.212 36.062 18.068 1.00 92.81 380 ASN A O 1
ATOM 3147 N N . GLN A 1 381 ? -18.228 37.112 18.099 1.00 93.25 381 GLN A N 1
ATOM 3148 C CA . GLN A 1 381 ? -18.582 38.089 17.062 1.00 93.25 381 GLN A CA 1
ATOM 3149 C C . GLN A 1 381 ? -18.864 37.409 15.722 1.00 93.25 381 GLN A C 1
ATOM 3151 O O . GLN A 1 381 ? -19.880 37.682 15.086 1.00 93.25 381 GLN A O 1
ATOM 3156 N N . PHE A 1 382 ? -18.015 36.463 15.322 1.00 94.50 382 PHE A N 1
ATOM 3157 C CA . PHE A 1 382 ? -18.215 35.707 14.092 1.00 94.50 382 PHE A CA 1
ATOM 3158 C C . PHE A 1 382 ? -19.500 34.880 14.129 1.00 94.50 382 PHE A C 1
ATOM 3160 O O . PHE A 1 382 ? -20.261 34.880 13.164 1.00 94.50 382 PHE A O 1
ATOM 3167 N N . LEU A 1 383 ? -19.786 34.227 15.256 1.00 92.06 383 LEU A N 1
ATOM 3168 C CA . LEU A 1 383 ? -21.016 33.465 15.443 1.00 92.06 383 LEU A CA 1
ATOM 3169 C C . LEU A 1 383 ? -22.264 34.355 15.313 1.00 92.06 383 LEU A C 1
ATOM 3171 O O . LEU A 1 383 ? -23.258 33.934 14.729 1.00 92.06 383 LEU A O 1
ATOM 3175 N N . LEU A 1 384 ? -22.205 35.588 15.822 1.00 90.88 384 LEU A N 1
ATOM 3176 C CA . LEU A 1 384 ? -23.294 36.565 15.742 1.00 90.88 384 LEU A CA 1
ATOM 3177 C C . LEU A 1 384 ? -23.384 37.280 14.385 1.00 90.88 384 LEU A C 1
ATOM 3179 O O . LEU A 1 384 ? -24.422 37.864 14.079 1.00 90.88 384 LEU A O 1
ATOM 3183 N N . SER A 1 385 ? -22.338 37.208 13.556 1.00 91.88 385 SER A N 1
ATOM 3184 C CA . SER A 1 385 ? -22.291 37.881 12.251 1.00 91.88 385 SER A CA 1
ATOM 3185 C C . SER A 1 385 ? -23.306 37.339 11.237 1.00 91.88 385 SER A C 1
ATOM 3187 O O . SER A 1 385 ? -23.735 38.075 10.349 1.00 91.88 385 SER A O 1
ATOM 3189 N N . LYS A 1 386 ? -23.728 36.072 11.370 1.00 90.62 386 LYS A N 1
ATOM 3190 C CA . LYS A 1 386 ? -24.748 35.450 10.516 1.00 90.62 386 LYS A CA 1
ATOM 3191 C C . LYS A 1 386 ? -25.809 34.756 11.362 1.00 90.62 386 LYS A C 1
ATOM 3193 O O . LYS A 1 386 ? -25.506 33.839 12.122 1.00 90.62 386 LYS A O 1
ATOM 3198 N N . LYS A 1 387 ? -27.081 35.119 11.156 1.00 85.62 387 LYS A N 1
ATOM 3199 C CA . LYS A 1 387 ? -28.224 34.472 11.832 1.00 85.62 387 LYS A CA 1
ATOM 3200 C C . LYS A 1 387 ? -28.267 32.959 11.590 1.00 85.62 387 LYS A C 1
ATOM 3202 O O . LYS A 1 387 ? -28.624 32.204 12.490 1.00 85.62 387 LYS A O 1
ATOM 3207 N N . GLU A 1 388 ? -27.863 32.523 10.399 1.00 89.00 388 GLU A N 1
ATOM 3208 C CA . GLU A 1 388 ? -27.831 31.115 9.992 1.00 89.00 388 GLU A CA 1
ATOM 3209 C C . GLU A 1 388 ? -26.963 30.249 10.907 1.00 89.00 388 GLU A C 1
ATOM 3211 O O . GLU A 1 388 ? -27.345 29.124 11.200 1.00 89.00 388 GLU A O 1
ATOM 3216 N N . TYR A 1 389 ? -25.855 30.766 11.446 1.00 89.88 389 TYR A N 1
ATOM 3217 C CA . TYR A 1 389 ? -24.971 29.986 12.319 1.00 89.88 389 TYR A CA 1
ATOM 3218 C C . TYR A 1 389 ? -25.613 29.564 13.638 1.00 89.88 389 TYR A C 1
ATOM 3220 O O . TYR A 1 389 ? -25.138 28.641 14.307 1.00 89.88 389 TYR A O 1
ATOM 3228 N N . MET A 1 390 ? -26.707 30.218 14.024 1.00 86.06 390 MET A N 1
ATOM 3229 C CA . MET A 1 390 ? -27.481 29.750 15.156 1.00 86.06 390 MET A CA 1
ATOM 3230 C C . MET A 1 390 ? -28.258 28.484 14.789 1.00 86.06 390 MET A C 1
ATOM 3232 O O . MET A 1 390 ? -28.326 27.598 15.641 1.00 86.06 390 MET A O 1
ATOM 3236 N N . ASN A 1 391 ? -28.728 28.311 13.546 1.00 83.88 391 ASN A N 1
ATOM 3237 C CA . ASN A 1 391 ? -29.560 27.183 13.100 1.00 83.88 391 ASN A CA 1
ATOM 3238 C C . ASN A 1 391 ? -28.964 25.815 13.480 1.00 83.88 391 ASN A C 1
ATOM 3240 O O . ASN A 1 391 ? -27.834 25.498 13.114 1.00 83.88 391 ASN A O 1
ATOM 3244 N N . LYS A 1 392 ? -29.742 24.998 14.207 1.00 77.69 392 LYS A N 1
ATOM 3245 C CA . LYS A 1 392 ? -29.366 23.656 14.689 1.00 77.69 392 LYS A CA 1
ATOM 3246 C C . LYS A 1 392 ? -28.950 22.690 13.577 1.00 77.69 392 LYS A C 1
ATOM 3248 O O . LYS A 1 392 ? -28.195 21.769 13.873 1.00 77.69 392 LYS A O 1
ATOM 3253 N N . ASP A 1 393 ? -29.389 22.926 12.344 1.00 81.75 393 ASP A N 1
ATOM 3254 C CA . ASP A 1 393 ? -29.046 22.090 11.189 1.00 81.75 393 ASP A CA 1
ATOM 3255 C C . ASP A 1 393 ? -27.621 22.333 10.670 1.00 81.75 393 ASP A C 1
ATOM 3257 O O . ASP A 1 393 ? -27.061 21.476 9.992 1.00 81.75 393 ASP A O 1
ATOM 3261 N N . ILE A 1 394 ? -27.007 23.469 11.020 1.00 86.50 394 ILE A N 1
ATOM 3262 C CA . ILE A 1 394 ? -25.604 23.753 10.705 1.00 86.50 394 ILE A CA 1
ATOM 3263 C C . ILE A 1 394 ? -24.726 23.223 11.835 1.00 86.50 394 ILE A C 1
ATOM 3265 O O . ILE A 1 394 ? -24.918 23.567 13.010 1.00 86.50 394 ILE A O 1
ATOM 3269 N N . GLU A 1 395 ? -23.730 22.404 11.501 1.00 88.12 395 GLU A N 1
ATOM 3270 C CA . GLU A 1 395 ? -22.841 21.828 12.502 1.00 88.12 395 GLU A CA 1
ATOM 3271 C C . GLU A 1 395 ? -21.827 22.859 13.014 1.00 88.12 395 GLU A C 1
ATOM 3273 O O . GLU A 1 395 ? -21.258 23.646 12.260 1.00 88.12 395 GLU A O 1
ATOM 3278 N N . ALA A 1 396 ? -21.541 22.836 14.322 1.00 89.56 396 ALA A N 1
ATOM 3279 C CA . ALA A 1 396 ? -20.506 23.698 14.903 1.00 89.56 396 ALA A CA 1
ATOM 3280 C C . ALA A 1 396 ? -19.120 23.464 14.276 1.00 89.56 396 ALA A C 1
ATOM 3282 O O . ALA A 1 396 ? -18.302 24.384 14.249 1.00 89.56 396 ALA A O 1
ATOM 3283 N N . PHE A 1 397 ? -18.873 22.259 13.751 1.00 90.94 397 PHE A N 1
ATOM 3284 C CA . PHE A 1 397 ? -17.669 21.936 12.994 1.00 90.94 397 PHE A CA 1
ATOM 3285 C C . PHE A 1 397 ? -17.517 22.826 11.756 1.00 90.94 397 PHE A C 1
ATOM 3287 O O . PHE A 1 397 ? -16.480 23.469 11.603 1.00 90.94 397 PHE A O 1
ATOM 3294 N N . ASP A 1 398 ? -18.566 22.947 10.942 1.00 90.38 398 ASP A N 1
ATOM 3295 C CA . ASP A 1 398 ? -18.546 23.747 9.713 1.00 90.38 398 ASP A CA 1
ATOM 3296 C C . ASP A 1 398 ? -18.279 25.223 10.018 1.00 90.38 398 ASP A C 1
ATOM 3298 O O . ASP A 1 398 ? -17.362 25.830 9.462 1.00 90.38 398 ASP A O 1
ATOM 3302 N N . ILE A 1 399 ? -18.985 25.770 11.010 1.00 93.25 399 ILE A N 1
ATOM 3303 C CA . ILE A 1 399 ? -18.806 27.162 11.451 1.00 93.25 399 ILE A CA 1
ATOM 3304 C C . ILE A 1 399 ? -17.368 27.393 11.946 1.00 93.25 399 ILE A C 1
ATOM 3306 O O . ILE A 1 399 ? -16.774 28.436 11.680 1.00 93.25 399 ILE A O 1
ATOM 3310 N N . SER A 1 400 ? -16.779 26.411 12.635 1.00 91.62 400 SER A N 1
ATOM 3311 C CA . SER A 1 400 ? -15.401 26.497 13.136 1.00 91.62 400 SER A CA 1
ATOM 3312 C C . SER A 1 400 ? -14.372 26.489 12.018 1.00 91.62 400 SER A C 1
ATOM 3314 O O . SER A 1 400 ? -13.396 27.233 12.084 1.00 91.62 400 SER A O 1
ATOM 3316 N N . THR A 1 401 ? -14.580 25.669 10.986 1.00 90.75 401 THR A N 1
ATOM 3317 C CA . THR A 1 401 ? -13.700 25.666 9.813 1.00 90.75 401 THR A CA 1
ATOM 3318 C C . THR A 1 401 ? -13.778 26.991 9.059 1.00 90.75 401 THR A C 1
ATOM 3320 O O . THR A 1 401 ? -12.738 27.549 8.711 1.00 90.75 401 THR A O 1
ATOM 3323 N N . GLU A 1 402 ? -14.976 27.566 8.900 1.00 93.69 402 GLU A N 1
ATOM 3324 C CA . GLU A 1 402 ? -15.135 28.883 8.276 1.00 93.69 402 GLU A CA 1
ATOM 3325 C C . GLU A 1 402 ? -14.483 29.990 9.120 1.00 93.69 402 GLU A C 1
ATOM 3327 O O . GLU A 1 402 ? -13.784 30.848 8.576 1.00 93.69 402 GLU A O 1
ATOM 3332 N N . TRP A 1 403 ? -14.639 29.943 10.449 1.00 95.38 403 TRP A N 1
ATOM 3333 C CA . TRP A 1 403 ? -13.969 30.871 11.363 1.00 95.38 403 TRP A CA 1
ATOM 3334 C C . TRP A 1 403 ? -12.447 30.761 11.261 1.00 95.38 403 TRP A C 1
ATOM 3336 O O . TRP A 1 403 ? -11.773 31.779 11.149 1.00 95.38 403 TRP A O 1
ATOM 3346 N N . LEU A 1 404 ? -11.884 29.549 11.239 1.00 91.19 404 LEU A N 1
ATOM 3347 C CA . LEU A 1 404 ? -10.436 29.350 11.105 1.00 91.19 404 LEU A CA 1
ATOM 3348 C C . LEU A 1 404 ? -9.874 29.976 9.825 1.00 91.19 404 LEU A C 1
ATOM 3350 O O . LEU A 1 404 ? -8.785 30.551 9.847 1.00 91.19 404 LEU A O 1
ATOM 3354 N N . ILE A 1 405 ? -10.619 29.861 8.723 1.00 88.31 405 ILE A N 1
ATOM 3355 C CA . ILE A 1 405 ? -10.226 30.405 7.422 1.00 88.31 405 ILE A CA 1
ATOM 3356 C C . ILE A 1 405 ? -10.266 31.937 7.437 1.00 88.31 405 ILE A C 1
ATOM 3358 O O . ILE A 1 405 ? -9.334 32.567 6.940 1.00 88.31 405 ILE A O 1
ATOM 3362 N N . LYS A 1 406 ? -11.328 32.531 7.996 1.00 90.44 406 LYS A N 1
ATOM 3363 C CA . LYS A 1 406 ? -11.575 33.981 7.924 1.00 90.44 406 LYS A CA 1
ATOM 3364 C C . LYS A 1 406 ? -10.908 34.778 9.042 1.00 90.44 406 LYS A C 1
ATOM 3366 O O . LYS A 1 406 ? -10.310 35.813 8.784 1.00 90.44 406 LYS A O 1
ATOM 3371 N N . GLU A 1 407 ? -10.982 34.273 10.265 1.00 90.56 407 GLU A N 1
ATOM 3372 C CA . GLU A 1 407 ? -10.584 34.974 11.490 1.00 90.56 407 GLU A CA 1
ATOM 3373 C C . GLU A 1 407 ? -9.403 34.283 12.189 1.00 90.56 407 GLU A C 1
ATOM 3375 O O . GLU A 1 407 ? -8.514 34.935 12.736 1.00 90.56 407 GLU A O 1
ATOM 3380 N N . GLY A 1 408 ? -9.333 32.948 12.130 1.00 84.69 408 GLY A N 1
ATOM 3381 C CA . GLY A 1 408 ? -8.268 32.155 12.755 1.00 84.69 408 GLY A CA 1
ATOM 3382 C C . GLY A 1 408 ? -6.864 32.484 12.241 1.00 84.69 408 GLY A C 1
ATOM 3383 O O . GLY A 1 408 ? -5.878 32.284 12.957 1.00 84.69 408 GLY A O 1
ATOM 3384 N N . ILE A 1 409 ? -6.763 33.053 11.032 1.00 84.81 409 ILE A N 1
ATOM 3385 C CA . ILE A 1 409 ? -5.508 33.533 10.443 1.00 84.81 409 ILE A CA 1
ATOM 3386 C C . ILE A 1 409 ? -4.783 34.543 11.343 1.00 84.81 409 ILE A C 1
ATOM 3388 O O . ILE A 1 409 ? -3.558 34.477 11.456 1.00 84.81 409 ILE A O 1
ATOM 3392 N N . TYR A 1 410 ? -5.526 35.401 12.049 1.00 88.44 410 TYR A N 1
ATOM 3393 C CA . TYR A 1 410 ? -4.979 36.415 12.955 1.00 88.44 410 TYR A CA 1
ATOM 3394 C C . TYR A 1 410 ? -4.436 35.828 14.264 1.00 88.44 410 TYR A C 1
ATOM 3396 O O . TYR A 1 410 ? -3.745 36.512 15.016 1.00 88.44 410 TYR A O 1
ATOM 3404 N N . PHE A 1 411 ? -4.705 34.546 14.520 1.00 89.19 411 PHE A N 1
ATOM 3405 C CA . PHE A 1 411 ? -4.306 33.837 15.732 1.00 89.19 411 PHE A CA 1
ATOM 3406 C C . PHE A 1 411 ? -3.311 32.700 15.463 1.00 89.19 411 PHE A C 1
ATOM 3408 O O . PHE A 1 411 ? -2.984 31.965 16.385 1.00 89.19 411 PHE A O 1
ATOM 3415 N N . ARG A 1 412 ? -2.791 32.537 14.235 1.00 83.06 412 ARG A N 1
ATOM 3416 C CA . ARG A 1 412 ? -1.945 31.386 13.834 1.00 83.06 412 ARG A CA 1
ATOM 3417 C C . ARG A 1 412 ? -0.724 31.106 14.722 1.00 83.06 412 ARG A C 1
ATOM 3419 O O . ARG A 1 412 ? -0.250 29.977 14.729 1.00 83.06 412 ARG A O 1
ATOM 3426 N N . GLY A 1 413 ? -0.206 32.105 15.438 1.00 83.69 413 GLY A N 1
ATOM 3427 C CA . GLY A 1 413 ? 0.917 31.943 16.372 1.00 83.69 413 GLY A CA 1
ATOM 3428 C C . GLY A 1 413 ? 0.534 31.399 17.754 1.00 83.69 413 GLY A C 1
ATOM 3429 O O . GLY A 1 413 ? 1.413 31.186 18.583 1.00 83.69 413 GLY A O 1
ATOM 3430 N N . LEU A 1 414 ? -0.758 31.202 18.024 1.00 88.75 414 LEU A N 1
ATOM 3431 C CA . LEU A 1 414 ? -1.273 30.751 19.313 1.00 88.75 414 LEU A CA 1
ATOM 3432 C C . LEU A 1 414 ? -1.524 29.242 19.307 1.00 88.75 414 LEU A C 1
ATOM 3434 O O . LEU A 1 414 ? -1.974 28.670 18.316 1.00 88.75 414 LEU A O 1
ATOM 3438 N N . ASN A 1 415 ? -1.262 28.599 20.443 1.00 87.81 415 ASN A N 1
ATOM 3439 C CA . ASN A 1 415 ? -1.412 27.156 20.599 1.00 87.81 415 ASN A CA 1
ATOM 3440 C C . ASN A 1 415 ? -2.867 26.779 20.920 1.00 87.81 415 ASN A C 1
ATOM 3442 O O . ASN A 1 415 ? -3.235 26.594 22.081 1.00 87.81 415 ASN A O 1
ATOM 3446 N N . TYR A 1 416 ? -3.697 26.705 19.883 1.00 89.19 416 TYR A N 1
ATOM 3447 C CA . TYR A 1 416 ? -5.065 26.202 19.962 1.00 89.19 416 TYR A CA 1
ATOM 3448 C C . TYR A 1 416 ? -5.367 25.252 18.804 1.00 89.19 416 TYR A C 1
ATOM 3450 O O . TYR A 1 416 ? -4.691 25.241 17.777 1.00 89.19 416 TYR A O 1
ATOM 3458 N N . SER A 1 417 ? -6.406 24.446 18.974 1.00 88.44 417 SER A N 1
ATOM 3459 C CA . SER A 1 417 ? -6.833 23.444 18.006 1.00 88.44 417 SER A CA 1
ATOM 3460 C C . SER A 1 417 ? -8.217 23.756 17.437 1.00 88.44 417 SER A C 1
ATOM 3462 O O . SER A 1 417 ? -9.014 24.481 18.035 1.00 88.44 417 SER A O 1
ATOM 3464 N N . LEU A 1 418 ? -8.552 23.141 16.296 1.00 87.25 418 LEU A N 1
ATOM 3465 C CA . LEU A 1 418 ? -9.925 23.136 15.777 1.00 87.25 418 LEU A CA 1
ATOM 3466 C C . LEU A 1 418 ? -10.915 22.614 16.833 1.00 87.25 418 LEU A C 1
ATOM 3468 O O . LEU A 1 418 ? -12.024 23.124 16.934 1.00 87.25 418 LEU A O 1
ATOM 3472 N N . HIS A 1 419 ? -10.501 21.652 17.662 1.00 86.44 419 HIS A N 1
ATOM 3473 C CA . HIS A 1 419 ? -11.314 21.129 18.757 1.00 86.44 419 HIS A CA 1
ATOM 3474 C C . HIS A 1 419 ? -11.735 22.222 19.748 1.00 86.44 419 HIS A C 1
ATOM 3476 O O . HIS A 1 419 ? -12.916 22.320 20.081 1.00 86.44 419 HIS A O 1
ATOM 3482 N N . ASP A 1 420 ? -10.808 23.097 20.148 1.00 88.69 420 ASP A N 1
ATOM 3483 C CA . ASP A 1 420 ? -11.094 24.207 21.065 1.00 88.69 420 ASP A CA 1
ATOM 3484 C C . ASP A 1 420 ? -12.149 25.166 20.491 1.00 88.69 420 ASP A C 1
ATOM 3486 O O . ASP A 1 420 ? -13.081 25.580 21.190 1.00 88.69 420 ASP A O 1
ATOM 3490 N N . VAL A 1 421 ? -12.042 25.471 19.194 1.00 91.31 421 VAL A N 1
ATOM 3491 C CA . VAL A 1 421 ? -12.983 26.345 18.478 1.00 91.31 421 VAL A CA 1
ATOM 3492 C C . VAL A 1 421 ? -14.366 25.696 18.394 1.00 91.31 421 VAL A C 1
ATOM 3494 O O . VAL A 1 421 ? -15.353 26.321 18.785 1.00 91.31 421 VAL A O 1
ATOM 3497 N N . VAL A 1 422 ? -14.439 24.427 17.974 1.00 90.56 422 VAL A N 1
ATOM 3498 C CA . VAL A 1 422 ? -15.702 23.680 17.818 1.00 90.56 422 VAL A CA 1
ATOM 3499 C C . VAL A 1 422 ? -16.476 23.610 19.124 1.00 90.56 422 VAL A C 1
ATOM 3501 O O . VAL A 1 422 ? -17.675 23.903 19.161 1.00 90.56 422 VAL A O 1
ATOM 3504 N N . LEU A 1 423 ? -15.794 23.268 20.217 1.00 88.25 423 LEU A N 1
ATOM 3505 C CA . LEU A 1 423 ? -16.420 23.190 21.532 1.00 88.25 423 LEU A CA 1
ATOM 3506 C C . LEU A 1 423 ? -16.914 24.554 22.020 1.00 88.25 423 LEU A C 1
ATOM 3508 O O . LEU A 1 423 ? -17.993 24.644 22.609 1.00 88.25 423 LEU A O 1
ATOM 3512 N N . THR A 1 424 ? -16.151 25.614 21.756 1.00 89.69 424 THR A N 1
ATOM 3513 C CA . THR A 1 424 ? -16.496 26.979 22.170 1.00 89.69 424 THR A CA 1
ATOM 3514 C C . THR A 1 424 ? -17.698 27.515 21.399 1.00 89.69 424 THR A C 1
ATOM 3516 O O . THR A 1 424 ? -18.625 28.050 22.011 1.00 89.69 424 THR A O 1
ATOM 3519 N N . ILE A 1 425 ? -17.746 27.302 20.080 1.00 91.50 425 ILE A N 1
ATOM 3520 C CA . ILE A 1 425 ? -18.908 27.655 19.253 1.00 91.50 425 ILE A CA 1
ATOM 3521 C C . ILE A 1 425 ? -20.154 26.937 19.759 1.00 91.50 425 ILE A C 1
ATOM 3523 O O . ILE A 1 425 ? -21.184 27.571 19.999 1.00 91.50 425 ILE A O 1
ATOM 3527 N N . GLN A 1 426 ? -20.067 25.626 19.984 1.00 89.44 426 GLN A N 1
ATOM 3528 C CA . GLN A 1 426 ? -21.212 24.864 20.468 1.00 89.44 426 GLN A CA 1
ATOM 3529 C C . GLN A 1 426 ? -21.665 25.318 21.862 1.00 89.44 426 GLN A C 1
ATOM 3531 O O . GLN A 1 426 ? -22.866 25.399 22.130 1.00 89.44 426 GLN A O 1
ATOM 3536 N N . TYR A 1 427 ? -20.723 25.657 22.745 1.00 86.81 427 TYR A N 1
ATOM 3537 C CA . TYR A 1 427 ? -21.028 26.207 24.061 1.00 86.81 427 TYR A CA 1
ATOM 3538 C C . TYR A 1 427 ? -21.811 27.524 23.966 1.00 86.81 427 TYR A C 1
ATOM 3540 O O . TYR A 1 427 ? -22.835 27.677 24.637 1.00 86.81 427 TYR A O 1
ATOM 3548 N N . TYR A 1 428 ? -21.383 28.453 23.108 1.00 88.75 428 TYR A N 1
ATOM 3549 C CA . TYR A 1 428 ? -22.088 29.720 22.901 1.00 88.75 428 TYR A CA 1
ATOM 3550 C C . TYR A 1 428 ? -23.471 29.535 22.289 1.00 88.75 428 TYR A C 1
ATOM 3552 O O . TYR A 1 428 ? -24.426 30.147 22.769 1.00 88.75 428 TYR A O 1
ATOM 3560 N N . ARG A 1 429 ? -23.614 28.633 21.313 1.00 88.00 429 ARG A N 1
ATOM 3561 C CA . ARG A 1 429 ? -24.921 28.289 20.736 1.00 88.00 429 ARG A CA 1
ATOM 3562 C C . ARG A 1 429 ? -25.870 27.734 21.795 1.00 88.00 429 ARG A C 1
ATOM 3564 O O . ARG A 1 429 ? -26.990 28.218 21.925 1.00 88.00 429 ARG A O 1
ATOM 3571 N N . ASN A 1 430 ? -25.411 26.783 22.611 1.00 83.69 430 ASN A N 1
ATOM 3572 C CA . ASN A 1 430 ? -26.213 26.214 23.698 1.00 83.69 430 ASN A CA 1
ATOM 3573 C C . ASN A 1 430 ? -26.640 27.281 24.720 1.00 83.69 430 ASN A C 1
ATOM 3575 O O . ASN A 1 430 ? -27.790 27.284 25.157 1.00 83.69 430 ASN A O 1
ATOM 3579 N N . LYS A 1 431 ? -25.741 28.212 25.070 1.00 81.81 431 LYS A N 1
ATOM 3580 C CA . LYS A 1 431 ? -26.047 29.337 25.967 1.00 81.81 431 LYS A CA 1
ATOM 3581 C C . LYS A 1 431 ? -27.103 30.274 25.368 1.00 81.81 431 LYS A C 1
ATOM 3583 O O . LYS A 1 431 ? -28.020 30.676 26.078 1.00 81.81 431 LYS A O 1
ATOM 3588 N N . HIS A 1 432 ? -27.004 30.585 24.076 1.00 81.06 432 HIS A N 1
ATOM 3589 C CA . HIS A 1 432 ? -28.002 31.387 23.366 1.00 81.06 432 HIS A CA 1
ATOM 3590 C C . HIS A 1 432 ? -29.380 30.722 23.360 1.00 81.06 432 HIS A C 1
ATOM 3592 O O . HIS A 1 432 ? -30.370 31.373 23.681 1.00 81.06 432 HIS A O 1
ATOM 3598 N N . TYR A 1 433 ? -29.445 29.424 23.055 1.00 77.94 433 TYR A N 1
ATOM 3599 C CA . TYR A 1 433 ? -30.703 28.679 23.057 1.00 77.94 433 TYR A CA 1
ATOM 3600 C C . TYR A 1 433 ? -31.356 28.611 24.435 1.00 77.94 433 TYR A C 1
ATOM 3602 O O . TYR A 1 433 ? -32.566 28.780 24.535 1.00 77.94 433 TYR A O 1
ATOM 3610 N N . TYR A 1 434 ? -30.562 28.421 25.491 1.00 68.50 434 TYR A N 1
ATOM 3611 C CA . TYR A 1 434 ? -31.071 28.405 26.861 1.00 68.50 434 TYR A CA 1
ATOM 3612 C C . TYR A 1 434 ? -31.721 29.740 27.256 1.00 68.50 434 TYR A C 1
ATOM 3614 O O . TYR A 1 434 ? -32.765 29.750 27.906 1.00 68.50 434 TYR A O 1
ATOM 3622 N N . ASN A 1 435 ? -31.133 30.858 26.820 1.00 66.88 435 ASN A N 1
ATOM 3623 C CA . ASN A 1 435 ? -31.636 32.204 27.097 1.00 66.88 435 ASN A CA 1
ATOM 3624 C C . ASN A 1 435 ? -32.895 32.579 26.295 1.00 66.88 435 ASN A C 1
ATOM 3626 O O . ASN A 1 435 ? -33.582 33.504 26.698 1.00 66.88 435 ASN A O 1
ATOM 3630 N N . LEU A 1 436 ? -33.184 31.898 25.179 1.00 62.56 436 LEU A N 1
ATOM 3631 C CA . LEU A 1 436 ? -34.411 32.088 24.387 1.00 62.56 436 LEU A CA 1
ATOM 3632 C C . LEU A 1 436 ? -35.574 31.196 24.856 1.00 62.56 436 LEU A C 1
ATOM 3634 O O . LEU A 1 436 ? -36.717 31.438 24.488 1.00 62.56 436 LEU A O 1
ATOM 3638 N N . SER A 1 437 ? -35.279 30.130 25.608 1.00 54.28 437 SER A N 1
ATOM 3639 C CA . SER A 1 437 ? -36.266 29.177 26.147 1.00 54.28 437 SER A CA 1
ATOM 3640 C C . SER A 1 437 ? -36.747 29.496 27.571 1.00 54.28 437 SER A C 1
ATOM 3642 O O . SER A 1 437 ? -37.500 28.713 28.146 1.00 54.28 437 SER A O 1
ATOM 3644 N N . ARG A 1 438 ? -36.267 30.599 28.148 1.00 42.28 438 ARG A N 1
ATOM 3645 C CA . ARG A 1 438 ? -36.775 31.228 29.373 1.00 42.28 438 ARG A CA 1
ATOM 3646 C C . ARG A 1 438 ? -37.492 32.504 28.978 1.00 42.28 438 ARG A C 1
ATOM 3648 O O . ARG A 1 438 ? -38.476 32.826 29.671 1.00 42.28 438 ARG A O 1
#